Protein AF-0000000084939786 (afdb_homodimer)

Structure (mmCIF, N/CA/C/O backbone):
data_AF-0000000084939786-model_v1
#
loop_
_entity.id
_entity.type
_entity.pdbx_description
1 polymer 'Phosphate acetyltransferase'
#
loop_
_atom_site.group_PDB
_atom_site.id
_atom_site.type_symbol
_atom_site.label_atom_id
_atom_site.label_alt_id
_atom_site.label_comp_id
_atom_site.label_asym_id
_atom_site.label_entity_id
_atom_site.label_seq_id
_atom_site.pdbx_PDB_ins_code
_atom_site.Cartn_x
_atom_site.Cartn_y
_atom_site.Cartn_z
_atom_site.occupancy
_atom_site.B_iso_or_equiv
_atom_site.auth_seq_id
_atom_site.auth_comp_id
_atom_site.auth_asym_id
_atom_site.auth_atom_id
_atom_site.pdbx_PDB_model_num
ATOM 1 N N . MET A 1 1 ? 11.242 -7.477 -21.938 1 89.75 1 MET A N 1
ATOM 2 C CA . MET A 1 1 ? 10.539 -8.586 -21.312 1 89.75 1 MET A CA 1
ATOM 3 C C . MET A 1 1 ? 9.656 -9.32 -22.312 1 89.75 1 MET A C 1
ATOM 5 O O . MET A 1 1 ? 8.992 -8.688 -23.141 1 89.75 1 MET A O 1
ATOM 9 N N . TYR A 1 2 ? 9.664 -10.648 -22.281 1 92.12 2 TYR A N 1
ATOM 10 C CA . TYR A 1 2 ? 8.828 -11.43 -23.188 1 92.12 2 TYR A CA 1
ATOM 11 C C . TYR A 1 2 ? 7.348 -11.156 -22.953 1 92.12 2 TYR A C 1
ATOM 13 O O . TYR A 1 2 ? 6.898 -11.141 -21.797 1 92.12 2 TYR A O 1
ATOM 21 N N . SER A 1 3 ? 6.711 -10.914 -24.031 1 91.25 3 SER A N 1
ATOM 22 C CA . SER A 1 3 ? 5.254 -10.906 -23.953 1 91.25 3 SER A CA 1
ATOM 23 C C . SER A 1 3 ? 4.699 -12.32 -23.859 1 91.25 3 SER A C 1
ATOM 25 O O . SER A 1 3 ? 5.422 -13.289 -24.078 1 91.25 3 SER A O 1
ATOM 27 N N . VAL A 1 4 ? 3.455 -12.414 -23.578 1 91.38 4 VAL A N 1
ATOM 28 C CA . VAL A 1 4 ? 2.811 -13.727 -23.531 1 91.38 4 VAL A CA 1
ATOM 29 C C . VAL A 1 4 ? 2.877 -14.383 -24.906 1 91.38 4 VAL A C 1
ATOM 31 O O . VAL A 1 4 ? 3.09 -15.594 -25.016 1 91.38 4 VAL A O 1
ATOM 34 N N . GLU A 1 5 ? 2.723 -13.531 -25.891 1 93.19 5 GLU A N 1
ATOM 35 C CA . GLU A 1 5 ? 2.779 -14.039 -27.266 1 93.19 5 GLU A CA 1
ATOM 36 C C . GLU A 1 5 ? 4.168 -14.578 -27.594 1 93.19 5 GLU A C 1
ATOM 38 O O . GLU A 1 5 ? 4.297 -15.594 -28.266 1 93.19 5 GLU A O 1
ATOM 43 N N . GLN A 1 6 ? 5.121 -13.906 -27.141 1 95.81 6 GLN A N 1
ATOM 44 C CA . GLN A 1 6 ? 6.488 -14.367 -27.375 1 95.81 6 GLN A CA 1
ATOM 45 C C . GLN A 1 6 ? 6.766 -15.656 -26.609 1 95.81 6 GLN A C 1
ATOM 47 O O . GLN A 1 6 ? 7.43 -16.562 -27.141 1 95.81 6 GLN A O 1
ATOM 52 N N . ILE A 1 7 ? 6.242 -15.75 -25.453 1 96.44 7 ILE A N 1
ATOM 53 C CA . ILE A 1 7 ? 6.41 -16.953 -24.641 1 96.44 7 ILE A CA 1
ATOM 54 C C . ILE A 1 7 ? 5.695 -18.125 -25.328 1 96.44 7 ILE A C 1
ATOM 56 O O . ILE A 1 7 ? 6.227 -19.234 -25.375 1 96.44 7 ILE A O 1
ATOM 60 N N . LYS A 1 8 ? 4.523 -17.859 -25.766 1 97.19 8 LYS A N 1
ATOM 61 C CA . LYS A 1 8 ? 3.775 -18.875 -26.5 1 97.19 8 LYS A CA 1
ATOM 62 C C . LYS A 1 8 ? 4.59 -19.438 -27.656 1 97.19 8 LYS A C 1
ATOM 64 O O . LYS A 1 8 ? 4.648 -20.656 -27.859 1 97.19 8 LYS A O 1
ATOM 69 N N . LYS A 1 9 ? 5.207 -18.578 -28.391 1 97.62 9 LYS A N 1
ATOM 70 C CA . LYS A 1 9 ? 6.031 -18.984 -29.516 1 97.62 9 LYS A CA 1
ATOM 71 C C . LYS A 1 9 ? 7.199 -19.859 -29.047 1 97.62 9 LYS A C 1
ATOM 73 O O . LYS A 1 9 ? 7.535 -20.859 -29.688 1 97.62 9 LYS A O 1
ATOM 78 N N . ILE A 1 10 ? 7.77 -19.453 -27.969 1 97.38 10 ILE A N 1
ATOM 79 C CA . ILE A 1 10 ? 8.867 -20.219 -27.391 1 97.38 10 ILE A CA 1
ATOM 80 C C . ILE A 1 10 ? 8.398 -21.625 -27.062 1 97.38 10 ILE A C 1
ATOM 82 O O . ILE A 1 10 ? 9.078 -22.609 -27.375 1 97.38 10 ILE A O 1
ATOM 86 N N . LEU A 1 11 ? 7.258 -21.75 -26.484 1 98.12 11 LEU A N 1
ATOM 87 C CA . LEU A 1 11 ? 6.711 -23.031 -26.078 1 98.12 11 LEU A CA 1
ATOM 88 C C . LEU A 1 11 ? 6.371 -23.891 -27.297 1 98.12 11 LEU A C 1
ATOM 90 O O . LEU A 1 11 ? 6.641 -25.094 -27.312 1 98.12 11 LEU A O 1
ATOM 94 N N . VAL A 1 12 ? 5.785 -23.281 -28.266 1 98.06 12 VAL A N 1
ATOM 95 C CA . VAL A 1 12 ? 5.406 -23.984 -29.5 1 98.06 12 VAL A CA 1
ATOM 96 C C . VAL A 1 12 ? 6.656 -24.516 -30.188 1 98.06 12 VAL A C 1
ATOM 98 O O . VAL A 1 12 ? 6.668 -25.656 -30.672 1 98.06 12 VAL A O 1
ATOM 101 N N . ASP A 1 13 ? 7.684 -23.75 -30.156 1 97.19 13 ASP A N 1
ATOM 102 C CA . ASP A 1 13 ? 8.898 -24.078 -30.891 1 97.19 13 ASP A CA 1
ATOM 103 C C . ASP A 1 13 ? 9.797 -25.016 -30.094 1 97.19 13 ASP A C 1
ATOM 105 O O . ASP A 1 13 ? 10.734 -25.594 -30.641 1 97.19 13 ASP A O 1
ATOM 109 N N . SER A 1 14 ? 9.516 -25.156 -28.859 1 96.62 14 SER A N 1
ATOM 110 C CA . SER A 1 14 ? 10.344 -26 -28 1 96.62 14 SER A CA 1
ATOM 111 C C . SER A 1 14 ? 10.242 -27.469 -28.422 1 96.62 14 SER A C 1
ATOM 113 O O . SER A 1 14 ? 9.164 -27.953 -28.766 1 96.62 14 SER A O 1
ATOM 115 N N . ASP A 1 15 ? 11.336 -28.172 -28.312 1 94 15 ASP A N 1
ATOM 116 C CA . ASP A 1 15 ? 11.359 -29.609 -28.609 1 94 15 ASP A CA 1
ATOM 117 C C . ASP A 1 15 ? 10.922 -30.422 -27.391 1 94 15 ASP A C 1
ATOM 119 O O . ASP A 1 15 ? 10.594 -31.609 -27.516 1 94 15 ASP A O 1
ATOM 123 N N . HIS A 1 16 ? 10.953 -29.797 -26.297 1 94.19 16 HIS A N 1
ATOM 124 C CA . HIS A 1 16 ? 10.555 -30.453 -25.062 1 94.19 16 HIS A CA 1
ATOM 125 C C . HIS A 1 16 ? 9.242 -29.875 -24.531 1 94.19 16 HIS A C 1
ATOM 127 O O . HIS A 1 16 ? 9.25 -28.906 -23.781 1 94.19 16 HIS A O 1
ATOM 133 N N . LYS A 1 17 ? 8.211 -30.609 -24.828 1 97.25 17 LYS A N 1
ATOM 134 C CA . LYS A 1 17 ? 6.902 -30.141 -24.359 1 97.25 17 LYS A CA 1
ATOM 135 C C . LYS A 1 17 ? 6.699 -30.484 -22.891 1 97.25 17 LYS A C 1
ATOM 137 O O . LYS A 1 17 ? 6.867 -31.625 -22.484 1 97.25 17 LYS A O 1
ATOM 142 N N . LYS A 1 18 ? 6.383 -29.453 -22.141 1 98.56 18 LYS A N 1
ATOM 143 C CA . LYS A 1 18 ? 6.078 -29.672 -20.734 1 98.56 18 LYS A CA 1
ATOM 144 C C . LYS A 1 18 ? 4.621 -30.078 -20.547 1 98.56 18 LYS A C 1
ATOM 146 O O . LYS A 1 18 ? 3.768 -29.766 -21.375 1 98.56 18 LYS A O 1
ATOM 151 N N . THR A 1 19 ? 4.359 -30.812 -19.469 1 98.81 19 THR A N 1
ATOM 152 C CA . THR A 1 19 ? 3.014 -31.297 -19.188 1 98.81 19 THR A CA 1
ATOM 153 C C . THR A 1 19 ? 2.373 -30.469 -18.062 1 98.81 19 THR A C 1
ATOM 155 O O . THR A 1 19 ? 2.924 -30.375 -16.969 1 98.81 19 THR A O 1
ATOM 158 N N . ILE A 1 20 ? 1.237 -29.891 -18.359 1 98.88 20 ILE A N 1
ATOM 159 C CA . ILE A 1 20 ? 0.466 -29.172 -17.359 1 98.88 20 ILE A CA 1
ATOM 160 C C . ILE A 1 20 ? -0.704 -30.047 -16.891 1 98.88 20 ILE A C 1
ATOM 162 O O . ILE A 1 20 ? -1.371 -30.688 -17.703 1 98.88 20 ILE A O 1
ATOM 166 N N . VAL A 1 21 ? -0.921 -30.141 -15.617 1 98.94 21 VAL A N 1
ATOM 167 C CA . VAL A 1 21 ? -2.105 -30.828 -15.102 1 98.94 21 VAL A CA 1
ATOM 168 C C . VAL A 1 21 ? -3.156 -29.797 -14.695 1 98.94 21 VAL A C 1
ATOM 170 O O . VAL A 1 21 ? -2.838 -28.797 -14.039 1 98.94 21 VAL A O 1
ATOM 173 N N . LEU A 1 22 ? -4.355 -29.969 -15.109 1 98.81 22 LEU A N 1
ATOM 174 C CA . LEU A 1 22 ? -5.523 -29.141 -14.828 1 98.81 22 LEU A CA 1
ATOM 175 C C . LEU A 1 22 ? -6.551 -29.906 -14.008 1 98.81 22 LEU A C 1
ATOM 177 O O . LEU A 1 22 ? -7.348 -30.672 -14.555 1 98.81 22 LEU A O 1
ATOM 181 N N . PRO A 1 23 ? -6.59 -29.609 -12.727 1 98.69 23 PRO A N 1
ATOM 182 C CA . PRO A 1 23 ? -7.406 -30.422 -11.82 1 98.69 23 PRO A CA 1
ATOM 183 C C . PRO A 1 23 ? -8.898 -30.156 -11.984 1 98.69 23 PRO A C 1
ATOM 185 O O . PRO A 1 23 ? -9.727 -30.922 -11.461 1 98.69 23 PRO A O 1
ATOM 188 N N . GLU A 1 24 ? -9.266 -29.094 -12.656 1 98.38 24 GLU A N 1
ATOM 189 C CA . GLU A 1 24 ? -10.664 -28.688 -12.734 1 98.38 24 GLU A CA 1
ATOM 190 C C . GLU A 1 24 ? -11.258 -29.016 -14.094 1 98.38 24 GLU A C 1
ATOM 192 O O . GLU A 1 24 ? -11.844 -28.156 -14.75 1 98.38 24 GLU A O 1
ATOM 197 N N . GLY A 1 25 ? -11.297 -30.297 -14.375 1 98 25 GLY A N 1
ATOM 198 C CA . GLY A 1 25 ? -11.688 -30.781 -15.695 1 98 25 GLY A CA 1
ATOM 199 C C . GLY A 1 25 ? -13.148 -30.516 -16.016 1 98 25 GLY A C 1
ATOM 200 O O . GLY A 1 25 ? -13.523 -30.406 -17.188 1 98 25 GLY A O 1
ATOM 201 N N . GLU A 1 26 ? -14.008 -30.328 -15.039 1 97.69 26 GLU A N 1
ATOM 202 C CA . GLU A 1 26 ? -15.445 -30.156 -15.25 1 97.69 26 GLU A CA 1
ATOM 203 C C . GLU A 1 26 ? -15.766 -28.75 -15.75 1 97.69 26 GLU A C 1
ATOM 205 O O . GLU A 1 26 ? -16.875 -28.5 -16.219 1 97.69 26 GLU A O 1
ATOM 210 N N . GLU A 1 27 ? -14.852 -27.844 -15.617 1 97.19 27 GLU A N 1
ATOM 211 C CA . GLU A 1 27 ? -15.102 -26.453 -15.961 1 97.19 27 GLU A CA 1
ATOM 212 C C . GLU A 1 27 ? -14.945 -26.203 -17.469 1 97.19 27 GLU A C 1
ATOM 214 O O . GLU A 1 27 ? -13.859 -26.406 -18.016 1 97.19 27 GLU A O 1
ATOM 219 N N . PRO A 1 28 ? -15.961 -25.688 -18.125 1 97.38 28 PRO A N 1
ATOM 220 C CA . PRO A 1 28 ? -15.922 -25.516 -19.578 1 97.38 28 PRO A CA 1
ATOM 221 C C . PRO A 1 28 ? -14.766 -24.625 -20.031 1 97.38 28 PRO A C 1
ATOM 223 O O . PRO A 1 28 ? -14.133 -24.906 -21.062 1 97.38 28 PRO A O 1
ATOM 226 N N . LYS A 1 29 ? -14.492 -23.578 -19.328 1 97 29 LYS A N 1
ATOM 227 C CA . LYS A 1 29 ? -13.398 -22.688 -19.703 1 97 29 LYS A CA 1
ATOM 228 C C . LYS A 1 29 ? -12.062 -23.422 -19.656 1 97 29 LYS A C 1
ATOM 230 O O . LYS A 1 29 ? -11.18 -23.172 -20.484 1 97 29 LYS A O 1
ATOM 235 N N . ILE A 1 30 ? -11.922 -24.344 -18.688 1 98.44 30 ILE A N 1
ATOM 236 C CA . ILE A 1 30 ? -10.695 -25.125 -18.547 1 98.44 30 ILE A CA 1
ATOM 237 C C . ILE A 1 30 ? -10.57 -26.109 -19.719 1 98.44 30 ILE A C 1
ATOM 239 O O . ILE A 1 30 ? -9.477 -26.297 -20.25 1 98.44 30 ILE A O 1
ATOM 243 N N . GLN A 1 31 ? -11.688 -26.672 -20.062 1 98.56 31 GLN A N 1
ATOM 244 C CA . GLN A 1 31 ? -11.695 -27.594 -21.203 1 98.56 31 GLN A CA 1
ATOM 245 C C . GLN A 1 31 ? -11.281 -26.891 -22.484 1 98.56 31 GLN A C 1
ATOM 247 O O . GLN A 1 31 ? -10.516 -27.438 -23.281 1 98.56 31 GLN A O 1
ATOM 252 N N . GLU A 1 32 ? -11.812 -25.703 -22.656 1 98.5 32 GLU A N 1
ATOM 253 C CA . GLU A 1 32 ? -11.469 -24.938 -23.844 1 98.5 32 GLU A CA 1
ATOM 254 C C . GLU A 1 32 ? -9.984 -24.609 -23.891 1 98.5 32 GLU A C 1
ATOM 256 O O . GLU A 1 32 ? -9.344 -24.734 -24.938 1 98.5 32 GLU A O 1
ATOM 261 N N . VAL A 1 33 ? -9.438 -24.234 -22.781 1 98.56 33 VAL A N 1
ATOM 262 C CA . VAL A 1 33 ? -8.016 -23.922 -22.703 1 98.56 33 VAL A CA 1
ATOM 263 C C . VAL A 1 33 ? -7.188 -25.172 -22.969 1 98.56 33 VAL A C 1
ATOM 265 O O . VAL A 1 33 ? -6.215 -25.141 -23.719 1 98.56 33 VAL A O 1
ATOM 268 N N . ALA A 1 34 ? -7.578 -26.281 -22.375 1 98.75 34 ALA A N 1
ATOM 269 C CA . ALA A 1 34 ? -6.875 -27.547 -22.562 1 98.75 34 ALA A CA 1
ATOM 270 C C . ALA A 1 34 ? -6.812 -27.922 -24.047 1 98.75 34 ALA A C 1
ATOM 272 O O . ALA A 1 34 ? -5.754 -28.297 -24.562 1 98.75 34 ALA A O 1
ATOM 273 N N . ASN A 1 35 ? -7.938 -27.812 -24.688 1 98.75 35 ASN A N 1
ATOM 274 C CA . ASN A 1 35 ? -8 -28.094 -26.125 1 98.75 35 ASN A CA 1
ATOM 275 C C . ASN A 1 35 ? -7.059 -27.188 -26.906 1 98.75 35 ASN A C 1
ATOM 277 O O . ASN A 1 35 ? -6.348 -27.656 -27.797 1 98.75 35 ASN A O 1
ATOM 281 N N . THR A 1 36 ? -7.066 -25.953 -26.609 1 98.62 36 THR A N 1
ATOM 282 C CA . THR A 1 36 ? -6.234 -24.984 -27.312 1 98.62 36 THR A CA 1
ATOM 283 C C . THR A 1 36 ? -4.754 -25.281 -27.094 1 98.62 36 THR A C 1
ATOM 285 O O . THR A 1 36 ? -3.957 -25.219 -28.031 1 98.62 36 THR A O 1
ATOM 288 N N . LEU A 1 37 ? -4.336 -25.625 -25.859 1 98.75 37 LEU A N 1
ATOM 289 C CA . LEU A 1 37 ? -2.945 -25.906 -25.531 1 98.75 37 LEU A CA 1
ATOM 290 C C . LEU A 1 37 ? -2.402 -27.047 -26.391 1 98.75 37 LEU A C 1
ATOM 292 O O . LEU A 1 37 ? -1.279 -26.969 -26.891 1 98.75 37 LEU A O 1
ATOM 296 N N . VAL A 1 38 ? -3.221 -28.078 -26.562 1 98.5 38 VAL A N 1
ATOM 297 C CA . VAL A 1 38 ? -2.773 -29.266 -27.297 1 98.5 38 VAL A CA 1
ATOM 298 C C . VAL A 1 38 ? -2.859 -29 -28.797 1 98.5 38 VAL A C 1
ATOM 300 O O . VAL A 1 38 ? -1.962 -29.375 -29.547 1 98.5 38 VAL A O 1
ATOM 303 N N . LYS A 1 39 ? -3.916 -28.359 -29.234 1 98.12 39 LYS A N 1
ATOM 304 C CA . LYS A 1 39 ? -4.129 -28.094 -30.641 1 98.12 39 LYS A CA 1
ATOM 305 C C . LYS A 1 39 ? -3.027 -27.188 -31.203 1 98.12 39 LYS A C 1
ATOM 307 O O . LYS A 1 39 ? -2.584 -27.375 -32.344 1 98.12 39 LYS A O 1
ATOM 312 N N . GLU A 1 40 ? -2.621 -26.281 -30.406 1 97.94 40 GLU A N 1
ATOM 313 C CA . GLU A 1 40 ? -1.612 -25.328 -30.859 1 97.94 40 GLU A CA 1
ATOM 314 C C . GLU A 1 40 ? -0.206 -25.797 -30.5 1 97.94 40 GLU A C 1
ATOM 316 O O . GLU A 1 40 ? 0.765 -25.062 -30.672 1 97.94 40 GLU A O 1
ATOM 321 N N . ASN A 1 41 ? -0.096 -27 -29.984 1 98.06 41 ASN A N 1
ATOM 322 C CA . ASN A 1 41 ? 1.171 -27.656 -29.672 1 98.06 41 ASN A CA 1
ATOM 323 C C . ASN A 1 41 ? 1.966 -26.859 -28.641 1 98.06 41 ASN A C 1
ATOM 325 O O . ASN A 1 41 ? 3.184 -26.719 -28.766 1 98.06 41 ASN A O 1
ATOM 329 N N . ILE A 1 42 ? 1.322 -26.297 -27.656 1 98.44 42 ILE A N 1
ATOM 330 C CA . ILE A 1 42 ? 1.955 -25.484 -26.625 1 98.44 42 ILE A CA 1
ATOM 331 C C . ILE A 1 42 ? 2.461 -26.375 -25.5 1 98.44 42 ILE A C 1
ATOM 333 O O . ILE A 1 42 ? 3.551 -26.156 -24.969 1 98.44 42 ILE A O 1
ATOM 337 N N . SER A 1 43 ? 1.661 -27.391 -25.172 1 98.69 43 SER A N 1
ATOM 338 C CA . SER A 1 43 ? 1.956 -28.25 -24.031 1 98.69 43 SER A CA 1
ATOM 339 C C . SER A 1 43 ? 1.229 -29.578 -24.125 1 98.69 43 SER A C 1
ATOM 341 O O . SER A 1 43 ? 0.27 -29.719 -24.891 1 98.69 43 SER A O 1
ATOM 343 N N . LYS A 1 44 ? 1.764 -30.578 -23.422 1 98.75 44 LYS A N 1
ATOM 344 C CA . LYS A 1 44 ? 0.942 -31.734 -23.078 1 98.75 44 LYS A CA 1
ATOM 345 C C . LYS A 1 44 ? 0.009 -31.406 -21.906 1 98.75 44 LYS A C 1
ATOM 347 O O . LYS A 1 44 ? 0.317 -30.547 -21.078 1 98.75 44 LYS A O 1
ATOM 352 N N . VAL A 1 45 ? -1.16 -32.094 -21.906 1 98.88 45 VAL A N 1
ATOM 353 C CA . VAL A 1 45 ? -2.154 -31.719 -20.906 1 98.88 45 VAL A CA 1
ATOM 354 C C . VAL A 1 45 ? -2.701 -32.969 -20.234 1 98.88 45 VAL A C 1
ATOM 356 O O . VAL A 1 45 ? -2.975 -33.969 -20.922 1 98.88 45 VAL A O 1
ATOM 359 N N . ILE A 1 46 ? -2.725 -32.969 -18.938 1 98.88 46 ILE A N 1
ATOM 360 C CA . ILE A 1 46 ? -3.492 -33.938 -18.156 1 98.88 46 ILE A CA 1
ATOM 361 C C . ILE A 1 46 ? -4.68 -33.25 -17.5 1 98.88 46 ILE A C 1
ATOM 363 O O . ILE A 1 46 ? -4.512 -32.219 -16.812 1 98.88 46 ILE A O 1
ATOM 367 N N . MET A 1 47 ? -5.859 -33.719 -17.656 1 98.81 47 MET A N 1
ATOM 368 C CA . MET A 1 47 ? -7.051 -33.188 -17.016 1 98.81 47 MET A CA 1
ATOM 369 C C . MET A 1 47 ? -7.637 -34.188 -16.016 1 98.81 47 MET A C 1
ATOM 371 O O . MET A 1 47 ? -7.684 -35.375 -16.297 1 98.81 47 MET A O 1
ATOM 375 N N . LEU A 1 48 ? -8.016 -33.688 -14.93 1 98.75 48 LEU A N 1
ATOM 376 C CA . LEU A 1 48 ? -8.648 -34.5 -13.914 1 98.75 48 LEU A CA 1
ATOM 377 C C . LEU A 1 48 ? -10.148 -34.25 -13.859 1 98.75 48 LEU A C 1
ATOM 379 O O . LEU A 1 48 ? -10.594 -33.125 -13.969 1 98.75 48 LEU A O 1
ATOM 383 N N . PHE A 1 49 ? -10.875 -35.312 -13.797 1 98.62 49 PHE A N 1
ATOM 384 C CA . PHE A 1 49 ? -12.32 -35.281 -13.602 1 98.62 49 PHE A CA 1
ATOM 385 C C . PHE A 1 49 ? -12.711 -36.094 -12.375 1 98.62 49 PHE A C 1
ATOM 387 O O . PHE A 1 49 ? -12.117 -37.156 -12.109 1 98.62 49 PHE A O 1
ATOM 394 N N . GLN A 1 50 ? -13.711 -35.625 -11.672 1 97.62 50 GLN A N 1
ATOM 395 C CA . GLN A 1 50 ? -14.172 -36.375 -10.516 1 97.62 50 GLN A CA 1
ATOM 396 C C . GLN A 1 50 ? -14.867 -37.656 -10.953 1 97.62 50 GLN A C 1
ATOM 398 O O . GLN A 1 50 ? -14.688 -38.719 -10.336 1 97.62 50 GLN A O 1
ATOM 403 N N . LYS A 1 51 ? -15.648 -37.531 -11.961 1 97.38 51 LYS A N 1
ATOM 404 C CA . LYS A 1 51 ? -16.422 -38.688 -12.477 1 97.38 51 LYS A CA 1
ATOM 405 C C . LYS A 1 51 ? -16.125 -38.906 -13.953 1 97.38 51 LYS A C 1
ATOM 407 O O . LYS A 1 51 ? -16.062 -37.969 -14.742 1 97.38 51 LYS A O 1
ATOM 412 N N . SER A 1 52 ? -16.047 -40.219 -14.266 1 97.19 52 SER A N 1
ATOM 413 C CA . SER A 1 52 ? -15.773 -40.594 -15.648 1 97.19 52 SER A CA 1
ATOM 414 C C . SER A 1 52 ? -16.906 -40.156 -16.578 1 97.19 52 SER A C 1
ATOM 416 O O . SER A 1 52 ? -16.672 -39.812 -17.734 1 97.19 52 SER A O 1
ATOM 418 N N . GLU A 1 53 ? -18.109 -40.031 -16.047 1 96.31 53 GLU A N 1
ATOM 419 C CA . GLU A 1 53 ? -19.281 -39.719 -16.844 1 96.31 53 GLU A CA 1
ATOM 420 C C . GLU A 1 53 ? -19.281 -38.25 -17.234 1 96.31 53 GLU A C 1
ATOM 422 O O . GLU A 1 53 ? -20 -37.844 -18.141 1 96.31 53 GLU A O 1
ATOM 427 N N . SER A 1 54 ? -18.5 -37.406 -16.547 1 96.44 54 SER A N 1
ATOM 428 C CA . SER A 1 54 ? -18.469 -35.969 -16.781 1 96.44 54 SER A CA 1
ATOM 429 C C . SER A 1 54 ? -17.516 -35.594 -17.922 1 96.44 54 SER A C 1
ATOM 431 O O . SER A 1 54 ? -17.438 -34.438 -18.328 1 96.44 54 SER A O 1
ATOM 433 N N . ILE A 1 55 ? -16.766 -36.531 -18.453 1 97.38 55 ILE A N 1
ATOM 434 C CA . ILE A 1 55 ? -15.781 -36.281 -19.484 1 97.38 55 ILE A CA 1
ATOM 435 C C . ILE A 1 55 ? -16.484 -36 -20.812 1 97.38 55 ILE A C 1
ATOM 437 O O . ILE A 1 55 ? -17.203 -36.844 -21.344 1 97.38 55 ILE A O 1
ATOM 441 N N . PRO A 1 56 ? -16.281 -34.812 -21.328 1 97.12 56 PRO A N 1
ATOM 442 C CA . PRO A 1 56 ? -16.984 -34.5 -22.578 1 97.12 56 PRO A CA 1
ATOM 443 C C . PRO A 1 56 ? -16.328 -35.156 -23.797 1 97.12 56 PRO A C 1
ATOM 445 O O . PRO A 1 56 ? -15.125 -35.406 -23.797 1 97.12 56 PRO A O 1
ATOM 448 N N . SER A 1 57 ? -17.109 -35.344 -24.844 1 95.62 57 SER A N 1
ATOM 449 C CA . SER A 1 57 ? -16.594 -35.906 -26.094 1 95.62 57 SER A CA 1
ATOM 450 C C . SER A 1 57 ? -15.828 -34.844 -26.891 1 95.62 57 SER A C 1
ATOM 452 O O . SER A 1 57 ? -15.117 -35.188 -27.844 1 95.62 57 SER A O 1
ATOM 454 N N . SER A 1 58 ? -15.906 -33.625 -26.516 1 96.19 58 SER A N 1
ATOM 455 C CA . SER A 1 58 ? -15.336 -32.531 -27.266 1 96.19 58 SER A CA 1
ATOM 456 C C . SER A 1 58 ? -13.852 -32.375 -26.984 1 96.19 58 SER A C 1
ATOM 458 O O . SER A 1 58 ? -13.172 -31.562 -27.641 1 96.19 58 SER A O 1
ATOM 460 N N . LEU A 1 59 ? -13.312 -33.125 -26.016 1 98 59 LEU A N 1
ATOM 461 C CA . LEU A 1 59 ? -11.906 -33 -25.672 1 98 59 LEU A CA 1
ATOM 462 C C . LEU A 1 59 ? -11.016 -33.531 -26.781 1 98 59 LEU A C 1
ATOM 464 O O . LEU A 1 59 ? -11.32 -34.562 -27.391 1 98 59 LEU A O 1
ATOM 468 N N . ASP A 1 60 ? -9.984 -32.75 -27.062 1 97.81 60 ASP A N 1
ATOM 469 C CA . ASP A 1 60 ? -8.977 -33.25 -28 1 97.81 60 ASP A CA 1
ATOM 470 C C . ASP A 1 60 ? -8.414 -34.594 -27.547 1 97.81 60 ASP A C 1
ATOM 472 O O . ASP A 1 60 ? -8.172 -34.812 -26.344 1 97.81 60 ASP A O 1
ATOM 476 N N . SER A 1 61 ? -8.156 -35.562 -28.438 1 96.81 61 SER A N 1
ATOM 477 C CA . SER A 1 61 ? -7.75 -36.938 -28.125 1 96.81 61 SER A CA 1
ATOM 478 C C . SER A 1 61 ? -6.348 -36.969 -27.531 1 96.81 61 SER A C 1
ATOM 480 O O . SER A 1 61 ? -5.953 -37.969 -26.922 1 96.81 61 SER A O 1
ATOM 482 N N . LYS A 1 62 ? -5.574 -35.938 -27.672 1 97.69 62 LYS A N 1
ATOM 483 C CA . LYS A 1 62 ? -4.207 -35.875 -27.156 1 97.69 62 LYS A CA 1
ATOM 484 C C . LYS A 1 62 ? -4.188 -35.562 -25.672 1 97.69 62 LYS A C 1
ATOM 486 O O . LYS A 1 62 ? -3.166 -35.719 -25 1 97.69 62 LYS A O 1
ATOM 491 N N . ILE A 1 63 ? -5.301 -35.094 -25.156 1 98.62 63 ILE A N 1
ATOM 492 C CA . ILE A 1 63 ? -5.387 -34.781 -23.734 1 98.62 63 ILE A CA 1
ATOM 493 C C . ILE A 1 63 ? -5.5 -36.062 -22.922 1 98.62 63 ILE A C 1
ATOM 495 O O . ILE A 1 63 ? -6.363 -36.906 -23.188 1 98.62 63 ILE A O 1
ATOM 499 N N . GLU A 1 64 ? -4.594 -36.25 -22.047 1 98.69 64 GLU A N 1
ATOM 500 C CA . GLU A 1 64 ? -4.723 -37.375 -21.109 1 98.69 64 GLU A CA 1
ATOM 501 C C . GLU A 1 64 ? -5.758 -37.062 -20.016 1 98.69 64 GLU A C 1
ATOM 503 O O . GLU A 1 64 ? -5.684 -36.031 -19.359 1 98.69 64 GLU A O 1
ATOM 508 N N . VAL A 1 65 ? -6.695 -37.969 -19.875 1 98.62 65 VAL A N 1
ATOM 509 C CA . VAL A 1 65 ? -7.785 -37.719 -18.922 1 98.62 65 VAL A CA 1
ATOM 510 C C . VAL A 1 65 ? -7.691 -38.75 -17.781 1 98.62 65 VAL A C 1
ATOM 512 O O . VAL A 1 65 ? -7.484 -39.938 -18.031 1 98.62 65 VAL A O 1
ATOM 515 N N . ILE A 1 66 ? -7.77 -38.281 -16.594 1 98.44 66 ILE A N 1
ATOM 516 C CA . ILE A 1 66 ? -7.824 -39.156 -15.422 1 98.44 66 ILE A CA 1
ATOM 517 C C . ILE A 1 66 ? -9.148 -38.969 -14.695 1 98.44 66 ILE A C 1
ATOM 519 O O . ILE A 1 66 ? -9.445 -37.875 -14.203 1 98.44 66 ILE A O 1
ATOM 523 N N . ALA A 1 67 ? -9.93 -39.969 -14.664 1 98.5 67 ALA A N 1
ATOM 524 C CA . ALA A 1 67 ? -11.156 -40 -13.867 1 98.5 67 ALA A CA 1
ATOM 525 C C . ALA A 1 67 ? -10.883 -40.5 -12.445 1 98.5 67 ALA A C 1
ATOM 527 O O . ALA A 1 67 ? -10.523 -41.656 -12.25 1 98.5 67 ALA A O 1
ATOM 528 N N . ILE A 1 68 ? -11.148 -39.688 -11.5 1 98.25 68 ILE A N 1
ATOM 529 C CA . ILE A 1 68 ? -10.758 -39.969 -10.117 1 98.25 68 ILE A CA 1
ATOM 530 C C . ILE A 1 68 ? -11.578 -41.125 -9.57 1 98.25 68 ILE A C 1
ATOM 532 O O . ILE A 1 68 ? -11.07 -41.938 -8.805 1 98.25 68 ILE A O 1
ATOM 536 N N . ASP A 1 69 ? -12.852 -41.219 -10.016 1 97.31 69 ASP A N 1
ATOM 537 C CA . ASP A 1 69 ? -13.727 -42.281 -9.523 1 97.31 69 ASP A CA 1
ATOM 538 C C . ASP A 1 69 ? -13.242 -43.625 -9.992 1 97.31 69 ASP A C 1
ATOM 540 O O . ASP A 1 69 ? -13.602 -44.656 -9.406 1 97.31 69 ASP A O 1
ATOM 544 N N . LYS A 1 70 ? -12.383 -43.719 -11.016 1 97.75 70 LYS A N 1
ATOM 545 C CA . LYS A 1 70 ? -11.883 -45 -11.555 1 97.75 70 LYS A CA 1
ATOM 546 C C . LYS A 1 70 ? -10.391 -45.156 -11.273 1 97.75 70 LYS A C 1
ATOM 548 O O . LYS A 1 70 ? -9.789 -46.156 -11.672 1 97.75 70 LYS A O 1
ATOM 553 N N . LEU A 1 71 ? -9.812 -44.219 -10.656 1 97.69 71 LEU A N 1
ATOM 554 C CA . LEU A 1 71 ? -8.375 -44.188 -10.406 1 97.69 71 LEU A CA 1
ATOM 555 C C . LEU A 1 71 ? -8.008 -45.094 -9.227 1 97.69 71 LEU A C 1
ATOM 557 O O . LEU A 1 71 ? -8.68 -45.062 -8.195 1 97.69 71 LEU A O 1
ATOM 561 N N . ASP A 1 72 ? -7.027 -45.938 -9.43 1 97.38 72 ASP A N 1
ATOM 562 C CA . ASP A 1 72 ? -6.441 -46.625 -8.281 1 97.38 72 ASP A CA 1
ATOM 563 C C . ASP A 1 72 ? -5.66 -45.656 -7.406 1 97.38 72 ASP A C 1
ATOM 565 O O . ASP A 1 72 ? -4.539 -45.25 -7.746 1 97.38 72 ASP A O 1
ATOM 569 N N . LYS A 1 73 ? -6.156 -45.344 -6.242 1 97 73 LYS A N 1
ATOM 570 C CA . LYS A 1 73 ? -5.617 -44.281 -5.402 1 97 73 LYS A CA 1
ATOM 571 C C . LYS A 1 73 ? -4.59 -44.812 -4.414 1 97 73 LYS A C 1
ATOM 573 O O . LYS A 1 73 ? -3.898 -44.062 -3.742 1 97 73 LYS A O 1
ATOM 578 N N . GLN A 1 74 ? -4.477 -46.062 -4.355 1 97.19 74 GLN A N 1
ATOM 579 C CA . GLN A 1 74 ? -3.66 -46.688 -3.312 1 97.19 74 GLN A CA 1
ATOM 580 C C . GLN A 1 74 ? -2.209 -46.219 -3.402 1 97.19 74 GLN A C 1
ATOM 582 O O . GLN A 1 74 ? -1.61 -45.844 -2.395 1 97.19 74 GLN A O 1
ATOM 587 N N . PRO A 1 75 ? -1.609 -46.25 -4.605 1 97.31 75 PRO A N 1
ATOM 588 C CA . PRO A 1 75 ? -0.231 -45.781 -4.695 1 97.31 75 PRO A CA 1
ATOM 589 C C . PRO A 1 75 ? -0.093 -44.312 -4.266 1 97.31 75 PRO A C 1
ATOM 591 O O . PRO A 1 75 ? 0.928 -43.938 -3.686 1 97.31 75 PRO A O 1
ATOM 594 N N . LEU A 1 76 ? -1.062 -43.531 -4.57 1 98.06 76 LEU A N 1
ATOM 595 C CA . LEU A 1 76 ? -1.038 -42.125 -4.191 1 98.06 76 LEU A CA 1
ATOM 596 C C . LEU A 1 76 ? -1.153 -41.969 -2.678 1 98.06 76 LEU A C 1
ATOM 598 O O . LEU A 1 76 ? -0.457 -41.125 -2.082 1 98.06 76 LEU A O 1
ATOM 602 N N . ILE A 1 77 ? -2.062 -42.688 -2.072 1 98.06 77 ILE A N 1
ATOM 603 C CA . ILE A 1 77 ? -2.273 -42.656 -0.63 1 98.06 77 ILE A CA 1
ATOM 604 C C . ILE A 1 77 ? -0.981 -43.031 0.09 1 98.06 77 ILE A C 1
ATOM 606 O O . ILE A 1 77 ? -0.56 -42.344 1.023 1 98.06 77 ILE A O 1
ATOM 610 N N . GLU A 1 78 ? -0.364 -44.094 -0.392 1 97.62 78 GLU A N 1
ATOM 611 C CA . GLU A 1 78 ? 0.875 -44.562 0.222 1 97.62 78 GLU A CA 1
ATOM 612 C C . GLU A 1 78 ? 1.98 -43.5 0.102 1 97.62 78 GLU A C 1
ATOM 614 O O . GLU A 1 78 ? 2.689 -43.219 1.071 1 97.62 78 GLU A O 1
ATOM 619 N N . LYS A 1 79 ? 2.102 -43 -1.044 1 97.56 79 LYS A N 1
ATOM 620 C CA . LYS A 1 79 ? 3.133 -42 -1.254 1 97.56 79 LYS A CA 1
ATOM 621 C C . LYS A 1 79 ? 2.871 -40.75 -0.399 1 97.56 79 LYS A C 1
ATOM 623 O O . LYS A 1 79 ? 3.805 -40.156 0.144 1 97.56 79 LYS A O 1
ATOM 628 N N . PHE A 1 80 ? 1.667 -40.312 -0.314 1 98.19 80 PHE A N 1
ATOM 629 C CA . PHE A 1 80 ? 1.315 -39.156 0.501 1 98.19 80 PHE A CA 1
ATOM 630 C C . PHE A 1 80 ? 1.644 -39.438 1.969 1 98.19 80 PHE A C 1
ATOM 632 O O . PHE A 1 80 ? 2.154 -38.531 2.658 1 98.19 80 PHE A O 1
ATOM 639 N N . MET A 1 81 ? 1.284 -40.594 2.414 1 98.06 81 MET A N 1
ATOM 640 C CA . MET A 1 81 ? 1.604 -40.969 3.787 1 98.06 81 MET A CA 1
ATOM 641 C C . MET A 1 81 ? 3.109 -40.938 4.027 1 98.06 81 MET A C 1
ATOM 643 O O . MET A 1 81 ? 3.561 -40.5 5.086 1 98.06 81 MET A O 1
ATOM 647 N N . ASP A 1 82 ? 3.846 -41.375 3.049 1 97.75 82 ASP A N 1
ATOM 648 C CA . ASP A 1 82 ? 5.301 -41.344 3.145 1 97.75 82 ASP A CA 1
ATOM 649 C C . ASP A 1 82 ? 5.824 -39.906 3.197 1 97.75 82 ASP A C 1
ATOM 651 O O . ASP A 1 82 ? 6.758 -39.625 3.945 1 97.75 82 ASP A O 1
ATOM 655 N N . LEU A 1 83 ? 5.242 -39.062 2.416 1 96.88 83 LEU A N 1
ATOM 656 C CA . LEU A 1 83 ? 5.668 -37.656 2.32 1 96.88 83 LEU A CA 1
ATOM 657 C C . LEU A 1 83 ? 5.344 -36.906 3.605 1 96.88 83 LEU A C 1
ATOM 659 O O . LEU A 1 83 ? 6.137 -36.062 4.055 1 96.88 83 LEU A O 1
ATOM 663 N N . ARG A 1 84 ? 4.164 -37.219 4.148 1 97.25 84 ARG A N 1
ATOM 664 C CA . ARG A 1 84 ? 3.66 -36.438 5.262 1 97.25 84 ARG A CA 1
ATOM 665 C C . ARG A 1 84 ? 4.062 -37.031 6.602 1 97.25 84 ARG A C 1
ATOM 667 O O . ARG A 1 84 ? 3.994 -36.375 7.637 1 97.25 84 ARG A O 1
ATOM 674 N N . LYS A 1 85 ? 4.391 -38.281 6.57 1 96.12 85 LYS A N 1
ATOM 675 C CA . LYS A 1 85 ? 4.805 -39 7.766 1 96.12 85 LYS A CA 1
ATOM 676 C C . LYS A 1 85 ? 3.779 -38.844 8.883 1 96.12 85 LYS A C 1
ATOM 678 O O . LYS A 1 85 ? 2.592 -39.125 8.688 1 96.12 85 LYS A O 1
ATOM 683 N N . ASP A 1 86 ? 4.207 -38.25 10.07 1 94.94 86 ASP A N 1
ATOM 684 C CA . ASP A 1 86 ? 3.352 -38.219 11.258 1 94.94 86 ASP A CA 1
ATOM 685 C C . ASP A 1 86 ? 2.33 -37.094 11.164 1 94.94 86 ASP A C 1
ATOM 687 O O . ASP A 1 86 ? 1.443 -37 12.016 1 94.94 86 ASP A O 1
ATOM 691 N N . LYS A 1 87 ? 2.402 -36.406 10.078 1 94.94 87 LYS A N 1
ATOM 692 C CA . LYS A 1 87 ? 1.509 -35.281 9.961 1 94.94 87 LYS A CA 1
ATOM 693 C C . LYS A 1 87 ? 0.207 -35.656 9.266 1 94.94 87 LYS A C 1
ATOM 695 O O . LYS A 1 87 ? -0.59 -34.781 8.898 1 94.94 87 LYS A O 1
ATOM 700 N N . THR A 1 88 ? 0.018 -36.906 8.969 1 97.06 88 THR A N 1
ATOM 701 C CA . THR A 1 88 ? -1.222 -37.406 8.383 1 97.06 88 THR A CA 1
ATOM 702 C C . THR A 1 88 ? -1.5 -38.844 8.844 1 97.06 88 THR A C 1
ATOM 704 O O . THR A 1 88 ? -0.682 -39.438 9.539 1 97.06 88 THR A O 1
ATOM 707 N N . ASN A 1 89 ? -2.719 -39.25 8.68 1 97.5 89 ASN A N 1
ATOM 708 C CA . ASN A 1 89 ? -3.105 -40.656 8.891 1 97.5 89 ASN A CA 1
ATOM 709 C C . ASN A 1 89 ? -3.846 -41.219 7.684 1 97.5 89 ASN A C 1
ATOM 711 O O . ASN A 1 89 ? -4.098 -40.5 6.715 1 97.5 89 ASN A O 1
ATOM 715 N N . LEU A 1 90 ? -4.109 -42.531 7.793 1 97.25 90 LEU A N 1
ATOM 716 C CA . LEU A 1 90 ? -4.672 -43.219 6.641 1 97.25 90 LEU A CA 1
ATOM 717 C C . LEU A 1 90 ? -6.016 -42.625 6.246 1 97.25 90 LEU A C 1
ATOM 719 O O . LEU A 1 90 ? -6.309 -42.469 5.055 1 97.25 90 LEU A O 1
ATOM 723 N N . GLU A 1 91 ? -6.805 -42.281 7.164 1 97.94 91 GLU A N 1
ATOM 724 C CA . GLU A 1 91 ? -8.125 -41.719 6.898 1 97.94 91 GLU A CA 1
ATOM 725 C C . GLU A 1 91 ? -8.016 -40.375 6.172 1 97.94 91 GLU A C 1
ATOM 727 O O . GLU A 1 91 ? -8.688 -40.156 5.16 1 97.94 91 GLU A O 1
ATOM 732 N N . GLN A 1 92 ? -7.168 -39.531 6.68 1 98 92 GLN A N 1
ATOM 733 C CA . GLN A 1 92 ? -6.977 -38.219 6.078 1 98 92 GLN A CA 1
ATOM 734 C C . GLN A 1 92 ? -6.367 -38.344 4.684 1 98 92 GLN A C 1
ATOM 736 O O . GLN A 1 92 ? -6.805 -37.656 3.748 1 98 92 GLN A O 1
ATOM 741 N N . ALA A 1 93 ? -5.391 -39.188 4.566 1 98.31 93 ALA A N 1
ATOM 742 C CA . ALA A 1 93 ? -4.734 -39.375 3.277 1 98.31 93 ALA A CA 1
ATOM 743 C C . ALA A 1 93 ? -5.727 -39.875 2.229 1 98.31 93 ALA A C 1
ATOM 745 O O . ALA A 1 93 ? -5.707 -39.406 1.084 1 98.31 93 ALA A O 1
ATOM 746 N N . THR A 1 94 ? -6.547 -40.781 2.652 1 98 94 THR A N 1
ATOM 747 C CA . THR A 1 94 ? -7.551 -41.344 1.75 1 98 94 THR A CA 1
ATOM 748 C C . THR A 1 94 ? -8.523 -40.25 1.294 1 98 94 THR A C 1
ATOM 750 O O . THR A 1 94 ? -8.875 -40.188 0.115 1 98 94 THR A O 1
ATOM 753 N N . LYS A 1 95 ? -8.898 -39.5 2.191 1 98.06 95 LYS A N 1
ATOM 754 C CA . LYS A 1 95 ? -9.82 -38.406 1.871 1 98.06 95 LYS A CA 1
ATOM 755 C C . LYS A 1 95 ? -9.172 -37.406 0.91 1 98.06 95 LYS A C 1
ATOM 757 O O . LYS A 1 95 ? -9.789 -37 -0.087 1 98.06 95 LYS A O 1
ATOM 762 N N . LEU A 1 96 ? -7.965 -36.969 1.167 1 98.19 96 LEU A N 1
ATOM 763 C CA . LEU A 1 96 ? -7.281 -35.969 0.377 1 98.19 96 LEU A CA 1
ATOM 764 C C . LEU A 1 96 ? -6.953 -36.5 -1.018 1 98.19 96 LEU A C 1
ATOM 766 O O . LEU A 1 96 ? -7.016 -35.75 -1.996 1 98.19 96 LEU A O 1
ATOM 770 N N . MET A 1 97 ? -6.656 -37.812 -1.139 1 98 97 MET A N 1
ATOM 771 C CA . MET A 1 97 ? -6.344 -38.406 -2.434 1 98 97 MET A CA 1
ATOM 772 C C . MET A 1 97 ? -7.613 -38.656 -3.238 1 98 97 MET A C 1
ATOM 774 O O . MET A 1 97 ? -7.562 -39.25 -4.32 1 98 97 MET A O 1
ATOM 778 N N . GLY A 1 98 ? -8.672 -38.188 -2.748 1 97.75 98 GLY A N 1
ATOM 779 C CA . GLY A 1 98 ? -9.922 -38.156 -3.49 1 97.75 98 GLY A CA 1
ATOM 780 C C . GLY A 1 98 ? -10.203 -36.781 -4.109 1 97.75 98 GLY A C 1
ATOM 781 O O . GLY A 1 98 ? -11.141 -36.625 -4.891 1 97.75 98 GLY A O 1
ATOM 782 N N . GLN A 1 99 ? -9.367 -35.875 -3.785 1 98.25 99 GLN A N 1
ATOM 783 C CA . GLN A 1 99 ? -9.555 -34.5 -4.266 1 98.25 99 GLN A CA 1
ATOM 784 C C . GLN A 1 99 ? -8.633 -34.188 -5.449 1 98.25 99 GLN A C 1
ATOM 786 O O . GLN A 1 99 ? -7.445 -34.531 -5.414 1 98.25 99 GLN A O 1
ATOM 791 N N . ALA A 1 100 ? -9.156 -33.594 -6.496 1 98.56 100 ALA A N 1
ATOM 792 C CA . ALA A 1 100 ? -8.445 -33.375 -7.754 1 98.56 100 ALA A CA 1
ATOM 793 C C . ALA A 1 100 ? -7.215 -32.5 -7.547 1 98.56 100 ALA A C 1
ATOM 795 O O . ALA A 1 100 ? -6.172 -32.75 -8.164 1 98.56 100 ALA A O 1
ATOM 796 N N . ASN A 1 101 ? -7.352 -31.469 -6.691 1 98.44 101 ASN A N 1
ATOM 797 C CA . ASN A 1 101 ? -6.223 -30.578 -6.48 1 98.44 101 ASN A CA 1
ATOM 798 C C . ASN A 1 101 ? -5.059 -31.297 -5.797 1 98.44 101 ASN A C 1
ATOM 800 O O . ASN A 1 101 ? -3.895 -31.031 -6.102 1 98.44 101 ASN A O 1
ATOM 804 N N . TYR A 1 102 ? -5.309 -32.219 -4.914 1 98.69 102 TYR A N 1
ATOM 805 C CA . TYR A 1 102 ? -4.262 -33 -4.285 1 98.69 102 TYR A CA 1
ATOM 806 C C . TYR A 1 102 ? -3.666 -34 -5.277 1 98.69 102 TYR A C 1
ATOM 808 O O . TYR A 1 102 ? -2.447 -34.188 -5.324 1 98.69 102 TYR A O 1
ATOM 816 N N . ILE A 1 103 ? -4.52 -34.688 -6.031 1 98.75 103 ILE A N 1
ATOM 817 C CA . ILE A 1 103 ? -4.043 -35.625 -7.035 1 98.75 103 ILE A CA 1
ATOM 818 C C . ILE A 1 103 ? -3.17 -34.906 -8.055 1 98.75 103 ILE A C 1
ATOM 820 O O . ILE A 1 103 ? -2.115 -35.406 -8.453 1 98.75 103 ILE A O 1
ATOM 824 N N . GLY A 1 104 ? -3.609 -33.688 -8.484 1 98.69 104 GLY A N 1
ATOM 825 C CA . GLY A 1 104 ? -2.783 -32.875 -9.375 1 98.69 104 GLY A CA 1
ATOM 826 C C . GLY A 1 104 ? -1.397 -32.625 -8.82 1 98.69 104 GLY A C 1
ATOM 827 O O . GLY A 1 104 ? -0.398 -32.812 -9.516 1 98.69 104 GLY A O 1
ATOM 828 N N . ALA A 1 105 ? -1.341 -32.156 -7.57 1 98.69 105 ALA A N 1
ATOM 829 C CA . ALA A 1 105 ? -0.06 -31.922 -6.918 1 98.69 105 ALA A CA 1
ATOM 830 C C . ALA A 1 105 ? 0.792 -33.188 -6.863 1 98.69 105 ALA A C 1
ATOM 832 O O . ALA A 1 105 ? 2.008 -33.125 -7.062 1 98.69 105 ALA A O 1
ATOM 833 N N . MET A 1 106 ? 0.169 -34.312 -6.621 1 98.69 106 MET A N 1
ATOM 834 C CA . MET A 1 106 ? 0.882 -35.594 -6.562 1 98.69 106 MET A CA 1
ATOM 835 C C . MET A 1 106 ? 1.477 -35.938 -7.922 1 98.69 106 MET A C 1
ATOM 837 O O . MET A 1 106 ? 2.596 -36.438 -8 1 98.69 106 MET A O 1
ATOM 841 N N . LEU A 1 107 ? 0.662 -35.719 -8.961 1 98.44 107 LEU A N 1
ATOM 842 C CA . LEU A 1 107 ? 1.158 -36 -10.305 1 98.44 107 LEU A CA 1
ATOM 843 C C . LEU A 1 107 ? 2.41 -35.188 -10.602 1 98.44 107 LEU A C 1
ATOM 845 O O . LEU A 1 107 ? 3.346 -35.688 -11.234 1 98.44 107 LEU A O 1
ATOM 849 N N . VAL A 1 108 ? 2.418 -33.938 -10.148 1 98.5 108 VAL A N 1
ATOM 850 C CA . VAL A 1 108 ? 3.59 -33.094 -10.336 1 98.5 108 VAL A CA 1
ATOM 851 C C . VAL A 1 108 ? 4.758 -33.625 -9.516 1 98.5 108 VAL A C 1
ATOM 853 O O . VAL A 1 108 ? 5.871 -33.75 -10.031 1 98.5 108 VAL A O 1
ATOM 856 N N . LYS A 1 109 ? 4.492 -34 -8.297 1 97.75 109 LYS A N 1
ATOM 857 C CA . LYS A 1 109 ? 5.516 -34.562 -7.402 1 97.75 109 LYS A CA 1
ATOM 858 C C . LYS A 1 109 ? 6.125 -35.812 -7.973 1 97.75 109 LYS A C 1
ATOM 860 O O . LYS A 1 109 ? 7.332 -36.062 -7.859 1 97.75 109 LYS A O 1
ATOM 865 N N . MET A 1 110 ? 5.293 -36.594 -8.57 1 97.31 110 MET A N 1
ATOM 866 C CA . MET A 1 110 ? 5.707 -37.875 -9.102 1 97.31 110 MET A CA 1
ATOM 867 C C . MET A 1 110 ? 6.262 -37.75 -10.516 1 97.31 110 MET A C 1
ATOM 869 O O . MET A 1 110 ? 6.504 -38.75 -11.195 1 97.31 110 MET A O 1
ATOM 873 N N . GLU A 1 111 ? 6.293 -36.562 -11.039 1 97.31 111 GLU A N 1
ATOM 874 C CA . GLU A 1 111 ? 6.906 -36.219 -12.32 1 97.31 111 GLU A CA 1
ATOM 875 C C . GLU A 1 111 ? 6.094 -36.75 -13.484 1 97.31 111 GLU A C 1
ATOM 877 O O . GLU A 1 111 ? 6.645 -37.031 -14.547 1 97.31 111 GLU A O 1
ATOM 882 N N . LYS A 1 112 ? 4.883 -36.969 -13.203 1 97.69 112 LYS A N 1
ATOM 883 C CA . LYS A 1 112 ? 3.959 -37.281 -14.289 1 97.69 112 LYS A CA 1
ATOM 884 C C . LYS A 1 112 ? 3.473 -36.031 -14.992 1 97.69 112 LYS A C 1
ATOM 886 O O . LYS A 1 112 ? 3.029 -36.062 -16.141 1 97.69 112 LYS A O 1
ATOM 891 N N . ALA A 1 113 ? 3.52 -34.938 -14.312 1 98.62 113 ALA A N 1
ATOM 892 C CA . ALA A 1 113 ? 3.293 -33.594 -14.828 1 98.62 113 ALA A CA 1
ATOM 893 C C . ALA A 1 113 ? 4.41 -32.656 -14.406 1 98.62 113 ALA A C 1
ATOM 895 O O . ALA A 1 113 ? 5.133 -32.906 -13.445 1 98.62 113 ALA A O 1
ATOM 896 N N . ASP A 1 114 ? 4.543 -31.562 -15.18 1 98.62 114 ASP A N 1
ATOM 897 C CA . ASP A 1 114 ? 5.633 -30.625 -14.898 1 98.62 114 ASP A CA 1
ATOM 898 C C . ASP A 1 114 ? 5.133 -29.422 -14.102 1 98.62 114 ASP A C 1
ATOM 900 O O . ASP A 1 114 ? 5.926 -28.719 -13.477 1 98.62 114 ASP A O 1
ATOM 904 N N . CYS A 1 115 ? 3.887 -29.109 -14.203 1 98.69 115 CYS A N 1
ATOM 905 C CA . CYS A 1 115 ? 3.295 -27.953 -13.531 1 98.69 115 CYS A CA 1
ATOM 906 C C . CYS A 1 115 ? 1.791 -28.141 -13.359 1 98.69 115 CYS A C 1
ATOM 908 O O . CYS A 1 115 ? 1.207 -29.062 -13.914 1 98.69 115 CYS A O 1
ATOM 910 N N . MET A 1 116 ? 1.211 -27.297 -12.539 1 98.75 116 MET A N 1
ATOM 911 C CA . MET A 1 116 ? -0.215 -27.375 -12.234 1 98.75 116 MET A CA 1
ATOM 912 C C . MET A 1 116 ? -0.86 -26 -12.234 1 98.75 116 MET A C 1
ATOM 914 O O . MET A 1 116 ? -0.262 -25.031 -11.766 1 98.75 116 MET A O 1
ATOM 918 N N . LEU A 1 117 ? -1.977 -25.859 -12.781 1 98.44 117 LEU A N 1
ATOM 919 C CA . LEU A 1 117 ? -2.812 -24.656 -12.758 1 98.44 117 LEU A CA 1
ATOM 920 C C . LEU A 1 117 ? -4.207 -24.984 -12.227 1 98.44 117 LEU A C 1
ATOM 922 O O . LEU A 1 117 ? -4.867 -25.891 -12.719 1 98.44 117 LEU A O 1
ATOM 926 N N . CYS A 1 118 ? -4.559 -24.25 -11.211 1 95.81 118 CYS A N 1
ATOM 927 C CA . CYS A 1 118 ? -5.793 -24.531 -10.484 1 95.81 118 CYS A CA 1
ATOM 928 C C . CYS A 1 118 ? -6.367 -23.25 -9.875 1 95.81 118 CYS A C 1
ATOM 930 O O . CYS A 1 118 ? -5.621 -22.328 -9.555 1 95.81 118 CYS A O 1
ATOM 932 N N . GLY A 1 119 ? -7.855 -23.094 -9.789 1 93.06 119 GLY A N 1
ATOM 933 C CA . GLY A 1 119 ? -8.305 -21.969 -8.984 1 93.06 119 GLY A CA 1
ATOM 934 C C . GLY A 1 119 ? -9.68 -21.469 -9.383 1 93.06 119 GLY A C 1
ATOM 935 O O . GLY A 1 119 ? -10.227 -20.578 -8.727 1 93.06 119 GLY A O 1
ATOM 936 N N . ILE A 1 120 ? -10.367 -22.016 -10.391 1 92.31 120 ILE A N 1
ATOM 937 C CA . ILE A 1 120 ? -11.695 -21.578 -10.781 1 92.31 120 ILE A CA 1
ATOM 938 C C . ILE A 1 120 ? -12.719 -22.031 -9.742 1 92.31 120 ILE A C 1
ATOM 940 O O . ILE A 1 120 ? -13.602 -21.266 -9.352 1 92.31 120 ILE A O 1
ATOM 944 N N . THR A 1 121 ? -12.578 -23.219 -9.32 1 94.69 121 THR A N 1
ATOM 945 C CA . THR A 1 121 ? -13.523 -23.797 -8.367 1 94.69 121 THR A CA 1
ATOM 946 C C . THR A 1 121 ? -12.859 -23.984 -7 1 94.69 121 THR A C 1
ATOM 948 O O . THR A 1 121 ? -13.539 -24.297 -6.016 1 94.69 121 THR A O 1
ATOM 951 N N . TYR A 1 122 ? -11.602 -23.844 -6.922 1 93.38 122 TYR A N 1
ATOM 952 C CA . TYR A 1 122 ? -10.844 -23.938 -5.684 1 93.38 122 TYR A CA 1
ATOM 953 C C . TYR A 1 122 ? -10.422 -22.562 -5.191 1 93.38 122 TYR A C 1
ATOM 955 O O . TYR A 1 122 ? -10.172 -21.656 -5.992 1 93.38 122 TYR A O 1
ATOM 963 N N . THR A 1 123 ? -10.32 -22.422 -3.883 1 88.5 123 THR A N 1
ATOM 964 C CA . THR A 1 123 ? -9.727 -21.219 -3.314 1 88.5 123 THR A CA 1
ATOM 965 C C . THR A 1 123 ? -8.211 -21.234 -3.479 1 88.5 123 THR A C 1
ATOM 967 O O . THR A 1 123 ? -7.621 -22.281 -3.77 1 88.5 123 THR A O 1
ATOM 970 N N . THR A 1 124 ? -7.629 -20.109 -3.27 1 89.12 124 THR A N 1
ATOM 971 C CA . THR A 1 124 ? -6.176 -20.016 -3.289 1 89.12 124 THR A CA 1
ATOM 972 C C . THR A 1 124 ? -5.555 -20.969 -2.264 1 89.12 124 THR A C 1
ATOM 974 O O . THR A 1 124 ? -4.574 -21.656 -2.561 1 89.12 124 THR A O 1
ATOM 977 N N . ALA A 1 125 ? -6.145 -21.016 -1.114 1 89.12 125 ALA A N 1
ATOM 978 C CA . ALA A 1 125 ? -5.668 -21.906 -0.061 1 89.12 125 ALA A CA 1
ATOM 979 C C . ALA A 1 125 ? -5.738 -23.375 -0.505 1 89.12 125 ALA A C 1
ATOM 981 O O . ALA A 1 125 ? -4.832 -24.156 -0.216 1 89.12 125 ALA A O 1
ATOM 982 N N . ASP A 1 126 ? -6.781 -23.703 -1.247 1 94.56 126 ASP A N 1
ATOM 983 C CA . ASP A 1 126 ? -6.969 -25.078 -1.73 1 94.56 126 ASP A CA 1
ATOM 984 C C . ASP A 1 126 ? -5.922 -25.438 -2.785 1 94.56 126 ASP A C 1
ATOM 986 O O . ASP A 1 126 ? -5.609 -26.609 -2.98 1 94.56 126 ASP A O 1
ATOM 990 N N . THR A 1 127 ? -5.465 -24.453 -3.469 1 95.75 127 THR A N 1
ATOM 991 C CA . THR A 1 127 ? -4.434 -24.672 -4.477 1 95.75 127 THR A CA 1
ATOM 992 C C . THR A 1 127 ? -3.051 -24.734 -3.836 1 95.75 127 THR A C 1
ATOM 994 O O . THR A 1 127 ? -2.258 -25.625 -4.137 1 95.75 127 THR A O 1
ATOM 997 N N . ILE A 1 128 ? -2.791 -23.875 -2.922 1 95.12 128 ILE A N 1
ATOM 998 C CA . ILE A 1 128 ? -1.455 -23.688 -2.367 1 95.12 128 ILE A CA 1
ATOM 999 C C . ILE A 1 128 ? -1.165 -24.766 -1.332 1 95.12 128 ILE A C 1
ATOM 1001 O O . ILE A 1 128 ? -0.035 -25.25 -1.229 1 95.12 128 ILE A O 1
ATOM 1005 N N . ARG A 1 129 ? -2.096 -25.188 -0.525 1 95.44 129 ARG A N 1
ATOM 1006 C CA . ARG A 1 129 ? -1.891 -26.125 0.574 1 95.44 129 ARG A CA 1
ATOM 1007 C C . ARG A 1 129 ? -1.35 -27.453 0.065 1 95.44 129 ARG A C 1
ATOM 1009 O O . ARG A 1 129 ? -0.323 -27.938 0.546 1 95.44 129 ARG A O 1
ATOM 1016 N N . PRO A 1 130 ? -2.014 -28.062 -0.921 1 97.75 130 PRO A N 1
ATOM 1017 C CA . PRO A 1 130 ? -1.432 -29.312 -1.418 1 97.75 130 PRO A CA 1
ATOM 1018 C C . PRO A 1 130 ? -0.041 -29.125 -2.02 1 97.75 130 PRO A C 1
ATOM 1020 O O . PRO A 1 130 ? 0.815 -30 -1.903 1 97.75 130 PRO A O 1
ATOM 1023 N N . ALA A 1 131 ? 0.182 -28 -2.688 1 97.44 131 ALA A N 1
ATOM 1024 C CA . ALA A 1 131 ? 1.502 -27.719 -3.246 1 97.44 131 ALA A CA 1
ATOM 1025 C C . ALA A 1 131 ? 2.561 -27.656 -2.148 1 97.44 131 ALA A C 1
ATOM 1027 O O . ALA A 1 131 ? 3.656 -28.203 -2.303 1 97.44 131 ALA A O 1
ATOM 1028 N N . LEU A 1 132 ? 2.229 -27.016 -1.063 1 96 132 LEU A N 1
ATOM 1029 C CA . LEU A 1 132 ? 3.152 -26.906 0.059 1 96 132 LEU A CA 1
ATOM 1030 C C . LEU A 1 132 ? 3.408 -28.266 0.7 1 96 132 LEU A C 1
ATOM 1032 O O . LEU A 1 132 ? 4.535 -28.562 1.109 1 96 132 LEU A O 1
ATOM 1036 N N . GLN A 1 133 ? 2.369 -29.109 0.808 1 97 133 GLN A N 1
ATOM 1037 C CA . GLN A 1 133 ? 2.455 -30.391 1.504 1 97 133 GLN A CA 1
ATOM 1038 C C . GLN A 1 133 ? 3.168 -31.438 0.648 1 97 133 GLN A C 1
ATOM 1040 O O . GLN A 1 133 ? 3.832 -32.344 1.177 1 97 133 GLN A O 1
ATOM 1045 N N . ILE A 1 134 ? 3.039 -31.297 -0.68 1 98.06 134 ILE A N 1
ATOM 1046 C CA . ILE A 1 134 ? 3.434 -32.406 -1.554 1 98.06 134 ILE A CA 1
ATOM 1047 C C . ILE A 1 134 ? 4.652 -31.984 -2.377 1 98.06 134 ILE A C 1
ATOM 1049 O O . ILE A 1 134 ? 5.68 -32.656 -2.35 1 98.06 134 ILE A O 1
ATOM 1053 N N . ILE A 1 135 ? 4.59 -30.891 -3.014 1 96.75 135 ILE A N 1
ATOM 1054 C CA . ILE A 1 135 ? 5.648 -30.422 -3.908 1 96.75 135 ILE A CA 1
ATOM 1055 C C . ILE A 1 135 ? 6.746 -29.734 -3.098 1 96.75 135 ILE A C 1
ATOM 1057 O O . ILE A 1 135 ? 7.93 -29.891 -3.398 1 96.75 135 ILE A O 1
ATOM 1061 N N . LYS A 1 136 ? 6.367 -29.031 -2.064 1 94.94 136 LYS A N 1
ATOM 1062 C CA . LYS A 1 136 ? 7.25 -28.344 -1.123 1 94.94 136 LYS A CA 1
ATOM 1063 C C . LYS A 1 136 ? 7.996 -27.203 -1.803 1 94.94 136 LYS A C 1
ATOM 1065 O O . LYS A 1 136 ? 7.945 -27.062 -3.025 1 94.94 136 LYS A O 1
ATOM 1070 N N . THR A 1 137 ? 8.562 -26.359 -1.029 1 92.81 137 THR A N 1
ATOM 1071 C CA . THR A 1 137 ? 9.375 -25.25 -1.533 1 92.81 137 THR A CA 1
ATOM 1072 C C . THR A 1 137 ? 10.773 -25.75 -1.913 1 92.81 137 THR A C 1
ATOM 1074 O O . THR A 1 137 ? 11.219 -26.781 -1.431 1 92.81 137 THR A O 1
ATOM 1077 N N . SER A 1 138 ? 11.383 -25.062 -2.801 1 90.38 138 SER A N 1
ATOM 1078 C CA . SER A 1 138 ? 12.766 -25.375 -3.162 1 90.38 138 SER A CA 1
ATOM 1079 C C . SER A 1 138 ? 13.688 -25.266 -1.953 1 90.38 138 SER A C 1
ATOM 1081 O O . SER A 1 138 ? 13.445 -24.453 -1.05 1 90.38 138 SER A O 1
ATOM 1083 N N . PRO A 1 139 ? 14.766 -26.062 -1.873 1 86 139 PRO A N 1
ATOM 1084 C CA . PRO A 1 139 ? 15.633 -26.094 -0.695 1 86 139 PRO A CA 1
ATOM 1085 C C . PRO A 1 139 ? 16.266 -24.734 -0.394 1 86 139 PRO A C 1
ATOM 1087 O O . PRO A 1 139 ? 16.578 -24.438 0.763 1 86 139 PRO A O 1
ATOM 1090 N N . ASN A 1 140 ? 16.375 -23.859 -1.283 1 84.75 140 ASN A N 1
ATOM 1091 C CA . ASN A 1 140 ? 17.125 -22.625 -1.086 1 84.75 140 ASN A CA 1
ATOM 1092 C C . ASN A 1 140 ? 16.219 -21.469 -0.724 1 84.75 140 ASN A C 1
ATOM 1094 O O . ASN A 1 140 ? 16.672 -20.328 -0.587 1 84.75 140 ASN A O 1
ATOM 1098 N N . VAL A 1 141 ? 14.914 -21.875 -0.531 1 86.19 141 VAL A N 1
ATOM 1099 C CA . VAL A 1 141 ? 14.039 -20.75 -0.162 1 86.19 141 VAL A CA 1
ATOM 1100 C C . VAL A 1 141 ? 13.172 -21.156 1.028 1 86.19 141 VAL A C 1
ATOM 1102 O O . VAL A 1 141 ? 12.789 -22.312 1.165 1 86.19 141 VAL A O 1
ATOM 1105 N N . ALA A 1 142 ? 12.812 -20.156 1.821 1 84.5 142 ALA A N 1
ATOM 1106 C CA . ALA A 1 142 ? 12.141 -20.375 3.098 1 84.5 142 ALA A CA 1
ATOM 1107 C C . ALA A 1 142 ? 10.625 -20.406 2.92 1 84.5 142 ALA A C 1
ATOM 1109 O O . ALA A 1 142 ? 9.898 -20.812 3.828 1 84.5 142 ALA A O 1
ATOM 1110 N N . LEU A 1 143 ? 10.18 -19.969 1.743 1 93.62 143 LEU A N 1
ATOM 1111 C CA . LEU A 1 143 ? 8.734 -19.828 1.591 1 93.62 143 LEU A CA 1
ATOM 1112 C C . LEU A 1 143 ? 8.352 -19.75 0.118 1 93.62 143 LEU A C 1
ATOM 1114 O O . LEU A 1 143 ? 9.203 -19.469 -0.736 1 93.62 143 LEU A O 1
ATOM 1118 N N . ALA A 1 144 ? 7.098 -20 -0.183 1 95.62 144 ALA A N 1
ATOM 1119 C CA . ALA A 1 144 ? 6.516 -19.625 -1.468 1 95.62 144 ALA A CA 1
ATOM 1120 C C . ALA A 1 144 ? 6.023 -18.172 -1.437 1 95.62 144 ALA A C 1
ATOM 1122 O O . ALA A 1 144 ? 5.652 -17.656 -0.378 1 95.62 144 ALA A O 1
ATOM 1123 N N . ALA A 1 145 ? 6.105 -17.531 -2.574 1 97.12 145 ALA A N 1
ATOM 1124 C CA . ALA A 1 145 ? 5.676 -16.141 -2.639 1 97.12 145 ALA A CA 1
ATOM 1125 C C . ALA A 1 145 ? 4.945 -15.844 -3.947 1 97.12 145 ALA A C 1
ATOM 1127 O O . ALA A 1 145 ? 5.211 -16.484 -4.969 1 97.12 145 ALA A O 1
ATOM 1128 N N . SER A 1 146 ? 4.027 -14.922 -3.875 1 96.69 146 SER A N 1
ATOM 1129 C CA . SER A 1 146 ? 3.301 -14.523 -5.078 1 96.69 146 SER A CA 1
ATOM 1130 C C . SER A 1 146 ? 4.023 -13.391 -5.809 1 96.69 146 SER A C 1
ATOM 1132 O O . SER A 1 146 ? 4.754 -12.609 -5.191 1 96.69 146 SER A O 1
ATOM 1134 N N . VAL A 1 147 ? 3.791 -13.32 -7.105 1 97.5 147 VAL A N 1
ATOM 1135 C CA . VAL A 1 147 ? 4.27 -12.203 -7.902 1 97.5 147 VAL A CA 1
ATOM 1136 C C . VAL A 1 147 ? 3.229 -11.844 -8.961 1 97.5 147 VAL A C 1
ATOM 1138 O O . VAL A 1 147 ? 2.596 -12.727 -9.547 1 97.5 147 VAL A O 1
ATOM 1141 N N . PHE A 1 148 ? 2.977 -10.555 -9.125 1 96.5 148 PHE A N 1
ATOM 1142 C CA . PHE A 1 148 ? 2.186 -10.008 -10.227 1 96.5 148 PHE A CA 1
ATOM 1143 C C . PHE A 1 148 ? 3.078 -9.305 -11.242 1 96.5 148 PHE A C 1
ATOM 1145 O O . PHE A 1 148 ? 4.027 -8.609 -10.867 1 96.5 148 PHE A O 1
ATOM 1152 N N . ILE A 1 149 ? 2.84 -9.531 -12.477 1 96 149 ILE A N 1
ATOM 1153 C CA . ILE A 1 149 ? 3.408 -8.695 -13.523 1 96 149 ILE A CA 1
ATOM 1154 C C . ILE A 1 149 ? 2.471 -7.523 -13.812 1 96 149 ILE A C 1
ATOM 1156 O O . ILE A 1 149 ? 1.354 -7.719 -14.297 1 96 149 ILE A O 1
ATOM 1160 N N . MET A 1 150 ? 2.904 -6.336 -13.469 1 97.5 150 MET A N 1
ATOM 1161 C CA . MET A 1 150 ? 2.152 -5.117 -13.75 1 97.5 150 MET A CA 1
ATOM 1162 C C . MET A 1 150 ? 2.504 -4.574 -15.133 1 97.5 150 MET A C 1
ATOM 1164 O O . MET A 1 150 ? 3.611 -4.078 -15.344 1 97.5 150 MET A O 1
ATOM 1168 N N . ASN A 1 151 ? 1.517 -4.645 -15.977 1 95.94 151 ASN A N 1
ATOM 1169 C CA . ASN A 1 151 ? 1.798 -4.32 -17.375 1 95.94 151 ASN A CA 1
ATOM 1170 C C . ASN A 1 151 ? 0.979 -3.125 -17.844 1 95.94 151 ASN A C 1
ATOM 1172 O O . ASN A 1 151 ? -0.219 -3.037 -17.578 1 95.94 151 ASN A O 1
ATOM 1176 N N . LYS A 1 152 ? 1.532 -2.152 -18.516 1 96.31 152 LYS A N 1
ATOM 1177 C CA . LYS A 1 152 ? 0.886 -1.033 -19.188 1 96.31 152 LYS A CA 1
ATOM 1178 C C . LYS A 1 152 ? 1.676 -0.611 -20.438 1 96.31 152 LYS A C 1
ATOM 1180 O O . LYS A 1 152 ? 2.729 0.021 -20.312 1 96.31 152 LYS A O 1
ATOM 1185 N N . GLY A 1 153 ? 1.149 -0.941 -21.625 1 94.25 153 GLY A N 1
ATOM 1186 C CA . GLY A 1 153 ? 1.915 -0.713 -22.844 1 94.25 153 GLY A CA 1
ATOM 1187 C C . GLY A 1 153 ? 3.209 -1.504 -22.891 1 94.25 153 GLY A C 1
ATOM 1188 O O . GLY A 1 153 ? 3.193 -2.734 -22.812 1 94.25 153 GLY A O 1
ATOM 1189 N N . GLU A 1 154 ? 4.336 -0.823 -22.891 1 93.62 154 GLU A N 1
ATOM 1190 C CA . GLU A 1 154 ? 5.641 -1.475 -22.953 1 93.62 154 GLU A CA 1
ATOM 1191 C C . GLU A 1 154 ? 6.258 -1.614 -21.562 1 93.62 154 GLU A C 1
ATOM 1193 O O . GLU A 1 154 ? 7.309 -2.242 -21.406 1 93.62 154 GLU A O 1
ATOM 1198 N N . GLU A 1 155 ? 5.562 -1.074 -20.578 1 95.75 155 GLU A N 1
ATOM 1199 C CA . GLU A 1 155 ? 6.086 -1.124 -19.219 1 95.75 155 GLU A CA 1
ATOM 1200 C C . GLU A 1 155 ? 5.703 -2.43 -18.531 1 95.75 155 GLU A C 1
ATOM 1202 O O . GLU A 1 155 ? 4.547 -2.854 -18.594 1 95.75 155 GLU A O 1
ATOM 1207 N N . ASN A 1 156 ? 6.664 -3.078 -17.969 1 96.5 156 ASN A N 1
ATOM 1208 C CA . ASN A 1 156 ? 6.465 -4.277 -17.156 1 96.5 156 ASN A CA 1
ATOM 1209 C C . ASN A 1 156 ? 7.203 -4.18 -15.828 1 96.5 156 ASN A C 1
ATOM 1211 O O . ASN A 1 156 ? 8.398 -3.891 -15.789 1 96.5 156 ASN A O 1
ATOM 1215 N N . TYR A 1 157 ? 6.543 -4.359 -14.742 1 98.62 157 TYR A N 1
ATOM 1216 C CA . TYR A 1 157 ? 7.125 -4.383 -13.406 1 98.62 157 TYR A CA 1
ATOM 1217 C C . TYR A 1 157 ? 6.645 -5.598 -12.625 1 98.62 157 TYR A C 1
ATOM 1219 O O . TYR A 1 157 ? 5.562 -6.125 -12.883 1 98.62 157 TYR A O 1
ATOM 1227 N N . PHE A 1 158 ? 7.465 -6.074 -11.734 1 98.81 158 PHE A N 1
ATOM 1228 C CA . PHE A 1 158 ? 7.121 -7.223 -10.898 1 98.81 158 PHE A CA 1
ATOM 1229 C C . PHE A 1 158 ? 6.824 -6.785 -9.469 1 98.81 158 PHE A C 1
ATOM 1231 O O . PHE A 1 158 ? 7.691 -6.23 -8.789 1 98.81 158 PHE A O 1
ATOM 1238 N N . PHE A 1 159 ? 5.598 -6.961 -9.016 1 98.88 159 PHE A N 1
ATOM 1239 C CA . PHE A 1 159 ? 5.172 -6.648 -7.652 1 98.88 159 PHE A CA 1
ATOM 1240 C C . PHE A 1 159 ? 5.098 -7.914 -6.805 1 98.88 159 PHE A C 1
ATOM 1242 O O . PHE A 1 159 ? 4.418 -8.875 -7.176 1 98.88 159 PHE A O 1
ATOM 1249 N N . THR A 1 160 ? 5.82 -7.969 -5.676 1 98.81 160 THR A N 1
ATOM 1250 C CA . THR A 1 160 ? 5.867 -9.156 -4.836 1 98.81 160 THR A CA 1
ATOM 1251 C C . THR A 1 160 ? 6.137 -8.781 -3.381 1 98.81 160 THR A C 1
ATOM 1253 O O . THR A 1 160 ? 6.793 -7.77 -3.107 1 98.81 160 THR A O 1
ATOM 1256 N N . ASP A 1 161 ? 5.648 -9.57 -2.523 1 98.06 161 ASP A N 1
ATOM 1257 C CA . ASP A 1 161 ? 4.512 -10.484 -2.471 1 98.06 161 ASP A CA 1
ATOM 1258 C C . ASP A 1 161 ? 3.209 -9.727 -2.227 1 98.06 161 ASP A C 1
ATOM 1260 O O . ASP A 1 161 ? 3.145 -8.852 -1.358 1 98.06 161 ASP A O 1
ATOM 1264 N N . CYS A 1 162 ? 2.236 -10.109 -2.895 1 97.5 162 CYS A N 1
ATOM 1265 C CA . CYS A 1 162 ? 1.012 -9.312 -2.838 1 97.5 162 CYS A CA 1
ATOM 1266 C C . CYS A 1 162 ? -0.171 -10.172 -2.398 1 97.5 162 CYS A C 1
ATOM 1268 O O . CYS A 1 162 ? -1.283 -9.664 -2.24 1 97.5 162 CYS A O 1
ATOM 1270 N N . ALA A 1 163 ? 0.056 -11.477 -2.139 1 94.75 163 ALA A N 1
ATOM 1271 C CA . ALA A 1 163 ? -1.161 -12.273 -1.999 1 94.75 163 ALA A CA 1
ATOM 1272 C C . ALA A 1 163 ? -0.973 -13.383 -0.972 1 94.75 163 ALA A C 1
ATOM 1274 O O . ALA A 1 163 ? -1.949 -13.977 -0.502 1 94.75 163 ALA A O 1
ATOM 1275 N N . LEU A 1 164 ? 0.212 -13.688 -0.562 1 94.62 164 LEU A N 1
ATOM 1276 C CA . LEU A 1 164 ? 0.367 -14.945 0.157 1 94.62 164 LEU A CA 1
ATOM 1277 C C . LEU A 1 164 ? 0.864 -14.703 1.578 1 94.62 164 LEU A C 1
ATOM 1279 O O . LEU A 1 164 ? 0.288 -15.219 2.539 1 94.62 164 LEU A O 1
ATOM 1283 N N . ASN A 1 165 ? 1.984 -13.961 1.729 1 96.19 165 ASN A N 1
ATOM 1284 C CA . ASN A 1 165 ? 2.666 -13.891 3.018 1 96.19 165 ASN A CA 1
ATOM 1285 C C . ASN A 1 165 ? 2.281 -12.625 3.787 1 96.19 165 ASN A C 1
ATOM 1287 O O . ASN A 1 165 ? 2.453 -11.516 3.289 1 96.19 165 ASN A O 1
ATOM 1291 N N . LEU A 1 166 ? 1.832 -12.812 4.973 1 96.81 166 LEU A N 1
ATOM 1292 C CA . LEU A 1 166 ? 1.276 -11.727 5.766 1 96.81 166 LEU A CA 1
ATOM 1293 C C . LEU A 1 166 ? 2.363 -10.727 6.152 1 96.81 166 LEU A C 1
ATOM 1295 O O . LEU A 1 166 ? 2.229 -9.523 5.902 1 96.81 166 LEU A O 1
ATOM 1299 N N . LYS A 1 167 ? 3.398 -11.164 6.777 1 97.38 167 LYS A N 1
ATOM 1300 C CA . LYS A 1 167 ? 4.516 -10.359 7.262 1 97.38 167 LYS A CA 1
ATOM 1301 C C . LYS A 1 167 ? 5.832 -11.117 7.152 1 97.38 167 LYS A C 1
ATOM 1303 O O . LYS A 1 167 ? 6.328 -11.656 8.148 1 97.38 167 LYS A O 1
ATOM 1308 N N . PRO A 1 168 ? 6.395 -11.109 5.953 1 98.31 168 PRO A N 1
ATOM 1309 C CA . PRO A 1 168 ? 7.633 -11.867 5.762 1 98.31 168 PRO A CA 1
ATOM 1310 C C . PRO A 1 168 ? 8.75 -11.43 6.711 1 98.31 168 PRO A C 1
ATOM 1312 O O . PRO A 1 168 ? 8.867 -10.242 7.02 1 98.31 168 PRO A O 1
ATOM 1315 N N . THR A 1 169 ? 9.539 -12.32 7.191 1 98.12 169 THR A N 1
ATOM 1316 C CA . THR A 1 169 ? 10.75 -12.023 7.941 1 98.12 169 THR A CA 1
ATOM 1317 C C . THR A 1 169 ? 11.828 -11.453 7.023 1 98.12 169 THR A C 1
ATOM 1319 O O . THR A 1 169 ? 11.664 -11.445 5.805 1 98.12 169 THR A O 1
ATOM 1322 N N . SER A 1 170 ? 12.922 -11 7.676 1 98.56 170 SER A N 1
ATOM 1323 C CA . SER A 1 170 ? 14.039 -10.484 6.887 1 98.56 170 SER A CA 1
ATOM 1324 C C . SER A 1 170 ? 14.562 -11.539 5.918 1 98.56 170 SER A C 1
ATOM 1326 O O . SER A 1 170 ? 14.828 -11.242 4.75 1 98.56 170 SER A O 1
ATOM 1328 N N . GLN A 1 171 ? 14.734 -12.727 6.387 1 97.75 171 GLN A N 1
ATOM 1329 C CA . GLN A 1 171 ? 15.203 -13.82 5.535 1 97.75 171 GLN A CA 1
ATOM 1330 C C . GLN A 1 171 ? 14.219 -14.094 4.402 1 97.75 171 GLN A C 1
ATOM 1332 O O . GLN A 1 171 ? 14.625 -14.297 3.256 1 97.75 171 GLN A O 1
ATOM 1337 N N . GLN A 1 172 ? 12.969 -14.102 4.719 1 98.19 172 GLN A N 1
ATOM 1338 C CA . GLN A 1 172 ? 11.938 -14.344 3.715 1 98.19 172 GLN A CA 1
ATOM 1339 C C . GLN A 1 172 ? 11.922 -13.234 2.664 1 98.19 172 GLN A C 1
ATOM 1341 O O . GLN A 1 172 ? 11.75 -13.508 1.474 1 98.19 172 GLN A O 1
ATOM 1346 N N . LEU A 1 173 ? 12.102 -11.992 3.08 1 98.81 173 LEU A N 1
ATOM 1347 C CA . LEU A 1 173 ? 12.172 -10.883 2.137 1 98.81 173 LEU A CA 1
ATOM 1348 C C . LEU A 1 173 ? 13.359 -11.047 1.193 1 98.81 173 LEU A C 1
ATOM 1350 O O . LEU A 1 173 ? 13.25 -10.773 -0.004 1 98.81 173 LEU A O 1
ATOM 1354 N N . ALA A 1 174 ? 14.469 -11.461 1.739 1 98.44 174 ALA A N 1
ATOM 1355 C CA . ALA A 1 174 ? 15.648 -11.719 0.913 1 98.44 174 ALA A CA 1
ATOM 1356 C C . ALA A 1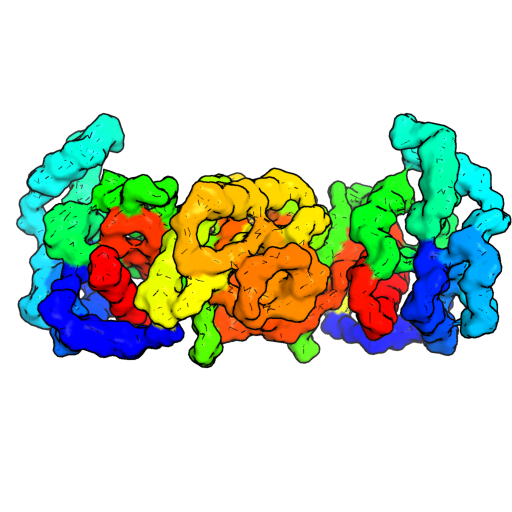 174 ? 15.375 -12.828 -0.099 1 98.44 174 ALA A C 1
ATOM 1358 O O . ALA A 1 174 ? 15.711 -12.703 -1.277 1 98.44 174 ALA A O 1
ATOM 1359 N N . ASP A 1 175 ? 14.742 -13.891 0.346 1 97.94 175 ASP A N 1
ATOM 1360 C CA . ASP A 1 175 ? 14.422 -15.016 -0.529 1 97.94 175 ASP A CA 1
ATOM 1361 C C . ASP A 1 175 ? 13.438 -14.609 -1.616 1 97.94 175 ASP A C 1
ATOM 1363 O O . ASP A 1 175 ? 13.578 -14.992 -2.777 1 97.94 175 ASP A O 1
ATOM 1367 N N . ILE A 1 176 ? 12.422 -13.828 -1.229 1 98.62 176 ILE A N 1
ATOM 1368 C CA . ILE A 1 176 ? 11.438 -13.32 -2.18 1 98.62 176 ILE A CA 1
ATOM 1369 C C . ILE A 1 176 ? 12.133 -12.484 -3.248 1 98.62 176 ILE A C 1
ATOM 1371 O O . ILE A 1 176 ? 11.828 -12.602 -4.438 1 98.62 176 ILE A O 1
ATOM 1375 N N . SER A 1 177 ? 13.07 -11.656 -2.824 1 98.69 177 SER A N 1
ATOM 1376 C CA . SER A 1 177 ? 13.844 -10.828 -3.748 1 98.69 177 SER A CA 1
ATOM 1377 C C . SER A 1 177 ? 14.586 -11.688 -4.766 1 98.69 177 SER A C 1
ATOM 1379 O O . SER A 1 177 ? 14.516 -11.43 -5.969 1 98.69 177 SER A O 1
ATOM 1381 N N . LYS A 1 178 ? 15.227 -12.703 -4.281 1 97.69 178 LYS A N 1
ATOM 1382 C CA . LYS A 1 178 ? 16 -13.578 -5.145 1 97.69 178 LYS A CA 1
ATOM 1383 C C . LYS A 1 178 ? 15.109 -14.344 -6.113 1 97.69 178 LYS A C 1
ATOM 1385 O O . LYS A 1 178 ? 15.391 -14.398 -7.312 1 97.69 178 LYS A O 1
ATOM 1390 N N . MET A 1 179 ? 14.055 -14.898 -5.605 1 97 179 MET A N 1
ATOM 1391 C CA . MET A 1 179 ? 13.133 -15.672 -6.438 1 97 179 MET A CA 1
ATOM 1392 C C . MET A 1 179 ? 12.516 -14.805 -7.527 1 97 179 MET A C 1
ATOM 1394 O O . MET A 1 179 ? 12.383 -15.242 -8.672 1 97 179 MET A O 1
ATOM 1398 N N . THR A 1 180 ? 12.188 -13.562 -7.164 1 98.38 180 THR A N 1
ATOM 1399 C CA . THR A 1 180 ? 11.5 -12.703 -8.117 1 98.38 180 THR A CA 1
ATOM 1400 C C . THR A 1 180 ? 12.484 -12.172 -9.164 1 98.38 180 THR A C 1
ATOM 1402 O O . THR A 1 180 ? 12.117 -12.008 -1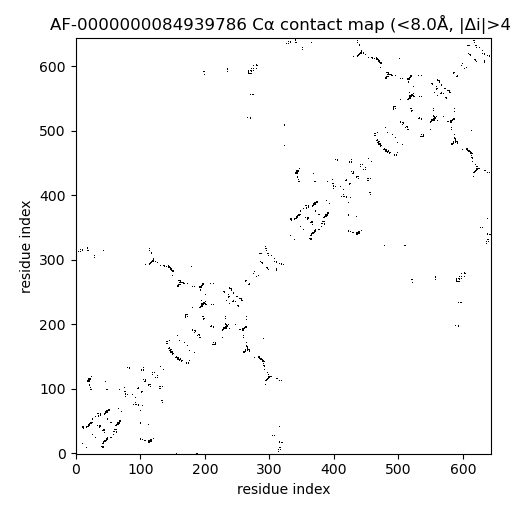0.328 1 98.38 180 THR A O 1
ATOM 1405 N N . ALA A 1 181 ? 13.719 -11.867 -8.742 1 98.31 181 ALA A N 1
ATOM 1406 C CA . ALA A 1 181 ? 14.742 -11.484 -9.703 1 98.31 181 ALA A CA 1
ATOM 1407 C C . ALA A 1 181 ? 14.969 -12.578 -10.734 1 98.31 181 ALA A C 1
ATOM 1409 O O . ALA A 1 181 ? 15.055 -12.305 -11.938 1 98.31 181 ALA A O 1
ATOM 1410 N N . LYS A 1 182 ? 15.062 -13.805 -10.273 1 96.12 182 LYS A N 1
ATOM 1411 C CA . LYS A 1 182 ? 15.234 -14.938 -11.18 1 96.12 182 LYS A CA 1
ATOM 1412 C C . LYS A 1 182 ? 14.047 -15.078 -12.125 1 96.12 182 LYS A C 1
ATOM 1414 O O . LYS A 1 182 ? 14.219 -15.359 -13.312 1 96.12 182 LYS A O 1
ATOM 1419 N N . PHE A 1 183 ? 12.867 -14.898 -11.617 1 97.19 183 PHE A N 1
ATOM 1420 C CA . PHE A 1 183 ? 11.648 -14.93 -12.422 1 97.19 183 PHE A CA 1
ATOM 1421 C C . PHE A 1 183 ? 11.688 -13.852 -13.5 1 97.19 183 PHE A C 1
ATOM 1423 O O . PHE A 1 183 ? 11.383 -14.125 -14.664 1 97.19 183 PHE A O 1
ATOM 1430 N N . ALA A 1 184 ? 12.062 -12.648 -13.117 1 98.06 184 ALA A N 1
ATOM 1431 C CA . ALA A 1 184 ? 12.195 -11.555 -14.07 1 98.06 184 ALA A CA 1
ATOM 1432 C C . ALA A 1 184 ? 13.219 -11.891 -15.156 1 98.06 184 ALA A C 1
ATOM 1434 O O . ALA A 1 184 ? 12.984 -11.625 -16.344 1 98.06 184 ALA A O 1
ATOM 1435 N N . GLN A 1 185 ? 14.344 -12.492 -14.742 1 97.56 185 GLN A N 1
ATOM 1436 C CA . GLN A 1 185 ? 15.383 -12.891 -15.695 1 97.56 185 GLN A CA 1
ATOM 1437 C C . GLN A 1 185 ? 14.844 -13.898 -16.703 1 97.56 185 GLN A C 1
ATOM 1439 O O . GLN A 1 185 ? 15.195 -13.852 -17.891 1 97.56 185 GLN A O 1
ATOM 1444 N N . SER A 1 186 ? 14.016 -14.797 -16.234 1 95.44 186 SER A N 1
ATOM 1445 C CA . SER A 1 186 ? 13.453 -15.797 -17.141 1 95.44 186 SER A CA 1
ATOM 1446 C C . SER A 1 186 ? 12.602 -15.156 -18.219 1 95.44 186 SER A C 1
ATOM 1448 O O . SER A 1 186 ? 12.398 -15.734 -19.281 1 95.44 186 SER A O 1
ATOM 1450 N N . PHE A 1 187 ? 12.07 -13.938 -17.984 1 96 187 PHE A N 1
ATOM 1451 C CA . PHE A 1 187 ? 11.289 -13.195 -18.969 1 96 187 PHE A CA 1
ATOM 1452 C C . PHE A 1 187 ? 12.188 -12.273 -19.781 1 96 187 PHE A C 1
ATOM 1454 O O . PHE A 1 187 ? 11.703 -11.336 -20.422 1 96 187 PHE A O 1
ATOM 1461 N N . ASP A 1 188 ? 13.484 -12.445 -19.641 1 95.88 188 ASP A N 1
ATOM 1462 C CA . ASP A 1 188 ? 14.5 -11.75 -20.438 1 95.88 188 ASP A CA 1
ATOM 1463 C C . ASP A 1 188 ? 14.734 -10.336 -19.922 1 95.88 188 ASP A C 1
ATOM 1465 O O . ASP A 1 188 ? 15.07 -9.43 -20.688 1 95.88 188 ASP A O 1
ATOM 1469 N N . VAL A 1 189 ? 14.414 -10.078 -18.688 1 97.06 189 VAL A N 1
ATOM 1470 C CA . VAL A 1 189 ? 14.836 -8.836 -18.047 1 97.06 189 VAL A CA 1
ATOM 1471 C C . VAL A 1 189 ? 16.328 -8.875 -17.781 1 97.06 189 VAL A C 1
ATOM 1473 O O . VAL A 1 189 ? 16.797 -9.672 -16.953 1 97.06 189 VAL A O 1
ATOM 1476 N N . LYS A 1 190 ? 17.016 -8.047 -18.5 1 95.44 190 LYS A N 1
ATOM 1477 C CA . LYS A 1 190 ? 18.469 -8.008 -18.344 1 95.44 190 LYS A CA 1
ATOM 1478 C C . LYS A 1 190 ? 18.875 -7.246 -17.078 1 95.44 190 LYS A C 1
ATOM 1480 O O . LYS A 1 190 ? 18.375 -6.148 -16.828 1 95.44 190 LYS A O 1
ATOM 1485 N N . ASN A 1 191 ? 19.719 -7.84 -16.25 1 96.44 191 ASN A N 1
ATOM 1486 C CA . ASN A 1 191 ? 20.234 -7.211 -15.047 1 96.44 191 ASN A CA 1
ATOM 1487 C C . ASN A 1 191 ? 19.125 -6.641 -14.188 1 96.44 191 ASN A C 1
ATOM 1489 O O . ASN A 1 191 ? 19.078 -5.438 -13.938 1 96.44 191 ASN A O 1
ATOM 1493 N N . PRO A 1 192 ? 18.281 -7.512 -13.711 1 98.44 192 PRO A N 1
ATOM 1494 C CA . PRO A 1 192 ? 17.141 -7.016 -12.93 1 98.44 192 PRO A CA 1
ATOM 1495 C C . PRO A 1 192 ? 17.562 -6.156 -11.75 1 98.44 192 PRO A C 1
ATOM 1497 O O . PRO A 1 192 ? 18.609 -6.41 -11.141 1 98.44 192 PRO A O 1
ATOM 1500 N N . GLU A 1 193 ? 16.844 -5.125 -11.492 1 98.88 193 GLU A N 1
ATOM 1501 C CA . GLU A 1 193 ? 17.016 -4.285 -10.305 1 98.88 193 GLU A CA 1
ATOM 1502 C C . GLU A 1 193 ? 15.828 -4.406 -9.367 1 98.88 193 GLU A C 1
ATOM 1504 O O . GLU A 1 193 ? 14.68 -4.277 -9.789 1 98.88 193 GLU A O 1
ATOM 1509 N N . VAL A 1 194 ? 16.125 -4.699 -8.102 1 98.94 194 VAL A N 1
ATOM 1510 C CA . VAL A 1 194 ? 15.109 -5.047 -7.109 1 98.94 194 VAL A CA 1
ATOM 1511 C C . VAL A 1 194 ? 15.062 -3.973 -6.023 1 98.94 194 VAL A C 1
ATOM 1513 O O . VAL A 1 194 ? 16.078 -3.68 -5.387 1 98.94 194 VAL A O 1
ATOM 1516 N N . ALA A 1 195 ? 13.922 -3.361 -5.797 1 98.94 195 ALA A N 1
ATOM 1517 C CA . ALA A 1 195 ? 13.727 -2.398 -4.719 1 98.94 195 ALA A CA 1
ATOM 1518 C C . ALA A 1 195 ? 12.969 -3.031 -3.553 1 98.94 195 ALA A C 1
ATOM 1520 O O . ALA A 1 195 ? 11.852 -3.523 -3.725 1 98.94 195 ALA A O 1
ATOM 1521 N N . LEU A 1 196 ? 13.547 -3.08 -2.377 1 98.94 196 LEU A N 1
ATOM 1522 C CA . LEU A 1 196 ? 12.859 -3.523 -1.169 1 98.94 196 LEU A CA 1
ATOM 1523 C C . LEU A 1 196 ? 12.18 -2.354 -0.468 1 98.94 196 LEU A C 1
ATOM 1525 O O . LEU A 1 196 ? 12.852 -1.5 0.118 1 98.94 196 LEU A O 1
ATOM 1529 N N . LEU A 1 197 ? 10.883 -2.385 -0.458 1 98.94 197 LEU A N 1
ATOM 1530 C CA . LEU A 1 197 ? 10.086 -1.206 -0.141 1 98.94 197 LEU A CA 1
ATOM 1531 C C . LEU A 1 197 ? 9.883 -1.072 1.364 1 98.94 197 LEU A C 1
ATOM 1533 O O . LEU A 1 197 ? 9.852 -2.074 2.082 1 98.94 197 LEU A O 1
ATOM 1537 N N . SER A 1 198 ? 9.711 0.092 1.782 1 98.75 198 SER A N 1
ATOM 1538 C CA . SER A 1 198 ? 9.422 0.532 3.143 1 98.75 198 SER A CA 1
ATOM 1539 C C . SER A 1 198 ? 8.852 1.948 3.154 1 98.75 198 SER A C 1
ATOM 1541 O O . SER A 1 198 ? 8.945 2.668 2.156 1 98.75 198 SER A O 1
ATOM 1543 N N . TYR A 1 199 ? 8.242 2.293 4.281 1 97.69 199 TYR A N 1
ATOM 1544 C CA . TYR A 1 199 ? 7.863 3.691 4.449 1 97.69 199 TYR A CA 1
ATOM 1545 C C . TYR A 1 199 ? 9.086 4.555 4.746 1 97.69 199 TYR A C 1
ATOM 1547 O O . TYR A 1 199 ? 8.977 5.773 4.883 1 97.69 199 TYR A O 1
ATOM 1555 N N . SER A 1 200 ? 10.211 4.027 4.754 1 97 200 SER A N 1
ATOM 1556 C CA . SER A 1 200 ? 11.484 4.676 5.035 1 97 200 SER A CA 1
ATOM 1557 C C . SER A 1 200 ? 12.43 4.582 3.842 1 97 200 SER A C 1
ATOM 1559 O O . SER A 1 200 ? 12.414 3.588 3.109 1 97 200 SER A O 1
ATOM 1561 N N . THR A 1 201 ? 13.211 5.617 3.615 1 97.25 201 THR A N 1
ATOM 1562 C CA . THR A 1 201 ? 14.32 5.574 2.668 1 97.25 201 THR A CA 1
ATOM 1563 C C . THR A 1 201 ? 15.648 5.777 3.381 1 97.25 201 THR A C 1
ATOM 1565 O O . THR A 1 201 ? 15.914 6.859 3.912 1 97.25 201 THR A O 1
ATOM 1568 N N . ALA A 1 202 ? 16.5 4.789 3.383 1 96.25 202 ALA A N 1
ATOM 1569 C CA . ALA A 1 202 ? 17.875 4.852 3.854 1 96.25 202 ALA A CA 1
ATOM 1570 C C . ALA A 1 202 ? 17.969 5.512 5.227 1 96.25 202 ALA A C 1
ATOM 1572 O O . ALA A 1 202 ? 18.734 6.449 5.422 1 96.25 202 ALA A O 1
ATOM 1573 N N . GLY A 1 203 ? 17.109 5.121 6.121 1 93.69 203 GLY A N 1
ATOM 1574 C CA . GLY A 1 203 ? 17.219 5.535 7.512 1 93.69 203 GLY A CA 1
ATOM 1575 C C . GLY A 1 203 ? 16.328 6.73 7.844 1 93.69 203 GLY A C 1
ATOM 1576 O O . GLY A 1 203 ? 16.406 7.266 8.953 1 93.69 203 GLY A O 1
ATOM 1577 N N . SER A 1 204 ? 15.477 7.195 6.934 1 91.12 204 SER A N 1
ATOM 1578 C CA . SER A 1 204 ? 14.586 8.32 7.199 1 91.12 204 SER A CA 1
ATOM 1579 C C . SER A 1 204 ? 13.555 7.973 8.266 1 91.12 204 SER A C 1
ATOM 1581 O O . SER A 1 204 ? 13.039 8.859 8.953 1 91.12 204 SER A O 1
ATOM 1583 N N . GLY A 1 205 ? 13.172 6.695 8.305 1 91.31 205 GLY A N 1
ATOM 1584 C CA . GLY A 1 205 ? 12.25 6.211 9.32 1 91.31 205 GLY A CA 1
ATOM 1585 C C . GLY A 1 205 ? 12.875 5.184 10.242 1 91.31 205 GLY A C 1
ATOM 1586 O O . GLY A 1 205 ? 14.055 4.852 10.109 1 91.31 205 GLY A O 1
ATOM 1587 N N . ALA A 1 206 ? 12.055 4.805 11.219 1 93.31 206 ALA A N 1
ATOM 1588 C CA . ALA A 1 206 ? 12.523 3.83 12.203 1 93.31 206 ALA A CA 1
ATOM 1589 C C . ALA A 1 206 ? 11.406 2.875 12.602 1 93.31 206 ALA A C 1
ATOM 1591 O O . ALA A 1 206 ? 10.242 3.076 12.234 1 93.31 206 ALA A O 1
ATOM 1592 N N . GLY A 1 207 ? 11.828 1.833 13.305 1 95.44 207 GLY A N 1
ATOM 1593 C CA . GLY A 1 207 ? 10.875 0.842 13.781 1 95.44 207 GLY A CA 1
ATOM 1594 C C . GLY A 1 207 ? 11.172 -0.559 13.281 1 95.44 207 GLY A C 1
ATOM 1595 O O . GLY A 1 207 ? 12.055 -0.75 12.438 1 95.44 207 GLY A O 1
ATOM 1596 N N . GLU A 1 208 ? 10.383 -1.451 13.758 1 96.88 208 GLU A N 1
ATOM 1597 C CA . GLU A 1 208 ? 10.625 -2.863 13.477 1 96.88 208 GLU A CA 1
ATOM 1598 C C . GLU A 1 208 ? 10.469 -3.16 11.984 1 96.88 208 GLU A C 1
ATOM 1600 O O . GLU A 1 208 ? 11.211 -3.971 11.43 1 96.88 208 GLU A O 1
ATOM 1605 N N . ASP A 1 209 ? 9.508 -2.58 11.344 1 97.38 209 ASP A N 1
ATOM 1606 C CA . ASP A 1 209 ? 9.258 -2.828 9.93 1 97.38 209 ASP A CA 1
ATOM 1607 C C . ASP A 1 209 ? 10.43 -2.348 9.07 1 97.38 209 ASP A C 1
ATOM 1609 O O . ASP A 1 209 ? 10.773 -2.98 8.07 1 97.38 209 ASP A O 1
ATOM 1613 N N . VAL A 1 210 ? 10.992 -1.227 9.461 1 98.25 210 VAL A N 1
ATOM 1614 C CA . VAL A 1 210 ? 12.141 -0.667 8.75 1 98.25 210 VAL A CA 1
ATOM 1615 C C . VAL A 1 210 ? 13.359 -1.567 8.945 1 98.25 210 VAL A C 1
ATOM 1617 O O . VAL A 1 210 ? 14.055 -1.899 7.98 1 98.25 210 VAL A O 1
ATOM 1620 N N . VAL A 1 211 ? 13.57 -1.988 10.18 1 98.44 211 VAL A N 1
ATOM 1621 C CA . VAL A 1 211 ? 14.711 -2.836 10.516 1 98.44 211 VAL A CA 1
ATOM 1622 C C . VAL A 1 211 ? 14.617 -4.152 9.75 1 98.44 211 VAL A C 1
ATOM 1624 O O . VAL A 1 211 ? 15.633 -4.664 9.258 1 98.44 211 VAL A O 1
ATOM 1627 N N . ARG A 1 212 ? 13.43 -4.656 9.633 1 98.44 212 ARG A N 1
ATOM 1628 C CA . ARG A 1 212 ? 13.211 -5.922 8.938 1 98.44 212 ARG A CA 1
ATOM 1629 C C . ARG A 1 212 ? 13.656 -5.832 7.484 1 98.44 212 ARG A C 1
ATOM 1631 O O . ARG A 1 212 ? 14.297 -6.75 6.965 1 98.44 212 ARG A O 1
ATOM 1638 N N . VAL A 1 213 ? 13.375 -4.77 6.801 1 98.88 213 VAL A N 1
ATOM 1639 C CA . VAL A 1 213 ? 13.773 -4.586 5.41 1 98.88 213 VAL A CA 1
ATOM 1640 C C . VAL A 1 213 ? 15.273 -4.348 5.324 1 98.88 213 VAL A C 1
ATOM 1642 O O . VAL A 1 213 ? 15.945 -4.879 4.434 1 98.88 213 VAL A O 1
ATOM 1645 N N . LYS A 1 214 ? 15.828 -3.553 6.238 1 98.62 214 LYS A N 1
ATOM 1646 C CA . LYS A 1 214 ? 17.266 -3.307 6.281 1 98.62 214 LYS A CA 1
ATOM 1647 C C . LYS A 1 214 ? 18.047 -4.609 6.453 1 98.62 214 LYS A C 1
ATOM 1649 O O . LYS A 1 214 ? 19.047 -4.828 5.781 1 98.62 214 LYS A O 1
ATOM 1654 N N . GLU A 1 215 ? 17.562 -5.402 7.371 1 98.75 215 GLU A N 1
ATOM 1655 C CA . GLU A 1 215 ? 18.219 -6.68 7.629 1 98.75 215 GLU A CA 1
ATOM 1656 C C . GLU A 1 215 ? 18.125 -7.602 6.414 1 98.75 215 GLU A C 1
ATOM 1658 O O . GLU A 1 215 ? 19.047 -8.383 6.156 1 98.75 215 GLU A O 1
ATOM 1663 N N . ALA A 1 216 ? 17 -7.559 5.66 1 98.75 216 ALA A N 1
ATOM 1664 C CA . ALA A 1 216 ? 16.906 -8.32 4.418 1 98.75 216 ALA A CA 1
ATOM 1665 C C . ALA A 1 216 ? 18 -7.898 3.434 1 98.75 216 ALA A C 1
ATOM 1667 O O . ALA A 1 216 ? 18.594 -8.742 2.773 1 98.75 216 ALA A O 1
ATOM 1668 N N . VAL A 1 217 ? 18.25 -6.574 3.318 1 98.75 217 VAL A N 1
ATOM 1669 C CA . VAL A 1 217 ? 19.297 -6.055 2.443 1 98.75 217 VAL A CA 1
ATOM 1670 C C . VAL A 1 217 ? 20.672 -6.559 2.914 1 98.75 217 VAL A C 1
ATOM 1672 O O . VAL A 1 217 ? 21.5 -6.961 2.102 1 98.75 217 VAL A O 1
ATOM 1675 N N . GLU A 1 218 ? 20.859 -6.516 4.203 1 98.56 218 GLU A N 1
ATOM 1676 C CA . GLU A 1 218 ? 22.109 -7.016 4.762 1 98.56 218 GLU A CA 1
ATOM 1677 C C . GLU A 1 218 ? 22.328 -8.484 4.426 1 98.56 218 GLU A C 1
ATOM 1679 O O . GLU A 1 218 ? 23.438 -8.914 4.145 1 98.56 218 GLU A O 1
ATOM 1684 N N . LEU A 1 219 ? 21.281 -9.234 4.531 1 98.19 219 LEU A N 1
ATOM 1685 C CA . LEU A 1 219 ? 21.344 -10.648 4.176 1 98.19 219 LEU A CA 1
ATOM 1686 C C . LEU A 1 219 ? 21.719 -10.82 2.709 1 98.19 219 LEU A C 1
ATOM 1688 O O . LEU A 1 219 ? 22.547 -11.672 2.373 1 98.19 219 LEU A O 1
ATOM 1692 N N . LEU A 1 220 ? 21.109 -10.031 1.832 1 98.31 220 LEU A N 1
ATOM 1693 C CA . LEU A 1 220 ? 21.469 -10.078 0.418 1 98.31 220 LEU A CA 1
ATOM 1694 C C . LEU A 1 220 ? 22.922 -9.688 0.214 1 98.31 220 LEU A C 1
ATOM 1696 O O . LEU A 1 220 ? 23.625 -10.273 -0.622 1 98.31 220 LEU A O 1
ATOM 1700 N N . ASP A 1 221 ? 23.422 -8.688 0.969 1 97.94 221 ASP A N 1
ATOM 1701 C CA . ASP A 1 221 ? 24.812 -8.234 0.883 1 97.94 221 ASP A CA 1
ATOM 1702 C C . ASP A 1 221 ? 25.766 -9.367 1.235 1 97.94 221 ASP A C 1
ATOM 1704 O O . ASP A 1 221 ? 26.891 -9.414 0.729 1 97.94 221 ASP A O 1
ATOM 1708 N N . SER A 1 222 ? 25.312 -10.195 2.074 1 97.62 222 SER A N 1
ATOM 1709 C CA . SER A 1 222 ? 26.172 -11.273 2.564 1 97.62 222 SER A CA 1
ATOM 1710 C C . SER A 1 222 ? 26.172 -12.453 1.604 1 97.62 222 SER A C 1
ATOM 1712 O O . SER A 1 222 ? 26.922 -13.422 1.805 1 97.62 222 SER A O 1
ATOM 1714 N N . GLN A 1 223 ? 25.375 -12.352 0.6 1 94.81 223 GLN A N 1
ATOM 1715 C CA . GLN A 1 223 ? 25.266 -13.414 -0.394 1 94.81 223 GLN A CA 1
ATOM 1716 C C . GLN A 1 223 ? 25.734 -12.93 -1.767 1 94.81 223 GLN A C 1
ATOM 1718 O O . GLN A 1 223 ? 25.906 -11.734 -1.982 1 94.81 223 GLN A O 1
ATOM 1723 N N . THR A 1 224 ? 26.047 -13.898 -2.564 1 92.94 224 THR A N 1
ATOM 1724 C CA . THR A 1 224 ? 26.359 -13.57 -3.953 1 92.94 224 THR A CA 1
ATOM 1725 C C . THR A 1 224 ? 25.094 -13.656 -4.816 1 92.94 224 THR A C 1
ATOM 1727 O O . THR A 1 224 ? 24.531 -14.742 -4.992 1 92.94 224 THR A O 1
ATOM 1730 N N . VAL A 1 225 ? 24.672 -12.531 -5.23 1 95.56 225 VAL A N 1
ATOM 1731 C CA . VAL A 1 225 ? 23.5 -12.5 -6.102 1 95.56 225 VAL A CA 1
ATOM 1732 C C . VAL A 1 225 ? 23.859 -11.867 -7.438 1 95.56 225 VAL A C 1
ATOM 1734 O O . VAL A 1 225 ? 24.859 -11.148 -7.539 1 95.56 225 VAL A O 1
ATOM 1737 N N . ASP A 1 226 ? 23.078 -12.094 -8.508 1 96.88 226 ASP A N 1
ATOM 1738 C CA . ASP A 1 226 ? 23.391 -11.641 -9.859 1 96.88 226 ASP A CA 1
ATOM 1739 C C . ASP A 1 226 ? 22.438 -10.539 -10.305 1 96.88 226 ASP A C 1
ATOM 1741 O O . ASP A 1 226 ? 22.094 -10.445 -11.484 1 96.88 226 ASP A O 1
ATOM 1745 N N . PHE A 1 227 ? 21.906 -9.812 -9.406 1 98.25 227 PHE A N 1
ATOM 1746 C CA . PHE A 1 227 ? 21.047 -8.664 -9.664 1 98.25 227 PHE A CA 1
ATOM 1747 C C . PHE A 1 227 ? 21.375 -7.52 -8.719 1 98.25 227 PHE A C 1
ATOM 1749 O O . PHE A 1 227 ? 21.953 -7.73 -7.652 1 98.25 227 PHE A O 1
ATOM 1756 N N . ASN A 1 228 ? 21.031 -6.281 -9.109 1 98.38 228 ASN A N 1
ATOM 1757 C CA . ASN A 1 228 ? 21.172 -5.125 -8.227 1 98.38 228 ASN A CA 1
ATOM 1758 C C . ASN A 1 228 ? 19.953 -4.965 -7.324 1 98.38 228 ASN A C 1
ATOM 1760 O O . ASN A 1 228 ? 18.844 -5.34 -7.699 1 98.38 228 ASN A O 1
ATOM 1764 N N . TYR A 1 229 ? 20.188 -4.469 -6.156 1 98.81 229 TYR A N 1
ATOM 1765 C CA . TYR A 1 229 ? 19.094 -4.266 -5.211 1 98.81 229 TYR A CA 1
ATOM 1766 C C . TYR A 1 229 ? 19.375 -3.092 -4.289 1 98.81 229 TYR A C 1
ATOM 1768 O O . TYR A 1 229 ? 20.531 -2.701 -4.109 1 98.81 229 TYR A O 1
ATOM 1776 N N . ALA A 1 230 ? 18.312 -2.5 -3.816 1 98.75 230 ALA A N 1
ATOM 1777 C CA . ALA A 1 230 ? 18.406 -1.454 -2.803 1 98.75 230 ALA A CA 1
ATOM 1778 C C . ALA A 1 230 ? 17.203 -1.48 -1.865 1 98.75 230 ALA A C 1
ATOM 1780 O O . ALA A 1 230 ? 16.094 -1.847 -2.273 1 98.75 230 ALA A O 1
ATOM 1781 N N . GLY A 1 231 ? 17.438 -1.158 -0.663 1 98.5 231 GLY A N 1
ATOM 1782 C CA . GLY A 1 231 ? 16.438 -1.034 0.388 1 98.5 231 GLY A CA 1
ATOM 1783 C C . GLY A 1 231 ? 17.016 -0.593 1.717 1 98.5 231 GLY A C 1
ATOM 1784 O O . GLY A 1 231 ? 18.234 -0.599 1.897 1 98.5 231 GLY A O 1
ATOM 1785 N N . GLU A 1 232 ? 16.281 -0.254 2.754 1 98.56 232 GLU A N 1
ATOM 1786 C CA . GLU A 1 232 ? 14.852 0.038 2.641 1 98.56 232 GLU A CA 1
ATOM 1787 C C . GLU A 1 232 ? 14.609 1.333 1.869 1 98.56 232 GLU A C 1
ATOM 1789 O O . GLU A 1 232 ? 15.375 2.291 2.004 1 98.56 232 GLU A O 1
ATOM 1794 N N . ILE A 1 233 ? 13.602 1.381 1.049 1 98.81 233 ILE A N 1
ATOM 1795 C CA . ILE A 1 233 ? 13.391 2.521 0.164 1 98.81 233 ILE A CA 1
ATOM 1796 C C . ILE A 1 233 ? 11.891 2.764 -0.018 1 98.81 233 ILE A C 1
ATOM 1798 O O . ILE A 1 233 ? 11.109 1.815 -0.149 1 98.81 233 ILE A O 1
ATOM 1802 N N . GLN A 1 234 ? 11.445 4.012 0.031 1 98.5 234 GLN A N 1
ATOM 1803 C CA . GLN A 1 234 ? 10.055 4.371 -0.244 1 98.5 234 GLN A CA 1
ATOM 1804 C C . GLN A 1 234 ? 9.734 4.223 -1.729 1 98.5 234 GLN A C 1
ATOM 1806 O O . GLN A 1 234 ? 10.625 4.32 -2.574 1 98.5 234 GLN A O 1
ATOM 1811 N N . PHE A 1 235 ? 8.5 4.09 -2.064 1 98.88 235 PHE A N 1
ATOM 1812 C CA . PHE A 1 235 ? 8.094 3.779 -3.43 1 98.88 235 PHE A CA 1
ATOM 1813 C C . PHE A 1 235 ? 8.508 4.895 -4.383 1 98.88 235 PHE A C 1
ATOM 1815 O O . PHE A 1 235 ? 8.945 4.633 -5.504 1 98.88 235 PHE A O 1
ATOM 1822 N N . ASP A 1 236 ? 8.312 6.18 -4.016 1 97.94 236 ASP A N 1
ATOM 1823 C CA . ASP A 1 236 ? 8.625 7.289 -4.906 1 97.94 236 ASP A CA 1
ATOM 1824 C C . ASP A 1 236 ? 10.117 7.332 -5.219 1 97.94 236 ASP A C 1
ATOM 1826 O O . ASP A 1 236 ? 10.516 7.559 -6.367 1 97.94 236 ASP A O 1
ATOM 1830 N N . ALA A 1 237 ? 10.945 7.082 -4.219 1 98 237 ALA A N 1
ATOM 1831 C CA . ALA A 1 237 ? 12.391 7.027 -4.426 1 98 237 ALA A CA 1
ATOM 1832 C C . ALA A 1 237 ? 12.773 5.812 -5.262 1 98 237 ALA A C 1
ATOM 1834 O O . ALA A 1 237 ? 13.703 5.879 -6.074 1 98 237 ALA A O 1
ATOM 1835 N N . ALA A 1 238 ? 12.141 4.672 -5.066 1 98.81 238 ALA A N 1
ATOM 1836 C CA . ALA A 1 238 ? 12.398 3.504 -5.902 1 98.81 238 ALA A CA 1
ATOM 1837 C C . ALA A 1 238 ? 12.008 3.771 -7.355 1 98.81 238 ALA A C 1
ATOM 1839 O O . ALA A 1 238 ? 12.75 3.438 -8.273 1 98.81 238 ALA A O 1
ATOM 1840 N N . TRP A 1 239 ? 10.867 4.434 -7.59 1 98.75 239 TRP A N 1
ATOM 1841 C CA . TRP A 1 239 ? 10.227 4.609 -8.891 1 98.75 239 TRP A CA 1
ATOM 1842 C C . TRP A 1 239 ? 10.977 5.629 -9.734 1 98.75 239 TRP A C 1
ATOM 1844 O O . TRP A 1 239 ? 11.125 5.449 -10.945 1 98.75 239 TRP A O 1
ATOM 1854 N N . ASP A 1 240 ? 11.422 6.703 -9.117 1 98.12 240 ASP A N 1
ATOM 1855 C CA . ASP A 1 240 ? 11.984 7.852 -9.82 1 98.12 240 ASP A CA 1
ATOM 1856 C C . ASP A 1 240 ? 13.445 8.078 -9.438 1 98.12 240 ASP A C 1
ATOM 1858 O O . ASP A 1 240 ? 13.742 8.43 -8.297 1 98.12 240 ASP A O 1
ATOM 1862 N N . LYS A 1 241 ? 14.32 8.008 -10.414 1 97.88 241 LYS A N 1
ATOM 1863 C CA . LYS A 1 241 ? 15.75 8.078 -10.156 1 97.88 241 LYS A CA 1
ATOM 1864 C C . LYS A 1 241 ? 16.156 9.438 -9.602 1 97.88 241 LYS A C 1
ATOM 1866 O O . LYS A 1 241 ? 17.062 9.539 -8.781 1 97.88 241 LYS A O 1
ATOM 1871 N N . GLU A 1 242 ? 15.57 10.484 -10.062 1 95.62 242 GLU A N 1
ATOM 1872 C CA . GLU A 1 242 ? 15.914 11.812 -9.57 1 95.62 242 GLU A CA 1
ATOM 1873 C C . GLU A 1 242 ? 15.625 11.938 -8.078 1 95.62 242 GLU A C 1
ATOM 1875 O O . GLU A 1 242 ? 16.422 12.5 -7.332 1 95.62 242 GLU A O 1
ATOM 1880 N N . ILE A 1 243 ? 14.477 11.445 -7.723 1 94.81 243 ILE A N 1
ATOM 1881 C CA . ILE A 1 243 ? 14.125 11.453 -6.305 1 94.81 243 ILE A CA 1
ATOM 1882 C C . ILE A 1 243 ? 15.07 10.539 -5.531 1 94.81 243 ILE A C 1
ATOM 1884 O O . ILE A 1 243 ? 15.539 10.891 -4.449 1 94.81 243 ILE A O 1
ATOM 1888 N N . ARG A 1 244 ? 15.312 9.367 -6.09 1 97.81 244 ARG A N 1
ATOM 1889 C CA . ARG A 1 244 ? 16.203 8.383 -5.484 1 97.81 244 ARG A CA 1
ATOM 1890 C C . ARG A 1 244 ? 17.578 8.992 -5.219 1 97.81 244 ARG A C 1
ATOM 1892 O O . ARG A 1 244 ? 18.141 8.812 -4.133 1 97.81 244 ARG A O 1
ATOM 1899 N N . ASP A 1 245 ? 18.125 9.688 -6.207 1 96.5 245 ASP A N 1
ATOM 1900 C CA . ASP A 1 245 ? 19.469 10.258 -6.102 1 96.5 245 ASP A CA 1
ATOM 1901 C C . ASP A 1 245 ? 19.531 11.289 -4.973 1 96.5 245 ASP A C 1
ATOM 1903 O O . ASP A 1 245 ? 20.594 11.469 -4.359 1 96.5 245 ASP A O 1
ATOM 1907 N N . LYS A 1 246 ? 18.453 11.875 -4.707 1 92.25 246 LYS A N 1
ATOM 1908 C CA . LYS A 1 246 ? 18.406 12.883 -3.648 1 92.25 246 LYS A CA 1
ATOM 1909 C C . LYS A 1 246 ? 18.25 12.227 -2.277 1 92.25 246 LYS A C 1
ATOM 1911 O O . LYS A 1 246 ? 18.797 12.711 -1.286 1 92.25 246 LYS A O 1
ATOM 1916 N N . LYS A 1 247 ? 17.562 11.141 -2.184 1 93.81 247 LYS A N 1
ATOM 1917 C CA . LYS A 1 247 ? 17.141 10.602 -0.893 1 93.81 247 LYS A CA 1
ATOM 1918 C C . LYS A 1 247 ? 18 9.414 -0.48 1 93.81 247 LYS A C 1
ATOM 1920 O O . LYS A 1 247 ? 18.062 9.07 0.7 1 93.81 247 LYS A O 1
ATOM 1925 N N . PHE A 1 248 ? 18.531 8.75 -1.337 1 96.75 248 PHE A N 1
ATOM 1926 C CA . PHE A 1 248 ? 19.281 7.531 -1.104 1 96.75 248 PHE A CA 1
ATOM 1927 C C . PHE A 1 248 ? 20.656 7.621 -1.762 1 96.75 248 PHE A C 1
ATOM 1929 O O . PHE A 1 248 ? 20.859 7.09 -2.854 1 96.75 248 PHE A O 1
ATOM 1936 N N . LYS A 1 249 ? 21.562 8.164 -0.958 1 92.19 249 LYS A N 1
ATOM 1937 C CA . LYS A 1 249 ? 22.922 8.359 -1.471 1 92.19 249 LYS A CA 1
ATOM 1938 C C . LYS A 1 249 ? 23.625 7.027 -1.693 1 92.19 249 LYS A C 1
ATOM 1940 O O . LYS A 1 249 ? 23.5 6.109 -0.878 1 92.19 249 LYS A O 1
ATOM 1945 N N . ASP A 1 250 ? 24.203 6.742 -2.791 1 93.19 250 ASP A N 1
ATOM 1946 C CA . ASP A 1 250 ? 25 5.574 -3.148 1 93.19 250 ASP A CA 1
ATOM 1947 C C . ASP A 1 250 ? 24.109 4.367 -3.441 1 93.19 250 ASP A C 1
ATOM 1949 O O . ASP A 1 250 ? 24.516 3.225 -3.219 1 93.19 250 ASP A O 1
ATOM 1953 N N . CYS A 1 251 ? 22.875 4.648 -3.705 1 97.5 251 CYS A N 1
ATOM 1954 C CA . CYS A 1 251 ? 21.953 3.582 -4.074 1 97.5 251 CYS A CA 1
ATOM 1955 C C . CYS A 1 251 ? 22.5 2.764 -5.238 1 97.5 251 CYS A C 1
ATOM 1957 O O . CYS A 1 251 ? 23.047 3.32 -6.191 1 97.5 251 CYS A O 1
ATOM 1959 N N . LYS A 1 252 ? 22.344 1.468 -5.25 1 96.94 252 LYS A N 1
ATOM 1960 C CA . LYS A 1 252 ? 22.906 0.556 -6.242 1 96.94 252 LYS A CA 1
ATOM 1961 C C . LYS A 1 252 ? 22.016 0.459 -7.473 1 96.94 252 LYS A C 1
ATOM 1963 O O . LYS A 1 252 ? 22.422 -0.077 -8.508 1 96.94 252 LYS A O 1
ATOM 1968 N N . LEU A 1 253 ? 20.781 0.945 -7.34 1 98.56 253 LEU A N 1
ATOM 1969 C CA . LEU A 1 253 ? 19.891 0.947 -8.484 1 98.56 253 LEU A CA 1
ATOM 1970 C C . LEU A 1 253 ? 20.312 1.994 -9.508 1 98.56 253 LEU A C 1
ATOM 1972 O O . LEU A 1 253 ? 20.578 3.143 -9.156 1 98.56 253 LEU A O 1
ATOM 1976 N N . THR A 1 254 ? 20.328 1.598 -10.797 1 97.62 254 THR A N 1
ATOM 1977 C CA . THR A 1 254 ? 20.859 2.49 -11.82 1 97.62 254 THR A CA 1
ATOM 1978 C C . THR A 1 254 ? 19.797 2.85 -12.844 1 97.62 254 THR A C 1
ATOM 1980 O O . THR A 1 254 ? 19.891 3.879 -13.516 1 97.62 254 THR A O 1
ATOM 1983 N N . LYS A 1 255 ? 18.797 1.986 -13.031 1 97.94 255 LYS A N 1
ATOM 1984 C CA . LYS A 1 255 ? 17.734 2.254 -13.984 1 97.94 255 LYS A CA 1
ATOM 1985 C C . LYS A 1 255 ? 16.859 3.416 -13.516 1 97.94 255 LYS A C 1
ATOM 1987 O O . LYS A 1 255 ? 16.828 3.736 -12.328 1 97.94 255 LYS A O 1
ATOM 1992 N N . GLN A 1 256 ? 16.203 4.125 -14.445 1 98.12 256 GLN A N 1
ATOM 1993 C CA . GLN A 1 256 ? 15.203 5.121 -14.062 1 98.12 256 GLN A CA 1
ATOM 1994 C C . GLN A 1 256 ? 14.18 4.535 -13.102 1 98.12 256 GLN A C 1
ATOM 1996 O O . GLN A 1 256 ? 13.812 5.172 -12.109 1 98.12 256 GLN A O 1
ATOM 2001 N N . THR A 1 257 ? 13.656 3.387 -13.414 1 98.62 257 THR A N 1
ATOM 2002 C CA . THR A 1 257 ? 12.734 2.617 -12.586 1 98.62 257 THR A CA 1
ATOM 2003 C C . THR A 1 257 ? 13.195 1.165 -12.477 1 98.62 257 THR A C 1
ATOM 2005 O O . THR A 1 257 ? 13.531 0.537 -13.484 1 98.62 257 THR A O 1
ATOM 2008 N N . PRO A 1 258 ? 13.281 0.644 -11.227 1 98.75 258 PRO A N 1
ATOM 2009 C CA . PRO A 1 258 ? 13.664 -0.764 -11.086 1 98.75 258 PRO A CA 1
ATOM 2010 C C . PRO A 1 258 ? 12.602 -1.719 -11.625 1 98.75 258 PRO A C 1
ATOM 2012 O O . PRO A 1 258 ? 11.484 -1.295 -11.93 1 98.75 258 PRO A O 1
ATOM 2015 N N . ASP A 1 259 ? 12.969 -2.973 -11.734 1 98.75 259 ASP A N 1
ATOM 2016 C CA . ASP A 1 259 ? 12.109 -3.967 -12.375 1 98.75 259 ASP A CA 1
ATOM 2017 C C . ASP A 1 259 ? 11.188 -4.637 -11.359 1 98.75 259 ASP A C 1
ATOM 2019 O O . ASP A 1 259 ? 10.078 -5.051 -11.695 1 98.75 259 ASP A O 1
ATOM 2023 N N . VAL A 1 260 ? 11.703 -4.805 -10.156 1 98.94 260 VAL A N 1
ATOM 2024 C CA . VAL A 1 260 ? 11.023 -5.594 -9.133 1 98.94 260 VAL A CA 1
ATOM 2025 C C . VAL A 1 260 ? 10.789 -4.734 -7.895 1 98.94 260 VAL A C 1
ATOM 2027 O O . VAL A 1 260 ? 11.703 -4.066 -7.41 1 98.94 260 VAL A O 1
ATOM 2030 N N . PHE A 1 261 ? 9.633 -4.727 -7.41 1 99 261 PHE A N 1
ATOM 2031 C CA . PHE A 1 261 ? 9.258 -4.062 -6.168 1 99 261 PHE A CA 1
ATOM 2032 C C . PHE A 1 261 ? 8.82 -5.082 -5.121 1 99 261 PHE A C 1
ATOM 2034 O O . PHE A 1 261 ? 7.793 -5.746 -5.281 1 99 261 PHE A O 1
ATOM 2041 N N . VAL A 1 262 ? 9.562 -5.219 -4.047 1 99 262 VAL A N 1
ATOM 2042 C CA . VAL A 1 262 ? 9.289 -6.156 -2.963 1 99 262 VAL A CA 1
ATOM 2043 C C . VAL A 1 262 ? 8.57 -5.434 -1.827 1 99 262 VAL A C 1
ATOM 2045 O O . VAL A 1 262 ? 9.156 -4.586 -1.149 1 99 262 VAL A O 1
ATOM 2048 N N . PHE A 1 263 ? 7.332 -5.781 -1.61 1 98.94 263 PHE A N 1
ATOM 2049 C CA . PHE A 1 263 ? 6.531 -5.152 -0.568 1 98.94 263 PHE A CA 1
ATOM 2050 C C . PHE A 1 263 ? 6.859 -5.738 0.799 1 98.94 263 PHE A C 1
ATOM 2052 O O . PHE A 1 263 ? 7.152 -6.93 0.914 1 98.94 263 PHE A O 1
ATOM 2059 N N . PRO A 1 264 ? 6.746 -4.965 1.837 1 98.88 264 PRO A N 1
ATOM 2060 C CA . PRO A 1 264 ? 7.18 -5.398 3.166 1 98.88 264 PRO A CA 1
ATOM 2061 C C . PRO A 1 264 ? 6.148 -6.277 3.867 1 98.88 264 PRO A C 1
ATOM 2063 O O . PRO A 1 264 ? 6.484 -7 4.809 1 98.88 264 PRO A O 1
ATOM 2066 N N . ASP A 1 265 ? 4.891 -6.211 3.432 1 98.44 265 ASP A N 1
ATOM 2067 C CA . ASP A 1 265 ? 3.832 -7.008 4.047 1 98.44 265 ASP A CA 1
ATOM 2068 C C . ASP A 1 265 ? 2.615 -7.105 3.129 1 98.44 265 ASP A C 1
ATOM 2070 O O . ASP A 1 265 ? 2.539 -6.406 2.115 1 98.44 265 ASP A O 1
ATOM 2074 N N . ILE A 1 266 ? 1.676 -7.871 3.5 1 98 266 ILE A N 1
ATOM 2075 C CA . ILE A 1 266 ? 0.584 -8.273 2.619 1 98 266 ILE A CA 1
ATOM 2076 C C . ILE A 1 266 ? -0.342 -7.082 2.371 1 98 266 ILE A C 1
ATOM 2078 O O . ILE A 1 266 ? -0.889 -6.93 1.276 1 98 266 ILE A O 1
ATOM 2082 N N . ASN A 1 267 ? -0.574 -6.238 3.391 1 98.56 267 ASN A N 1
ATOM 2083 C CA . ASN A 1 267 ? -1.434 -5.078 3.189 1 98.56 267 ASN A CA 1
ATOM 2084 C C . ASN A 1 267 ? -0.865 -4.137 2.131 1 98.56 267 ASN A C 1
ATOM 2086 O O . ASN A 1 267 ? -1.575 -3.732 1.208 1 98.56 267 ASN A O 1
ATOM 2090 N N . ALA A 1 268 ? 0.409 -3.871 2.303 1 98.81 268 ALA A N 1
ATOM 2091 C CA . ALA A 1 268 ? 1.067 -2.975 1.354 1 98.81 268 ALA A CA 1
ATOM 2092 C C . ALA A 1 268 ? 1.058 -3.562 -0.054 1 98.81 268 ALA A C 1
ATOM 2094 O O . ALA A 1 268 ? 0.788 -2.854 -1.026 1 98.81 268 ALA A O 1
ATOM 2095 N N . GLY A 1 269 ? 1.324 -4.832 -0.099 1 98.75 269 GLY A N 1
ATOM 2096 C CA . GLY A 1 269 ? 1.351 -5.484 -1.399 1 98.75 269 GLY A CA 1
ATOM 2097 C C . GLY A 1 269 ? -0.015 -5.559 -2.057 1 98.75 269 GLY A C 1
ATOM 2098 O O . GLY A 1 269 ? -0.182 -5.141 -3.203 1 98.75 269 GLY A O 1
ATOM 2099 N N . ASN A 1 270 ? -0.974 -6.094 -1.351 1 98.25 270 ASN A N 1
ATOM 2100 C CA . ASN A 1 270 ? -2.32 -6.28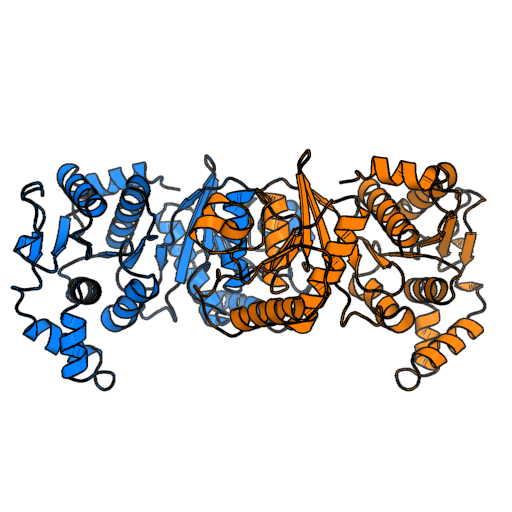9 -1.88 1 98.25 270 ASN A CA 1
ATOM 2101 C C . ASN A 1 270 ? -2.965 -4.965 -2.279 1 98.25 270 ASN A C 1
ATOM 2103 O O . ASN A 1 270 ? -3.482 -4.832 -3.389 1 98.25 270 ASN A O 1
ATOM 2107 N N . ILE A 1 271 ? -2.875 -3.996 -1.391 1 98.81 271 ILE A N 1
ATOM 2108 C CA . ILE A 1 271 ? -3.469 -2.691 -1.659 1 98.81 271 ILE A CA 1
ATOM 2109 C C . ILE A 1 271 ? -2.686 -1.985 -2.764 1 98.81 271 ILE A C 1
ATOM 2111 O O . ILE A 1 271 ? -3.273 -1.38 -3.662 1 98.81 271 ILE A O 1
ATOM 2115 N N . GLY A 1 272 ? -1.367 -2.137 -2.707 1 98.88 272 GLY A N 1
ATOM 2116 C CA . GLY A 1 272 ? -0.492 -1.462 -3.652 1 98.88 272 GLY A CA 1
ATOM 2117 C C . GLY A 1 272 ? -0.732 -1.88 -5.09 1 98.88 272 GLY A C 1
ATOM 2118 O O . GLY A 1 272 ? -0.88 -1.032 -5.973 1 98.88 272 GLY A O 1
ATOM 2119 N N . TYR A 1 273 ? -0.762 -3.223 -5.371 1 98.5 273 TYR A N 1
ATOM 2120 C CA . TYR A 1 273 ? -0.915 -3.625 -6.766 1 98.5 273 TYR A CA 1
ATOM 2121 C C . TYR A 1 273 ? -2.303 -3.268 -7.285 1 98.5 273 TYR A C 1
ATOM 2123 O O . TYR A 1 273 ? -2.469 -2.965 -8.469 1 98.5 273 TYR A O 1
ATOM 2131 N N . LYS A 1 274 ? -3.281 -3.232 -6.406 1 98.62 274 LYS A N 1
ATOM 2132 C CA . LYS A 1 274 ? -4.641 -2.898 -6.828 1 98.62 274 LYS A CA 1
ATOM 2133 C C . LYS A 1 274 ? -4.777 -1.403 -7.098 1 98.62 274 LYS A C 1
ATOM 2135 O O . LYS A 1 274 ? -5.547 -0.993 -7.969 1 98.62 274 LYS A O 1
ATOM 2140 N N . ILE A 1 275 ? -4.043 -0.569 -6.312 1 98.88 275 ILE A N 1
ATOM 2141 C CA . ILE A 1 275 ? -3.994 0.854 -6.629 1 98.88 275 ILE A CA 1
ATOM 2142 C C . ILE A 1 275 ? -3.355 1.057 -8 1 98.88 275 ILE A C 1
ATOM 2144 O O . ILE A 1 275 ? -3.869 1.813 -8.828 1 98.88 275 ILE A O 1
ATOM 2148 N N . ALA A 1 276 ? -2.246 0.34 -8.258 1 98.81 276 ALA A N 1
ATOM 2149 C CA . ALA A 1 276 ? -1.595 0.428 -9.562 1 98.81 276 ALA A CA 1
ATOM 2150 C C . ALA A 1 276 ? -2.553 0.024 -10.68 1 98.81 276 ALA A C 1
ATOM 2152 O O . ALA A 1 276 ? -2.559 0.637 -11.75 1 98.81 276 ALA A O 1
ATOM 2153 N N . GLN A 1 277 ? -3.348 -0.965 -10.406 1 97.69 277 GLN A N 1
ATOM 2154 C CA . GLN A 1 277 ? -4.305 -1.463 -11.391 1 97.69 277 GLN A CA 1
ATOM 2155 C C . GLN A 1 277 ? -5.441 -0.469 -11.602 1 97.69 277 GLN A C 1
ATOM 2157 O O . GLN A 1 277 ? -5.73 -0.08 -12.734 1 97.69 277 GLN A O 1
ATOM 2162 N N . ARG A 1 278 ? -6.094 -0.035 -10.578 1 98.19 278 ARG A N 1
ATOM 2163 C CA . ARG A 1 278 ? -7.348 0.708 -10.664 1 98.19 278 ARG A CA 1
ATOM 2164 C C . ARG A 1 278 ? -7.09 2.186 -10.945 1 98.19 278 ARG A C 1
ATOM 2166 O O . ARG A 1 278 ? -7.77 2.797 -11.766 1 98.19 278 ARG A O 1
ATOM 2173 N N . MET A 1 279 ? -6.109 2.748 -10.242 1 98.5 279 MET A N 1
ATOM 2174 C CA . MET A 1 279 ? -5.832 4.172 -10.406 1 98.5 279 MET A CA 1
ATOM 2175 C C . MET A 1 279 ? -4.789 4.395 -11.5 1 98.5 279 MET A C 1
ATOM 2177 O O . MET A 1 279 ? -4.805 5.426 -12.172 1 98.5 279 MET A O 1
ATOM 2181 N N . GLY A 1 280 ? -3.867 3.422 -11.672 1 98.31 280 GLY A N 1
ATOM 2182 C CA . GLY A 1 280 ? -2.758 3.598 -12.594 1 98.31 280 GLY A CA 1
ATOM 2183 C C . GLY A 1 280 ? -3.055 3.07 -13.984 1 98.31 280 GLY A C 1
ATOM 2184 O O . GLY A 1 280 ? -2.355 3.406 -14.945 1 98.31 280 GLY A O 1
ATOM 2185 N N . GLY A 1 281 ? -4.078 2.16 -14.07 1 97.56 281 GLY A N 1
ATOM 2186 C CA . GLY A 1 281 ? -4.43 1.578 -15.352 1 97.56 281 GLY A CA 1
ATOM 2187 C C . GLY A 1 281 ? -3.525 0.43 -15.758 1 97.56 281 GLY A C 1
ATOM 2188 O O . GLY A 1 281 ? -3.492 0.041 -16.922 1 97.56 281 GLY A O 1
ATOM 2189 N N . TYR A 1 282 ? -2.734 -0.078 -14.906 1 97.56 282 TYR A N 1
ATOM 2190 C CA . TYR A 1 282 ? -1.912 -1.248 -15.188 1 97.56 282 TYR A CA 1
ATOM 2191 C C . TYR A 1 282 ? -2.744 -2.523 -15.148 1 97.56 282 TYR A C 1
ATOM 2193 O O . TYR A 1 282 ? -3.637 -2.664 -14.312 1 97.56 282 TYR A O 1
ATOM 2201 N N . GLU A 1 283 ? -2.455 -3.408 -16.031 1 93.38 283 GLU A N 1
ATOM 2202 C CA . GLU A 1 283 ? -2.988 -4.766 -15.93 1 93.38 283 GLU A CA 1
ATOM 2203 C C . GLU A 1 283 ? -2.184 -5.598 -14.938 1 93.38 283 GLU A C 1
ATOM 2205 O O . GLU A 1 283 ? -0.953 -5.539 -14.922 1 93.38 283 GLU A O 1
ATOM 2210 N N . ALA A 1 284 ? -2.867 -6.238 -14.086 1 93.31 284 ALA A N 1
ATOM 2211 C CA . ALA A 1 284 ? -2.211 -7.152 -13.156 1 93.31 284 ALA A CA 1
ATOM 2212 C C . ALA A 1 284 ? -2.291 -8.594 -13.656 1 93.31 284 ALA A C 1
ATOM 2214 O O . ALA A 1 284 ? -3.359 -9.211 -13.633 1 93.31 284 ALA A O 1
ATOM 2215 N N . ILE A 1 285 ? -1.225 -9.125 -14.125 1 91.5 285 ILE A N 1
ATOM 2216 C CA . ILE A 1 285 ? -1.146 -10.5 -14.602 1 91.5 285 ILE A CA 1
ATOM 2217 C C . ILE A 1 285 ? -0.622 -11.406 -13.492 1 91.5 285 ILE A C 1
ATOM 2219 O O . ILE A 1 285 ? 0.514 -11.25 -13.039 1 91.5 285 ILE A O 1
ATOM 2223 N N . GLY A 1 286 ? -1.344 -12.367 -13.086 1 91.06 286 GLY A N 1
ATOM 2224 C CA . GLY A 1 286 ? -1.027 -13.227 -11.961 1 91.06 286 GLY A CA 1
ATOM 2225 C C . GLY A 1 286 ? -2.203 -13.445 -11.023 1 91.06 286 GLY A C 1
ATOM 2226 O O . GLY A 1 286 ? -3.354 -13.227 -11.406 1 91.06 286 GLY A O 1
ATOM 2227 N N . PRO A 1 287 ? -1.899 -13.805 -9.852 1 92.31 287 PRO A N 1
ATOM 2228 C CA . PRO A 1 287 ? -0.583 -14.039 -9.25 1 92.31 287 PRO A CA 1
ATOM 2229 C C . PRO A 1 287 ? 0.069 -15.328 -9.742 1 92.31 287 PRO A C 1
ATOM 2231 O O . PRO A 1 287 ? -0.621 -16.328 -9.969 1 92.31 287 PRO A O 1
ATOM 2234 N N . PHE A 1 288 ? 1.35 -15.258 -9.945 1 95.38 288 PHE A N 1
ATOM 2235 C CA . PHE A 1 288 ? 2.168 -16.453 -10.094 1 95.38 288 PHE A CA 1
ATOM 2236 C C . PHE A 1 288 ? 2.854 -16.812 -8.773 1 95.38 288 PHE A C 1
ATOM 2238 O O . PHE A 1 288 ? 3.266 -15.914 -8.031 1 95.38 288 PHE A O 1
ATOM 2245 N N . ILE A 1 289 ? 2.973 -18.031 -8.516 1 96.06 289 ILE A N 1
ATOM 2246 C CA . ILE A 1 289 ? 3.568 -18.453 -7.25 1 96.06 289 ILE A CA 1
ATOM 2247 C C . ILE A 1 289 ? 5.004 -18.922 -7.488 1 96.06 289 ILE A C 1
ATOM 2249 O O . ILE A 1 289 ? 5.262 -19.734 -8.367 1 96.06 289 ILE A O 1
ATOM 2253 N N . LEU A 1 290 ? 5.879 -18.375 -6.727 1 96.75 290 LEU A N 1
ATOM 2254 C CA . LEU A 1 290 ? 7.297 -18.703 -6.797 1 96.75 290 LEU A CA 1
ATOM 2255 C C . LEU A 1 290 ? 7.715 -19.547 -5.598 1 96.75 290 LEU A C 1
ATOM 2257 O O . LEU A 1 290 ? 7.062 -19.516 -4.551 1 96.75 290 LEU A O 1
ATOM 2261 N N . GLY A 1 291 ? 8.789 -20.266 -5.785 1 95.88 291 GLY A N 1
ATOM 2262 C CA . GLY A 1 291 ? 9.438 -20.891 -4.641 1 95.88 291 GLY A CA 1
ATOM 2263 C C . GLY A 1 291 ? 9.195 -22.391 -4.562 1 95.88 291 GLY A C 1
ATOM 2264 O O . GLY A 1 291 ? 9.922 -23.094 -3.867 1 95.88 291 GLY A O 1
ATOM 2265 N N . PHE A 1 292 ? 8.125 -22.922 -5.246 1 95.75 292 PHE A N 1
ATOM 2266 C CA . PHE A 1 292 ? 7.891 -24.359 -5.223 1 95.75 292 PHE A CA 1
ATOM 2267 C C . PHE A 1 292 ? 8.945 -25.094 -6.031 1 95.75 292 PHE A C 1
ATOM 2269 O O . PHE A 1 292 ? 9.539 -24.531 -6.949 1 95.75 292 PHE A O 1
ATOM 2276 N N . ASN A 1 293 ? 9.117 -26.359 -5.742 1 95.75 293 ASN A N 1
ATOM 2277 C CA . ASN A 1 293 ? 10.047 -27.203 -6.48 1 95.75 293 ASN A CA 1
ATOM 2278 C C . ASN A 1 293 ? 9.625 -27.359 -7.941 1 95.75 293 ASN A C 1
ATOM 2280 O O . ASN A 1 293 ? 10.461 -27.641 -8.805 1 95.75 293 ASN A O 1
ATOM 2284 N N . LYS A 1 294 ? 8.359 -27.281 -8.164 1 96.5 294 LYS A N 1
ATOM 2285 C CA . LYS A 1 294 ? 7.73 -27.266 -9.477 1 96.5 294 LYS A CA 1
ATOM 2286 C C . LYS A 1 294 ? 6.625 -26.219 -9.547 1 96.5 294 LYS A C 1
ATOM 2288 O O . LYS A 1 294 ? 5.977 -25.938 -8.539 1 96.5 294 LYS A O 1
ATOM 2293 N N . PRO A 1 295 ? 6.336 -25.656 -10.703 1 97.12 295 PRO A N 1
ATOM 2294 C CA . PRO A 1 295 ? 5.391 -24.531 -10.789 1 97.12 295 PRO A CA 1
ATOM 2295 C C . PRO A 1 295 ? 3.953 -24.953 -10.5 1 97.12 295 PRO A C 1
ATOM 2297 O O . PRO A 1 295 ? 3.457 -25.922 -11.086 1 97.12 295 PRO A O 1
ATOM 2300 N N . VAL A 1 296 ? 3.357 -24.312 -9.625 1 97.75 296 VAL A N 1
ATOM 2301 C CA . VAL A 1 296 ? 1.931 -24.375 -9.32 1 97.75 296 VAL A CA 1
ATOM 2302 C C . VAL A 1 296 ? 1.355 -22.969 -9.25 1 97.75 296 VAL A C 1
ATOM 2304 O O . VAL A 1 296 ? 1.856 -22.125 -8.5 1 97.75 296 VAL A O 1
ATOM 2307 N N . ASN A 1 297 ? 0.366 -22.688 -10.031 1 97.62 297 ASN A N 1
ATOM 2308 C CA . ASN A 1 297 ? -0.227 -21.359 -10 1 97.62 297 ASN A CA 1
ATOM 2309 C C . ASN A 1 297 ? -1.738 -21.422 -9.797 1 97.62 297 ASN A C 1
ATOM 2311 O O . ASN A 1 297 ? -2.361 -22.453 -10.062 1 97.62 297 ASN A O 1
ATOM 2315 N N . ASP A 1 298 ? -2.219 -20.359 -9.289 1 93.62 298 ASP A N 1
ATOM 2316 C CA . ASP A 1 298 ? -3.621 -20.234 -8.906 1 93.62 298 ASP A CA 1
ATOM 2317 C C . ASP A 1 298 ? -4.371 -19.328 -9.883 1 93.62 298 ASP A C 1
ATOM 2319 O O . ASP A 1 298 ? -3.775 -18.453 -10.5 1 93.62 298 ASP A O 1
ATOM 2323 N N . LEU A 1 299 ? -5.648 -19.625 -10.109 1 92.69 299 LEU A N 1
ATOM 2324 C CA . LEU A 1 299 ? -6.551 -18.781 -10.883 1 92.69 299 LEU A CA 1
ATOM 2325 C C . LEU A 1 299 ? -7.57 -18.109 -9.969 1 92.69 299 LEU A C 1
ATOM 2327 O O . LEU A 1 299 ? -7.93 -18.656 -8.922 1 92.69 299 LEU A O 1
ATOM 2331 N N . SER A 1 300 ? -7.965 -16.891 -10.391 1 86.12 300 SER A N 1
ATOM 2332 C CA . SER A 1 300 ? -9.109 -16.281 -9.727 1 86.12 300 SER A CA 1
ATOM 2333 C C . SER A 1 300 ? -10.406 -16.984 -10.117 1 86.12 300 SER A C 1
ATOM 2335 O O . SER A 1 300 ? -10.555 -17.438 -11.258 1 86.12 300 SER A O 1
ATOM 2337 N N . ARG A 1 301 ? -11.43 -17.125 -9.289 1 81.62 301 ARG A N 1
ATOM 2338 C CA . ARG A 1 301 ? -12.711 -17.766 -9.555 1 81.62 301 ARG A CA 1
ATOM 2339 C C . ARG A 1 301 ? -13.438 -17.094 -10.711 1 81.62 301 ARG A C 1
ATOM 2341 O O . ARG A 1 301 ? -14.25 -17.719 -11.391 1 81.62 301 ARG A O 1
ATOM 2348 N N . GLY A 1 302 ? -13.156 -15.883 -10.922 1 82.62 302 GLY A N 1
ATOM 2349 C CA . GLY A 1 302 ? -13.789 -15.133 -11.992 1 82.62 302 GLY A CA 1
ATOM 2350 C C . GLY A 1 302 ? -12.898 -14.961 -13.211 1 82.62 302 GLY A C 1
ATOM 2351 O O . GLY A 1 302 ? -13.148 -14.102 -14.055 1 82.62 302 GLY A O 1
ATOM 2352 N N . ALA A 1 303 ? -11.891 -15.766 -13.305 1 90.06 303 ALA A N 1
ATOM 2353 C CA . ALA A 1 303 ? -10.945 -15.641 -14.414 1 90.06 303 ALA A CA 1
ATOM 2354 C C . ALA A 1 303 ? -11.641 -15.859 -15.75 1 90.06 303 ALA A C 1
ATOM 2356 O O . ALA A 1 303 ? -12.492 -16.75 -15.883 1 90.06 303 ALA A O 1
ATOM 2357 N N . THR A 1 304 ? -11.375 -15 -16.703 1 92.62 304 THR A N 1
ATOM 2358 C CA . THR A 1 304 ? -11.875 -15.148 -18.078 1 92.62 304 THR A CA 1
ATOM 2359 C C . THR A 1 304 ? -11.07 -16.203 -18.828 1 92.62 304 THR A C 1
ATOM 2361 O O . THR A 1 304 ? -10.039 -16.672 -18.344 1 92.62 304 THR A O 1
ATOM 2364 N N . LEU A 1 305 ? -11.609 -16.516 -19.969 1 95.94 305 LEU A N 1
ATOM 2365 C CA . LEU A 1 305 ? -10.891 -17.453 -20.828 1 95.94 305 LEU A CA 1
ATOM 2366 C C . LEU A 1 305 ? -9.492 -16.953 -21.141 1 95.94 305 LEU A C 1
ATOM 2368 O O . LEU A 1 305 ? -8.523 -17.703 -21.109 1 95.94 305 LEU A O 1
ATOM 2372 N N . THR A 1 306 ? -9.383 -15.727 -21.453 1 94.19 306 THR A N 1
ATOM 2373 C CA . THR A 1 306 ? -8.102 -15.117 -21.781 1 94.19 306 THR A CA 1
ATOM 2374 C C . THR A 1 306 ? -7.16 -15.172 -20.578 1 94.19 306 THR A C 1
ATOM 2376 O O . THR A 1 306 ? -5.973 -15.469 -20.719 1 94.19 306 THR A O 1
ATOM 2379 N N . ASP A 1 307 ? -7.664 -14.914 -19.391 1 91.69 307 ASP A N 1
ATOM 2380 C CA . ASP A 1 307 ? -6.867 -14.984 -18.172 1 91.69 307 ASP A CA 1
ATOM 2381 C C . ASP A 1 307 ? -6.301 -16.391 -17.953 1 91.69 307 ASP A C 1
ATOM 2383 O O . ASP A 1 307 ? -5.125 -16.547 -17.625 1 91.69 307 ASP A O 1
ATOM 2387 N N . ILE A 1 308 ? -7.195 -17.344 -18.109 1 96.62 308 ILE A N 1
ATOM 2388 C CA . ILE A 1 308 ? -6.805 -18.734 -17.891 1 96.62 308 ILE A CA 1
ATOM 2389 C C . ILE A 1 308 ? -5.73 -19.125 -18.891 1 96.62 308 ILE A C 1
ATOM 2391 O O . ILE A 1 308 ? -4.727 -19.75 -18.531 1 96.62 308 ILE A O 1
ATOM 2395 N N . MET A 1 309 ? -5.945 -18.719 -20.172 1 97.06 309 MET A N 1
ATOM 2396 C CA . MET A 1 309 ? -4.984 -19.062 -21.219 1 97.06 309 MET A CA 1
ATOM 2397 C C . MET A 1 309 ? -3.627 -18.422 -20.922 1 97.06 309 MET A C 1
ATOM 2399 O O . MET A 1 309 ? -2.598 -19.094 -20.984 1 97.06 309 MET A O 1
ATOM 2403 N N . ASN A 1 310 ? -3.594 -17.188 -20.578 1 94.88 310 ASN A N 1
ATOM 2404 C CA . ASN A 1 310 ? -2.348 -16.469 -20.297 1 94.88 310 ASN A CA 1
ATOM 2405 C C . ASN A 1 310 ? -1.618 -17.078 -19.109 1 94.88 310 ASN A C 1
ATOM 2407 O O . ASN A 1 310 ? -0.4 -17.266 -19.141 1 94.88 310 ASN A O 1
ATOM 2411 N N . THR A 1 311 ? -2.359 -17.422 -18.078 1 96.25 311 THR A N 1
ATOM 2412 C CA . THR A 1 311 ? -1.759 -18.016 -16.875 1 96.25 311 THR A CA 1
ATOM 2413 C C . THR A 1 311 ? -1.198 -19.391 -17.172 1 96.25 311 THR A C 1
ATOM 2415 O O . THR A 1 311 ? -0.145 -19.766 -16.656 1 96.25 311 THR A O 1
ATOM 2418 N N . ALA A 1 312 ? -1.956 -20.125 -18 1 98.19 312 ALA A N 1
ATOM 2419 C CA . ALA A 1 312 ? -1.466 -21.438 -18.391 1 98.19 312 ALA A CA 1
ATOM 2420 C C . ALA A 1 312 ? -0.141 -21.328 -19.141 1 98.19 312 ALA A C 1
ATOM 2422 O O . ALA A 1 312 ? 0.814 -22.047 -18.828 1 98.19 312 ALA A O 1
ATOM 2423 N N . ILE A 1 313 ? -0.081 -20.422 -20.078 1 97.88 313 ILE A N 1
ATOM 2424 C CA . ILE A 1 313 ? 1.109 -20.234 -20.891 1 97.88 313 ILE A CA 1
ATOM 2425 C C . ILE A 1 313 ? 2.305 -19.906 -20 1 97.88 313 ILE A C 1
ATOM 2427 O O . ILE A 1 313 ? 3.371 -20.516 -20.125 1 97.88 313 ILE A O 1
ATOM 2431 N N . ILE A 1 314 ? 2.131 -19.031 -19.062 1 96.62 314 ILE A N 1
ATOM 2432 C CA . ILE A 1 314 ? 3.23 -18.609 -18.203 1 96.62 314 ILE A CA 1
ATOM 2433 C C . ILE A 1 314 ? 3.598 -19.734 -17.25 1 96.62 314 ILE A C 1
ATOM 2435 O O . ILE A 1 314 ? 4.773 -19.938 -16.938 1 96.62 314 ILE A O 1
ATOM 2439 N N . THR A 1 315 ? 2.598 -20.484 -16.75 1 98 315 THR A N 1
ATOM 2440 C CA . THR A 1 315 ? 2.85 -21.609 -15.875 1 98 315 THR A CA 1
ATOM 2441 C C . THR A 1 315 ? 3.701 -22.656 -16.578 1 98 315 THR A C 1
ATOM 2443 O O . THR A 1 315 ? 4.664 -23.172 -16 1 98 315 THR A O 1
ATOM 2446 N N . ILE A 1 316 ? 3.346 -22.969 -17.797 1 98.44 316 ILE A N 1
ATOM 2447 C CA . ILE A 1 316 ? 4.082 -23.938 -18.609 1 98.44 316 ILE A CA 1
ATOM 2448 C C . ILE A 1 316 ? 5.5 -23.422 -18.859 1 98.44 316 ILE A C 1
ATOM 2450 O O . ILE A 1 316 ? 6.465 -24.188 -18.797 1 98.44 316 ILE A O 1
ATOM 2454 N N . TYR A 1 317 ? 5.586 -22.156 -19.125 1 97.69 317 TYR A N 1
ATOM 2455 C CA . TYR A 1 317 ? 6.883 -21.531 -19.375 1 97.69 317 TYR A CA 1
ATOM 2456 C C . TYR A 1 317 ? 7.773 -21.625 -18.141 1 97.69 317 TYR A C 1
ATOM 2458 O O . TYR A 1 317 ? 8.977 -21.875 -18.25 1 97.69 317 TYR A O 1
ATOM 2466 N N . GLN A 1 318 ? 7.188 -21.406 -16.969 1 96.62 318 GLN A N 1
ATOM 2467 C CA . GLN A 1 318 ? 7.938 -21.578 -15.719 1 96.62 318 GLN A CA 1
ATOM 2468 C C . GLN A 1 318 ? 8.508 -23 -15.609 1 96.62 318 GLN A C 1
ATOM 2470 O O . GLN A 1 318 ? 9.617 -23.188 -15.117 1 96.62 318 GLN A O 1
ATOM 2475 N N . ALA A 1 319 ? 7.723 -23.984 -16.031 1 97 319 ALA A N 1
ATOM 2476 C CA . ALA A 1 319 ? 8.164 -25.375 -15.977 1 97 319 ALA A CA 1
ATOM 2477 C C . ALA A 1 319 ? 9.312 -25.625 -16.953 1 97 319 ALA A C 1
ATOM 2479 O O . ALA A 1 319 ? 10.203 -26.422 -16.688 1 97 319 ALA A O 1
ATOM 2480 N N . LEU A 1 320 ? 9.227 -24.938 -18.078 1 95.88 320 LEU A N 1
ATOM 2481 C CA . LEU A 1 320 ? 10.281 -25.078 -19.078 1 95.88 320 LEU A CA 1
ATOM 2482 C C . LEU A 1 320 ? 11.602 -24.516 -18.562 1 95.88 320 LEU A C 1
ATOM 2484 O O . LEU A 1 320 ? 12.664 -25.062 -18.844 1 95.88 320 LEU A O 1
ATOM 2488 N N . GLU A 1 321 ? 11.5 -23.406 -17.766 1 89.62 321 GLU A N 1
ATOM 2489 C CA . GLU A 1 321 ? 12.688 -22.719 -17.297 1 89.62 321 GLU A CA 1
ATOM 2490 C C . GLU A 1 321 ? 13.203 -23.328 -15.992 1 89.62 321 GLU A C 1
ATOM 2492 O O . GLU A 1 321 ? 14.328 -23.062 -15.562 1 89.62 321 GLU A O 1
ATOM 2497 N N . ALA A 1 322 ? 12.414 -24.094 -15.297 1 82.12 322 ALA A N 1
ATOM 2498 C CA . ALA A 1 322 ? 12.789 -24.703 -14.023 1 82.12 322 ALA A CA 1
ATOM 2499 C C . ALA A 1 322 ? 13.797 -25.844 -14.234 1 82.12 322 ALA A C 1
ATOM 2501 O O . ALA A 1 322 ? 13.797 -26.484 -15.281 1 82.12 322 ALA A O 1
ATOM 2502 N N . MET B 1 1 ? -16.219 18.938 -4.398 1 89.88 1 MET B N 1
ATOM 2503 C CA . MET B 1 1 ? -15.18 19.297 -3.434 1 89.88 1 MET B CA 1
ATOM 2504 C C . MET B 1 1 ? -14.57 20.656 -3.779 1 89.88 1 MET B C 1
ATOM 2506 O O . MET B 1 1 ? -14.305 20.938 -4.949 1 89.88 1 MET B O 1
ATOM 2510 N N . TYR B 1 2 ? -14.359 21.516 -2.783 1 91.88 2 TYR B N 1
ATOM 2511 C CA . TYR B 1 2 ? -13.75 22.812 -3.021 1 91.88 2 TYR B CA 1
ATOM 2512 C C . TYR B 1 2 ? -12.32 22.672 -3.535 1 91.88 2 TYR B C 1
ATOM 2514 O O . TYR B 1 2 ? -11.539 21.875 -2.998 1 91.88 2 TYR B O 1
ATOM 2522 N N . SER B 1 3 ? -12.109 23.375 -4.57 1 91.19 3 SER B N 1
ATOM 2523 C CA . SER B 1 3 ? -10.711 23.531 -4.984 1 91.19 3 SER B CA 1
ATOM 2524 C C . SER B 1 3 ? -9.961 24.484 -4.066 1 91.19 3 SER B C 1
ATOM 2526 O O . SER B 1 3 ? -10.57 25.188 -3.268 1 91.19 3 SER B O 1
ATOM 2528 N N . VAL B 1 4 ? -8.688 24.516 -4.219 1 91.5 4 VAL B N 1
ATOM 2529 C CA . VAL B 1 4 ? -7.875 25.438 -3.436 1 91.5 4 VAL B CA 1
ATOM 2530 C C . VAL B 1 4 ? -8.273 26.875 -3.762 1 91.5 4 VAL B C 1
ATOM 2532 O O . VAL B 1 4 ? -8.328 27.734 -2.875 1 91.5 4 VAL B O 1
ATOM 2535 N N . GLU B 1 5 ? -8.562 27.047 -5.027 1 93.25 5 GLU B N 1
ATOM 2536 C CA . GLU B 1 5 ? -8.977 28.391 -5.465 1 93.25 5 GLU B CA 1
ATOM 2537 C C . GLU B 1 5 ? -10.305 28.781 -4.832 1 93.25 5 GLU B C 1
ATOM 2539 O O . GLU B 1 5 ? -10.5 29.953 -4.477 1 93.25 5 GLU B O 1
ATOM 2544 N N . GLN B 1 6 ? -11.156 27.891 -4.754 1 95.81 6 GLN B N 1
ATOM 2545 C CA . GLN B 1 6 ? -12.445 28.156 -4.121 1 95.81 6 GLN B CA 1
ATOM 2546 C C . GLN B 1 6 ? -12.281 28.422 -2.629 1 95.81 6 GLN B C 1
ATOM 2548 O O . GLN B 1 6 ? -12.938 29.312 -2.076 1 95.81 6 GLN B O 1
ATOM 2553 N N . ILE B 1 7 ? -11.414 27.703 -2.031 1 96.44 7 ILE B N 1
ATOM 2554 C CA . ILE B 1 7 ? -11.141 27.891 -0.611 1 96.44 7 ILE B CA 1
ATOM 2555 C C . ILE B 1 7 ? -10.516 29.266 -0.388 1 96.44 7 ILE B C 1
ATOM 2557 O O . ILE B 1 7 ? -10.867 29.984 0.558 1 96.44 7 ILE B O 1
ATOM 2561 N N . LYS B 1 8 ? -9.594 29.578 -1.223 1 97.19 8 LYS B N 1
ATOM 2562 C CA . LYS B 1 8 ? -8.969 30.906 -1.15 1 97.19 8 LYS B CA 1
ATOM 2563 C C . LYS B 1 8 ? -10.023 32 -1.185 1 97.19 8 LYS B C 1
ATOM 2565 O O . LYS B 1 8 ? -9.969 32.969 -0.396 1 97.19 8 LYS B O 1
ATOM 2570 N N . LYS B 1 9 ? -10.961 31.875 -2.055 1 97.56 9 LYS B N 1
ATOM 2571 C CA . LYS B 1 9 ? -12.039 32.875 -2.168 1 97.56 9 LYS B CA 1
ATOM 2572 C C . LYS B 1 9 ? -12.859 32.938 -0.885 1 97.56 9 LYS B C 1
ATOM 2574 O O . LYS B 1 9 ? -13.234 34.031 -0.437 1 97.56 9 LYS B O 1
ATOM 2579 N N . ILE B 1 10 ? -13.102 31.781 -0.358 1 97.31 10 ILE B N 1
ATOM 2580 C CA . ILE B 1 10 ? -13.844 31.719 0.896 1 97.31 10 ILE B CA 1
ATOM 2581 C C . ILE B 1 10 ? -13.086 32.469 1.982 1 97.31 10 ILE B C 1
ATOM 2583 O O . ILE B 1 10 ? -13.688 33.25 2.73 1 97.31 10 ILE B O 1
ATOM 2587 N N . LEU B 1 11 ? -11.828 32.312 2.051 1 98.06 11 LEU B N 1
ATOM 2588 C CA . LEU B 1 11 ? -11 32.938 3.072 1 98.06 11 LEU B CA 1
ATOM 2589 C C . LEU B 1 11 ? -10.945 34.438 2.859 1 98.06 11 LEU B C 1
ATOM 2591 O O . LEU B 1 11 ? -11.023 35.219 3.818 1 98.06 11 LEU B O 1
ATOM 2595 N N . VAL B 1 12 ? -10.797 34.844 1.645 1 98.06 12 VAL B N 1
ATOM 2596 C CA . VAL B 1 12 ? -10.734 36.25 1.306 1 98.06 12 VAL B CA 1
ATOM 2597 C C . VAL B 1 12 ? -12.047 36.938 1.677 1 98.06 12 VAL B C 1
ATOM 2599 O O . VAL B 1 12 ? -12.047 38.062 2.217 1 98.06 12 VAL B O 1
ATOM 2602 N N . ASP B 1 13 ? -13.102 36.25 1.459 1 97.19 13 ASP B N 1
ATOM 2603 C CA . ASP B 1 13 ? -14.43 36.844 1.635 1 97.19 13 ASP B CA 1
ATOM 2604 C C . ASP B 1 13 ? -14.883 36.75 3.09 1 97.19 13 ASP B C 1
ATOM 2606 O O . ASP B 1 13 ? -15.859 37.375 3.484 1 97.19 13 ASP B O 1
ATOM 2610 N N . SER B 1 14 ? -14.203 35.969 3.844 1 96.56 14 SER B N 1
ATOM 2611 C CA . SER B 1 14 ? -14.586 35.781 5.238 1 96.56 14 SER B CA 1
ATOM 2612 C C . SER B 1 14 ? -14.414 37.094 6.035 1 96.56 14 SER B C 1
ATOM 2614 O O . SER B 1 14 ? -13.438 37.812 5.844 1 96.56 14 SER B O 1
ATOM 2616 N N . ASP B 1 15 ? -15.305 37.312 6.969 1 93.88 15 ASP B N 1
ATOM 2617 C CA . ASP B 1 15 ? -15.211 38.469 7.855 1 93.88 15 ASP B CA 1
ATOM 2618 C C . ASP B 1 15 ? -14.297 38.188 9.047 1 93.88 15 ASP B C 1
ATOM 2620 O O . ASP B 1 15 ? -13.859 39.094 9.734 1 93.88 15 ASP B O 1
ATOM 2624 N N . HIS B 1 16 ? -14.078 36.969 9.25 1 94.06 16 HIS B N 1
ATOM 2625 C CA . HIS B 1 16 ? -13.211 36.531 10.344 1 94.06 16 HIS B CA 1
ATOM 2626 C C . HIS B 1 16 ? -11.898 35.969 9.82 1 94.06 16 HIS B C 1
ATOM 2628 O O . HIS B 1 16 ? -11.805 34.75 9.562 1 94.06 16 HIS B O 1
ATOM 2634 N N . LYS B 1 17 ? -10.914 36.812 9.859 1 97.31 17 LYS B N 1
ATOM 2635 C CA . LYS B 1 17 ? -9.609 36.375 9.391 1 97.31 17 LYS B CA 1
ATOM 2636 C C . LYS B 1 17 ? -8.898 35.531 10.453 1 97.31 17 LYS B C 1
ATOM 2638 O O . LYS B 1 17 ? -8.758 35.969 11.602 1 97.31 17 LYS B O 1
ATOM 2643 N N . LYS B 1 18 ? -8.508 34.344 10.055 1 98.56 18 LYS B N 1
ATOM 2644 C CA . LYS B 1 18 ? -7.738 33.5 10.961 1 98.56 18 LYS B CA 1
ATOM 2645 C C . LYS B 1 18 ? -6.25 33.844 10.906 1 98.56 18 LYS B C 1
ATOM 2647 O O . LYS B 1 18 ? -5.766 34.375 9.898 1 98.56 18 LYS B O 1
ATOM 2652 N N . THR B 1 19 ? -5.562 33.594 12 1 98.81 19 THR B N 1
ATOM 2653 C CA . THR B 1 19 ? -4.141 33.906 12.102 1 98.81 19 THR B CA 1
ATOM 2654 C C . THR B 1 19 ? -3.305 32.625 11.961 1 98.81 19 THR B C 1
ATOM 2656 O O . THR B 1 19 ? -3.482 31.688 12.727 1 98.81 19 THR B O 1
ATOM 2659 N N . ILE B 1 20 ? -2.418 32.625 10.992 1 98.88 20 ILE B N 1
ATOM 2660 C CA . ILE B 1 20 ? -1.474 31.531 10.836 1 98.88 20 ILE B CA 1
ATOM 2661 C C . ILE B 1 20 ? -0.107 31.938 11.383 1 98.88 20 ILE B C 1
ATOM 2663 O O . ILE B 1 20 ? 0.348 33.062 11.148 1 98.88 20 ILE B O 1
ATOM 2667 N N . VAL B 1 21 ? 0.522 31.109 12.156 1 98.88 21 VAL B N 1
ATOM 2668 C CA . VAL B 1 21 ? 1.894 31.359 12.586 1 98.88 21 VAL B CA 1
ATOM 2669 C C . VAL B 1 21 ? 2.859 30.531 11.742 1 98.88 21 VAL B C 1
ATOM 2671 O O . VAL B 1 21 ? 2.625 29.344 11.508 1 98.88 21 VAL B O 1
ATOM 2674 N N . LEU B 1 22 ? 3.879 31.125 11.25 1 98.81 22 LEU B N 1
ATOM 2675 C CA . LEU B 1 22 ? 4.938 30.531 10.438 1 98.81 22 LEU B CA 1
ATOM 2676 C C . LEU B 1 22 ? 6.277 30.594 11.164 1 98.81 22 LEU B C 1
ATOM 2678 O O . LEU B 1 22 ? 6.965 31.609 11.141 1 98.81 22 LEU B O 1
ATOM 2682 N N . PRO B 1 23 ? 6.676 29.469 11.703 1 98.69 23 PRO B N 1
ATOM 2683 C CA . PRO B 1 23 ? 7.852 29.453 12.578 1 98.69 23 PRO B CA 1
ATOM 2684 C C . PRO B 1 23 ? 9.156 29.625 11.812 1 98.69 23 PRO B C 1
ATOM 2686 O O . PRO B 1 23 ? 10.203 29.891 12.414 1 98.69 23 PRO B O 1
ATOM 2689 N N . GLU B 1 24 ? 9.133 29.453 10.516 1 98.31 24 GLU B N 1
ATOM 2690 C CA . GLU B 1 24 ? 10.359 29.453 9.727 1 98.31 24 GLU B CA 1
ATOM 2691 C C . GLU B 1 24 ? 10.531 30.766 8.961 1 98.31 24 GLU B C 1
ATOM 2693 O O . GLU B 1 24 ? 10.734 30.75 7.75 1 98.31 24 GLU B O 1
ATOM 2698 N N . GLY B 1 25 ? 10.664 31.812 9.719 1 98 25 GLY B N 1
ATOM 2699 C CA . GLY B 1 25 ? 10.68 33.156 9.156 1 98 25 GLY B CA 1
ATOM 2700 C C . GLY B 1 25 ? 11.906 33.438 8.305 1 98 25 GLY B C 1
ATOM 2701 O O . GLY B 1 25 ? 11.859 34.281 7.406 1 98 25 GLY B O 1
ATOM 2702 N N . GLU B 1 26 ? 13 32.719 8.484 1 97.62 26 GLU B N 1
ATOM 2703 C CA . GLU B 1 26 ? 14.25 32.969 7.773 1 97.62 26 GLU B CA 1
ATOM 2704 C C . GLU B 1 26 ? 14.188 32.469 6.34 1 97.62 26 GLU B C 1
ATOM 2706 O O . GLU B 1 26 ? 15.039 32.812 5.516 1 97.62 26 GLU B O 1
ATOM 2711 N N . GLU B 1 27 ? 13.227 31.625 6.047 1 97.12 27 GLU B N 1
ATOM 2712 C CA . GLU B 1 27 ? 13.156 30.984 4.734 1 97.12 27 GLU B CA 1
ATOM 2713 C C . GLU B 1 27 ? 12.5 31.906 3.709 1 97.12 27 GLU B C 1
ATOM 2715 O O . GLU B 1 27 ? 11.336 32.281 3.865 1 97.12 27 GLU B O 1
ATOM 2720 N N . PRO B 1 28 ? 13.164 32.188 2.592 1 97.38 28 PRO B N 1
ATOM 2721 C CA . PRO B 1 28 ? 12.641 33.125 1.598 1 97.38 28 PRO B CA 1
ATOM 2722 C C . PRO B 1 28 ? 11.281 32.688 1.044 1 97.38 28 PRO B C 1
ATOM 2724 O O . PRO B 1 28 ? 10.398 33.531 0.84 1 97.38 28 PRO B O 1
ATOM 2727 N N . LYS B 1 29 ? 11.102 31.438 0.804 1 96.94 29 LYS B N 1
ATOM 2728 C CA . LYS B 1 29 ? 9.82 30.969 0.278 1 96.94 29 LYS B CA 1
ATOM 2729 C C . LYS B 1 29 ? 8.688 31.234 1.265 1 96.94 29 LYS B C 1
ATOM 2731 O O . LYS B 1 29 ? 7.566 31.531 0.86 1 96.94 29 LYS B O 1
ATOM 2736 N N . ILE B 1 30 ? 9.008 31.109 2.562 1 98.44 30 ILE B N 1
ATOM 2737 C CA . ILE B 1 30 ? 8.016 31.344 3.605 1 98.44 30 ILE B CA 1
ATOM 2738 C C . ILE B 1 30 ? 7.672 32.844 3.664 1 98.44 30 ILE B C 1
ATOM 2740 O O . ILE B 1 30 ? 6.508 33.188 3.84 1 98.44 30 ILE B O 1
ATOM 2744 N N . GLN B 1 31 ? 8.688 33.656 3.518 1 98.56 31 GLN B N 1
ATOM 2745 C CA . GLN B 1 31 ? 8.477 35.094 3.51 1 98.56 31 GLN B CA 1
ATOM 2746 C C . GLN B 1 31 ? 7.578 35.5 2.35 1 98.56 31 GLN B C 1
ATOM 2748 O O . GLN B 1 31 ? 6.684 36.344 2.518 1 98.56 31 GLN B O 1
ATOM 2753 N N . GLU B 1 32 ? 7.836 34.906 1.214 1 98.5 32 GLU B N 1
ATOM 2754 C CA . GLU B 1 32 ? 7.031 35.219 0.038 1 98.5 32 GLU B CA 1
ATOM 2755 C C . GLU B 1 32 ? 5.57 34.812 0.249 1 98.5 32 GLU B C 1
ATOM 2757 O O . GLU B 1 32 ? 4.66 35.594 -0.091 1 98.5 32 GLU B O 1
ATOM 2762 N N . VAL B 1 33 ? 5.355 33.688 0.812 1 98.5 33 VAL B N 1
ATOM 2763 C CA . VAL B 1 33 ? 4.004 33.219 1.079 1 98.5 33 VAL B CA 1
ATOM 2764 C C . VAL B 1 33 ? 3.326 34.094 2.107 1 98.5 33 VAL B C 1
ATOM 2766 O O . VAL B 1 33 ? 2.166 34.5 1.937 1 98.5 33 VAL B O 1
ATOM 2769 N N . ALA B 1 34 ? 4.039 34.469 3.148 1 98.75 34 ALA B N 1
ATOM 2770 C CA . ALA B 1 34 ? 3.504 35.344 4.184 1 98.75 34 ALA B CA 1
ATOM 2771 C C . ALA B 1 34 ? 3.029 36.688 3.588 1 98.75 34 ALA B C 1
ATOM 2773 O O . ALA B 1 34 ? 1.929 37.156 3.893 1 98.75 34 ALA B O 1
ATOM 2774 N N . ASN B 1 35 ? 3.865 37.25 2.756 1 98.75 35 ASN B N 1
ATOM 2775 C CA . ASN B 1 35 ? 3.51 38.469 2.088 1 98.75 35 ASN B CA 1
ATOM 2776 C C . ASN B 1 35 ? 2.242 38.312 1.251 1 98.75 35 ASN B C 1
ATOM 2778 O O . ASN B 1 35 ? 1.361 39.188 1.285 1 98.75 35 ASN B O 1
ATOM 2782 N N . THR B 1 36 ? 2.16 37.281 0.523 1 98.62 36 THR B N 1
ATOM 2783 C CA . THR B 1 36 ? 1.014 37.031 -0.346 1 98.62 36 THR B CA 1
ATOM 2784 C C . THR B 1 36 ? -0.26 36.844 0.474 1 98.62 36 THR B C 1
ATOM 2786 O O . THR B 1 36 ? -1.316 37.375 0.117 1 98.62 36 THR B O 1
ATOM 2789 N N . LEU B 1 37 ? -0.203 36.125 1.598 1 98.75 37 LEU B N 1
ATOM 2790 C CA . LEU B 1 37 ? -1.359 35.844 2.447 1 98.75 37 LEU B CA 1
ATOM 2791 C C . LEU B 1 37 ? -1.977 37.156 2.945 1 98.75 37 LEU B C 1
ATOM 2793 O O . LEU B 1 37 ? -3.199 37.312 2.943 1 98.75 37 LEU B O 1
ATOM 2797 N N . VAL B 1 38 ? -1.114 38.094 3.332 1 98.5 38 VAL B N 1
ATOM 2798 C CA . VAL B 1 38 ? -1.598 39.344 3.898 1 98.5 38 VAL B CA 1
ATOM 2799 C C . VAL B 1 38 ? -2.035 40.281 2.777 1 98.5 38 VAL B C 1
ATOM 2801 O O . VAL B 1 38 ? -3.064 40.969 2.889 1 98.5 38 VAL B O 1
ATOM 2804 N N . LYS B 1 39 ? -1.279 40.344 1.717 1 98.06 39 LYS B N 1
ATOM 2805 C CA . LYS B 1 39 ? -1.572 41.219 0.597 1 98.06 39 LYS B CA 1
ATOM 2806 C C . LYS B 1 39 ? -2.912 40.875 -0.046 1 98.06 39 LYS B C 1
ATOM 2808 O O . LYS B 1 39 ? -3.662 41.781 -0.451 1 98.06 39 LYS B O 1
ATOM 2813 N N . GLU B 1 40 ? -3.174 39.625 -0.101 1 97.94 40 GLU B N 1
ATOM 2814 C CA . GLU B 1 40 ? -4.402 39.188 -0.75 1 97.94 40 GLU B CA 1
ATOM 2815 C C . GLU B 1 40 ? -5.535 39.031 0.261 1 97.94 40 GLU B C 1
ATOM 2817 O O . GLU B 1 40 ? -6.605 38.5 -0.073 1 97.94 40 GLU B O 1
ATOM 2822 N N . ASN B 1 41 ? -5.301 39.438 1.49 1 98.06 41 ASN B N 1
ATOM 2823 C CA . ASN B 1 41 ? -6.293 39.438 2.561 1 98.06 41 ASN B CA 1
ATOM 2824 C C . ASN B 1 41 ? -6.82 38.031 2.85 1 98.06 41 ASN B C 1
ATOM 2826 O O . ASN B 1 41 ? -8.023 37.844 3.059 1 98.06 41 ASN B O 1
ATOM 2830 N N . ILE B 1 42 ? -5.988 37.031 2.805 1 98.38 42 ILE B N 1
ATOM 2831 C CA . ILE B 1 42 ? -6.367 35.656 3.033 1 98.38 42 ILE B CA 1
ATOM 2832 C C . ILE B 1 42 ? -6.352 35.344 4.531 1 98.38 42 ILE B C 1
ATOM 2834 O O . ILE B 1 42 ? -7.23 34.656 5.039 1 98.38 42 ILE B O 1
ATOM 2838 N N . SER B 1 43 ? -5.348 35.906 5.215 1 98.69 43 SER B N 1
ATOM 2839 C CA . SER B 1 43 ? -5.133 35.594 6.625 1 98.69 43 SER B CA 1
ATOM 2840 C C . SER B 1 43 ? -4.293 36.656 7.309 1 98.69 43 SER B C 1
ATOM 2842 O O . SER B 1 43 ? -3.625 37.438 6.641 1 98.69 43 SER B O 1
ATOM 2844 N N . LYS B 1 44 ? -4.43 36.719 8.641 1 98.75 44 LYS B N 1
ATOM 2845 C CA . LYS B 1 44 ? -3.379 37.344 9.438 1 98.75 44 LYS B CA 1
ATOM 2846 C C . LYS B 1 44 ? -2.18 36.406 9.602 1 98.75 44 LYS B C 1
ATOM 2848 O O . LYS B 1 44 ? -2.326 35.188 9.562 1 98.75 44 LYS B O 1
ATOM 2853 N N . VAL B 1 45 ? -0.985 37.031 9.727 1 98.88 45 VAL B N 1
ATOM 2854 C CA . VAL B 1 45 ? 0.216 36.219 9.75 1 98.88 45 VAL B CA 1
ATOM 2855 C C . VAL B 1 45 ? 1.122 36.656 10.898 1 98.88 45 VAL B C 1
ATOM 2857 O O . VAL B 1 45 ? 1.305 37.844 11.133 1 98.88 45 VAL B O 1
ATOM 2860 N N . ILE B 1 46 ? 1.569 35.688 11.672 1 98.88 46 ILE B N 1
ATOM 2861 C CA . ILE B 1 46 ? 2.678 35.875 12.602 1 98.88 46 ILE B CA 1
ATOM 2862 C C . ILE B 1 46 ? 3.896 35.094 12.102 1 98.88 46 ILE B C 1
ATOM 2864 O O . ILE B 1 46 ? 3.807 33.906 11.82 1 98.88 46 ILE B O 1
ATOM 2868 N N . MET B 1 47 ? 5.02 35.719 11.992 1 98.81 47 MET B N 1
ATOM 2869 C CA . MET B 1 47 ? 6.262 35.062 11.602 1 98.81 47 MET B CA 1
ATOM 2870 C C . MET B 1 47 ? 7.27 35.062 12.742 1 98.81 47 MET B C 1
ATOM 2872 O O . MET B 1 47 ? 7.398 36.062 13.445 1 98.81 47 MET B O 1
ATOM 2876 N N . LEU B 1 48 ? 7.91 34 12.906 1 98.75 48 LEU B N 1
ATOM 2877 C CA . LEU B 1 48 ? 8.945 33.906 13.922 1 98.75 48 LEU B CA 1
ATOM 2878 C C . LEU B 1 48 ? 10.336 33.906 13.297 1 98.75 48 LEU B C 1
ATOM 2880 O O . LEU B 1 48 ? 10.555 33.281 12.25 1 98.75 48 LEU B O 1
ATOM 2884 N N . PHE B 1 49 ? 11.18 34.656 13.875 1 98.62 49 PHE B N 1
ATOM 2885 C CA . PHE B 1 49 ? 12.594 34.719 13.523 1 98.62 49 PHE B CA 1
ATOM 2886 C C . PHE B 1 49 ? 13.469 34.406 14.734 1 98.62 49 PHE B C 1
ATOM 2888 O O . PHE B 1 49 ? 13.156 34.844 15.852 1 98.62 49 PHE B O 1
ATOM 2895 N N . GLN B 1 50 ? 14.562 33.719 14.477 1 97.56 50 GLN B N 1
ATOM 2896 C CA . GLN B 1 50 ? 15.477 33.438 15.586 1 97.56 50 GLN B CA 1
ATOM 2897 C C . GLN B 1 50 ? 16.172 34.719 16.047 1 97.56 50 GLN B C 1
ATOM 2899 O O . GLN B 1 50 ? 16.344 34.938 17.25 1 97.56 50 GLN B O 1
ATOM 2904 N N . LYS B 1 51 ? 16.578 35.5 15.102 1 97.25 51 LYS B N 1
ATOM 2905 C CA . LYS B 1 51 ? 17.297 36.75 15.391 1 97.25 51 LYS B CA 1
ATOM 2906 C C . LYS B 1 51 ? 16.578 37.938 14.773 1 97.25 51 LYS B C 1
ATOM 2908 O O . LYS B 1 51 ? 16.141 37.875 13.617 1 97.25 51 LYS B O 1
ATOM 2913 N N . SER B 1 52 ? 16.578 39.031 15.555 1 97.19 52 SER B N 1
ATOM 2914 C CA . SER B 1 52 ? 15.938 40.25 15.078 1 97.19 52 SER B CA 1
ATOM 2915 C C . SER B 1 52 ? 16.641 40.781 13.844 1 97.19 52 SER B C 1
ATOM 2917 O O . SER B 1 52 ? 16.016 41.406 12.977 1 97.19 52 SER B O 1
ATOM 2919 N N . GLU B 1 53 ? 17.922 40.5 13.695 1 96.25 53 GLU B N 1
ATOM 2920 C CA . GLU B 1 53 ? 18.719 41.062 12.602 1 96.25 53 GLU B CA 1
ATOM 2921 C C . GLU B 1 53 ? 18.375 40.344 11.281 1 96.25 53 GLU B C 1
ATOM 2923 O O . GLU B 1 53 ? 18.703 40.875 10.203 1 96.25 53 GLU B O 1
ATOM 2928 N N . SER B 1 54 ? 17.734 39.188 11.344 1 96.31 54 SER B N 1
ATOM 2929 C CA . SER B 1 54 ? 17.438 38.406 10.148 1 96.31 54 SER B CA 1
ATOM 2930 C C . SER B 1 54 ? 16.125 38.875 9.508 1 96.31 54 SER B C 1
ATOM 2932 O O . SER B 1 54 ? 15.758 38.375 8.438 1 96.31 54 SER B O 1
ATOM 2934 N N . ILE B 1 55 ? 15.398 39.75 10.094 1 97.38 55 ILE B N 1
ATOM 2935 C CA . ILE B 1 55 ? 14.102 40.219 9.602 1 97.38 55 ILE B CA 1
ATOM 2936 C C . ILE B 1 55 ? 14.297 41.094 8.367 1 97.38 55 ILE B C 1
ATOM 2938 O O . ILE B 1 55 ? 14.938 42.125 8.438 1 97.38 55 ILE B O 1
ATOM 2942 N N . PRO B 1 56 ? 13.766 40.656 7.281 1 97.12 56 PRO B N 1
ATOM 2943 C CA . PRO B 1 56 ? 13.977 41.469 6.074 1 97.12 56 PRO B CA 1
ATOM 2944 C C . PRO B 1 56 ? 13.078 42.688 6.016 1 97.12 56 PRO B C 1
ATOM 2946 O O 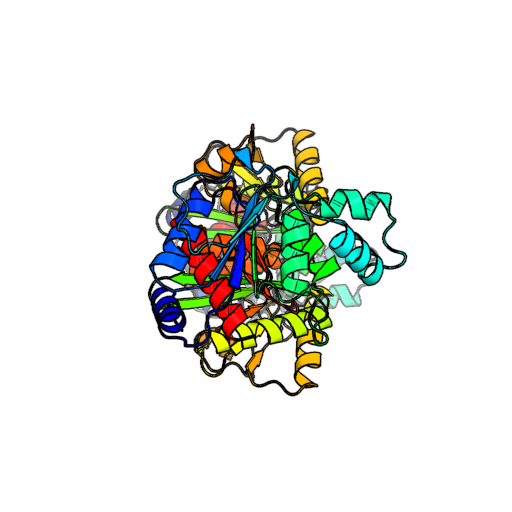. PRO B 1 56 ? 11.984 42.688 6.594 1 97.12 56 PRO B O 1
ATOM 2949 N N . SER B 1 57 ? 13.5 43.688 5.266 1 95.56 57 SER B N 1
ATOM 2950 C CA . SER B 1 57 ? 12.711 44.906 5.09 1 95.56 57 SER B CA 1
ATOM 2951 C C . SER B 1 57 ? 11.578 44.688 4.09 1 95.56 57 SER B C 1
ATOM 2953 O O . SER B 1 57 ? 10.656 45.5 3.994 1 95.56 57 SER B O 1
ATOM 2955 N N . SER B 1 58 ? 11.578 43.594 3.414 1 96.06 58 SER B N 1
ATOM 2956 C CA . SER B 1 58 ? 10.641 43.344 2.324 1 96.06 58 SER B CA 1
ATOM 2957 C C . SER B 1 58 ? 9.312 42.812 2.848 1 96.06 58 SER B C 1
ATOM 2959 O O . SER B 1 58 ? 8.359 42.656 2.086 1 96.06 58 SER B O 1
ATOM 2961 N N . LEU B 1 59 ? 9.234 42.531 4.16 1 97.94 59 LEU B N 1
ATOM 2962 C CA . LEU B 1 59 ? 8 41.969 4.707 1 97.94 59 LEU B CA 1
ATOM 2963 C C . LEU B 1 59 ? 6.895 43.031 4.715 1 97.94 59 LEU B C 1
ATOM 2965 O O . LEU B 1 59 ? 7.141 44.188 5.008 1 97.94 59 LEU B O 1
ATOM 2969 N N . ASP B 1 60 ? 5.73 42.562 4.316 1 97.75 60 ASP B N 1
ATOM 2970 C CA . ASP B 1 60 ? 4.562 43.438 4.434 1 97.75 60 ASP B CA 1
ATOM 2971 C C . ASP B 1 60 ? 4.375 43.906 5.871 1 97.75 60 ASP B C 1
ATOM 2973 O O . ASP B 1 60 ? 4.562 43.125 6.816 1 97.75 60 ASP B O 1
ATOM 2977 N N . SER B 1 61 ? 3.975 45.156 6.133 1 96.75 61 SER B N 1
ATOM 2978 C CA . SER B 1 61 ? 3.889 45.781 7.449 1 96.75 61 SER B CA 1
ATOM 2979 C C . SER B 1 61 ? 2.773 45.156 8.281 1 96.75 61 SER B C 1
ATOM 2981 O O . SER B 1 61 ? 2.748 45.312 9.508 1 96.75 61 SER B O 1
ATOM 2983 N N . LYS B 1 62 ? 1.857 44.438 7.676 1 97.62 62 LYS B N 1
ATOM 2984 C CA . LYS B 1 62 ? 0.736 43.844 8.391 1 97.62 62 LYS B CA 1
ATOM 2985 C C . LYS B 1 62 ? 1.148 42.531 9.047 1 97.62 62 LYS B C 1
ATOM 2987 O O . LYS B 1 62 ? 0.431 42 9.898 1 97.62 62 LYS B O 1
ATOM 2992 N N . ILE B 1 63 ? 2.293 42.031 8.664 1 98.62 63 ILE B N 1
ATOM 2993 C CA . ILE B 1 63 ? 2.783 40.781 9.258 1 98.62 63 ILE B CA 1
ATOM 2994 C C . ILE B 1 63 ? 3.338 41.062 10.648 1 98.62 63 ILE B C 1
ATOM 2996 O O . ILE B 1 63 ? 4.184 41.938 10.828 1 98.62 63 ILE B O 1
ATOM 3000 N N . GLU B 1 64 ? 2.793 40.406 11.609 1 98.69 64 GLU B N 1
ATOM 3001 C CA . GLU B 1 64 ? 3.375 40.469 12.945 1 98.69 64 GLU B CA 1
ATOM 3002 C C . GLU B 1 64 ? 4.645 39.656 13.039 1 98.69 64 GLU B C 1
ATOM 3004 O O . GLU B 1 64 ? 4.641 38.469 12.68 1 98.69 64 GLU B O 1
ATOM 3009 N N . VAL B 1 65 ? 5.707 40.25 13.492 1 98.62 65 VAL B N 1
ATOM 3010 C CA . VAL B 1 65 ? 6.996 39.562 13.555 1 98.62 65 VAL B CA 1
ATOM 3011 C C . VAL B 1 65 ? 7.418 39.406 15.016 1 98.62 65 VAL B C 1
ATOM 3013 O O . VAL B 1 65 ? 7.324 40.344 15.805 1 98.62 65 VAL B O 1
ATOM 3016 N N . ILE B 1 66 ? 7.809 38.25 15.359 1 98.44 66 ILE B N 1
ATOM 3017 C CA . ILE B 1 66 ? 8.359 37.969 16.688 1 98.44 66 ILE B CA 1
ATOM 3018 C C . ILE B 1 66 ? 9.805 37.5 16.547 1 98.44 66 ILE B C 1
ATOM 3020 O O . ILE B 1 66 ? 10.078 36.438 15.945 1 98.44 66 ILE B O 1
ATOM 3024 N N . ALA B 1 67 ? 10.695 38.25 17.078 1 98.44 67 ALA B N 1
ATOM 3025 C CA . ALA B 1 67 ? 12.102 37.875 17.188 1 98.44 67 ALA B CA 1
ATOM 3026 C C . ALA B 1 67 ? 12.367 37.125 18.484 1 98.44 67 ALA B C 1
ATOM 3028 O O . ALA B 1 67 ? 12.266 37.688 19.562 1 98.44 67 ALA B O 1
ATOM 3029 N N . ILE B 1 68 ? 12.805 35.906 18.375 1 98.19 68 ILE B N 1
ATOM 3030 C CA . ILE B 1 68 ? 12.922 35.031 19.516 1 98.19 68 ILE B CA 1
ATOM 3031 C C . ILE B 1 68 ? 14.031 35.531 20.438 1 98.19 68 ILE B C 1
ATOM 3033 O O . ILE B 1 68 ? 13.922 35.438 21.672 1 98.19 68 ILE B O 1
ATOM 3037 N N . ASP B 1 69 ? 15.094 36.094 19.844 1 97.25 69 ASP B N 1
ATOM 3038 C CA . ASP B 1 69 ? 16.219 36.562 20.641 1 97.25 69 ASP B CA 1
ATOM 3039 C C . ASP B 1 69 ? 15.82 37.75 21.516 1 97.25 69 ASP B C 1
ATOM 3041 O O . ASP B 1 69 ? 16.5 38.062 22.5 1 97.25 69 ASP B O 1
ATOM 3045 N N . LYS B 1 70 ? 14.711 38.438 21.25 1 97.75 70 LYS B N 1
ATOM 3046 C CA . LYS B 1 70 ? 14.25 39.594 22 1 97.75 70 LYS B CA 1
ATOM 3047 C C . LYS B 1 70 ? 12.969 39.281 22.766 1 97.75 70 LYS B C 1
ATOM 3049 O O . LYS B 1 70 ? 12.422 40.156 23.469 1 97.75 70 LYS B O 1
ATOM 3054 N N . LEU B 1 71 ? 12.484 38.125 22.641 1 97.62 71 LEU B N 1
ATOM 3055 C CA . LEU B 1 71 ? 11.211 37.719 23.234 1 97.62 71 LEU B CA 1
ATOM 3056 C C . LEU B 1 71 ? 11.375 37.375 24.703 1 97.62 71 LEU B C 1
ATOM 3058 O O . LEU B 1 71 ? 12.328 36.719 25.094 1 97.62 71 LEU B O 1
ATOM 3062 N N . ASP B 1 72 ? 10.516 37.969 25.531 1 97.31 72 ASP B N 1
ATOM 3063 C CA . ASP B 1 72 ? 10.438 37.469 26.906 1 97.31 72 ASP B CA 1
ATOM 3064 C C . ASP B 1 72 ? 9.844 36.062 26.969 1 97.31 72 ASP B C 1
ATOM 3066 O O . ASP B 1 72 ? 8.625 35.906 26.828 1 97.31 72 ASP B O 1
ATOM 3070 N N . LYS B 1 73 ? 10.625 35.094 27.281 1 96.88 73 LYS B N 1
ATOM 3071 C CA . LYS B 1 73 ? 10.234 33.688 27.188 1 96.88 73 LYS B CA 1
ATOM 3072 C C . LYS B 1 73 ? 9.664 33.188 28.5 1 96.88 73 LYS B C 1
ATOM 3074 O O . LYS B 1 73 ? 9.109 32.094 28.562 1 96.88 73 LYS B O 1
ATOM 3079 N N . GLN B 1 74 ? 9.75 33.969 29.484 1 97.19 74 GLN B N 1
ATOM 3080 C CA . GLN B 1 74 ? 9.406 33.469 30.828 1 97.19 74 GLN B CA 1
ATOM 3081 C C . GLN B 1 74 ? 7.953 33.031 30.891 1 97.19 74 GLN B C 1
ATOM 3083 O O . GLN B 1 74 ? 7.66 31.953 31.406 1 97.19 74 GLN B O 1
ATOM 3088 N N . PRO B 1 75 ? 7.012 33.844 30.391 1 97.31 75 PRO B N 1
ATOM 3089 C CA . PRO B 1 75 ? 5.621 33.375 30.406 1 97.31 75 PRO B CA 1
ATOM 3090 C C . PRO B 1 75 ? 5.418 32.062 29.641 1 97.31 75 PRO B C 1
ATOM 3092 O O . PRO B 1 75 ? 4.59 31.25 30.031 1 97.31 75 PRO B O 1
ATOM 3095 N N . LEU B 1 76 ? 6.113 31.922 28.578 1 98 76 LEU B N 1
ATOM 3096 C CA . LEU B 1 76 ? 6.012 30.703 27.781 1 98 76 LEU B CA 1
ATOM 3097 C C . LEU B 1 76 ? 6.578 29.5 28.531 1 98 76 LEU B C 1
ATOM 3099 O O . LEU B 1 76 ? 5.996 28.422 28.5 1 98 76 LEU B O 1
ATOM 3103 N N . ILE B 1 77 ? 7.727 29.688 29.156 1 98.06 77 ILE B N 1
ATOM 3104 C CA . ILE B 1 77 ? 8.375 28.625 29.938 1 98.06 77 ILE B CA 1
ATOM 3105 C C . ILE B 1 77 ? 7.449 28.156 31.047 1 98.06 77 ILE B C 1
ATOM 3107 O O . ILE B 1 77 ? 7.254 26.953 31.234 1 98.06 77 ILE B O 1
ATOM 3111 N N . GLU B 1 78 ? 6.863 29.125 31.719 1 97.62 78 GLU B N 1
ATOM 3112 C CA . GLU B 1 78 ? 5.965 28.797 32.812 1 97.62 78 GLU B CA 1
ATOM 3113 C C . GLU B 1 78 ? 4.742 28.031 32.344 1 97.62 78 GLU B C 1
ATOM 3115 O O . GLU B 1 78 ? 4.344 27.031 32.938 1 97.62 78 GLU B O 1
ATOM 3120 N N . LYS B 1 79 ? 4.191 28.531 31.312 1 97.56 79 LYS B N 1
ATOM 3121 C CA . LYS B 1 79 ? 3.012 27.859 30.781 1 97.56 79 LYS B CA 1
ATOM 3122 C C . LYS B 1 79 ? 3.35 26.453 30.297 1 97.56 79 LYS B C 1
ATOM 3124 O O . LYS B 1 79 ? 2.562 25.516 30.484 1 97.56 79 LYS B O 1
ATOM 3129 N N . PHE B 1 80 ? 4.445 26.281 29.656 1 98.19 80 PHE B N 1
ATOM 3130 C CA . PHE B 1 80 ? 4.867 24.969 29.172 1 98.19 80 PHE B CA 1
ATOM 3131 C C . PHE B 1 80 ? 5.062 24.016 30.344 1 98.19 80 PHE B C 1
ATOM 3133 O O . PHE B 1 80 ? 4.676 22.844 30.266 1 98.19 80 PHE B O 1
ATOM 3140 N N . MET B 1 81 ? 5.703 24.516 31.359 1 98.06 81 MET B N 1
ATOM 3141 C CA . MET B 1 81 ? 5.895 23.703 32.562 1 98.06 81 MET B CA 1
ATOM 3142 C C . MET B 1 81 ? 4.551 23.281 33.156 1 98.06 81 MET B C 1
ATOM 3144 O O . MET B 1 81 ? 4.402 22.156 33.625 1 98.06 81 MET B O 1
ATOM 3148 N N . ASP B 1 82 ? 3.615 24.188 33.125 1 97.75 82 ASP B N 1
ATOM 3149 C CA . ASP B 1 82 ? 2.277 23.875 33.625 1 97.75 82 ASP B CA 1
ATOM 3150 C C . ASP B 1 82 ? 1.598 22.812 32.781 1 97.75 82 ASP B C 1
ATOM 3152 O O . ASP B 1 82 ? 0.906 21.938 33.312 1 97.75 82 ASP B O 1
ATOM 3156 N N . LEU B 1 83 ? 1.773 22.906 31.484 1 96.88 83 LEU B N 1
ATOM 3157 C CA . LEU B 1 83 ? 1.144 21.984 30.547 1 96.88 83 LEU B CA 1
ATOM 3158 C C . LEU B 1 83 ? 1.743 20.594 30.656 1 96.88 83 LEU B C 1
ATOM 3160 O O . LEU B 1 83 ? 1.024 19.594 30.578 1 96.88 83 LEU B O 1
ATOM 3164 N N . ARG B 1 84 ? 3.07 20.578 30.844 1 97.25 84 ARG B N 1
ATOM 3165 C CA . ARG B 1 84 ? 3.779 19.297 30.766 1 97.25 84 ARG B CA 1
ATOM 3166 C C . ARG B 1 84 ? 3.916 18.656 32.156 1 97.25 84 ARG B C 1
ATOM 3168 O O . ARG B 1 84 ? 4.207 17.469 32.25 1 97.25 84 ARG B O 1
ATOM 3175 N N . LYS B 1 85 ? 3.799 19.469 33.156 1 96.06 85 LYS B N 1
ATOM 3176 C CA . LYS B 1 85 ? 3.895 19.016 34.531 1 96.06 85 LYS B CA 1
ATOM 3177 C C . LYS B 1 85 ? 5.191 18.25 34.75 1 96.06 85 LYS B C 1
ATOM 3179 O O . LYS B 1 85 ? 6.277 18.75 34.469 1 96.06 85 LYS B O 1
ATOM 3184 N N . ASP B 1 86 ? 5.078 16.906 35.188 1 95 86 ASP B N 1
ATOM 3185 C CA . ASP B 1 86 ? 6.254 16.141 35.594 1 95 86 ASP B CA 1
ATOM 3186 C C . ASP B 1 86 ? 7.016 15.617 34.375 1 95 86 ASP B C 1
ATOM 3188 O O . ASP B 1 86 ? 8.102 15.047 34.531 1 95 86 ASP B O 1
ATOM 3192 N N . LYS B 1 87 ? 6.512 15.961 33.25 1 95 87 LYS B N 1
ATOM 3193 C CA . LYS B 1 87 ? 7.137 15.422 32.062 1 95 87 LYS B CA 1
ATOM 3194 C C . LYS B 1 87 ? 8.195 16.375 31.5 1 95 87 LYS B C 1
ATOM 3196 O O . LYS B 1 87 ? 8.695 16.188 30.391 1 95 87 LYS B O 1
ATOM 3201 N N . THR B 1 88 ? 8.438 17.438 32.188 1 97.06 88 THR B N 1
ATOM 3202 C CA . THR B 1 88 ? 9.484 18.375 31.797 1 97.06 88 THR B CA 1
ATOM 3203 C C . THR B 1 88 ? 10.102 19.031 33.031 1 97.06 88 THR B C 1
ATOM 3205 O O . THR B 1 88 ? 9.648 18.797 34.156 1 97.06 88 THR B O 1
ATOM 3208 N N . ASN B 1 89 ? 11.258 19.609 32.875 1 97.56 89 ASN B N 1
ATOM 3209 C CA . ASN B 1 89 ? 11.891 20.438 33.906 1 97.56 89 ASN B CA 1
ATOM 3210 C C . ASN B 1 89 ? 12.281 21.812 33.344 1 97.56 89 ASN B C 1
ATOM 3212 O O . ASN B 1 89 ? 12.109 22.078 32.156 1 97.56 89 ASN B O 1
ATOM 3216 N N . LEU B 1 90 ? 12.75 22.641 34.281 1 97.25 90 LEU B N 1
ATOM 3217 C CA . LEU B 1 90 ? 13.016 24.031 33.938 1 97.25 90 LEU B CA 1
ATOM 3218 C C . LEU B 1 90 ? 14.062 24.109 32.844 1 97.25 90 LEU B C 1
ATOM 3220 O O . LEU B 1 90 ? 13.938 24.938 31.922 1 97.25 90 LEU B O 1
ATOM 3224 N N . GLU B 1 91 ? 15.047 23.328 32.875 1 97.94 91 GLU B N 1
ATOM 3225 C CA . GLU B 1 91 ? 16.125 23.344 31.891 1 97.94 91 GLU B CA 1
ATOM 3226 C C . GLU B 1 91 ? 15.594 22.984 30.516 1 97.94 91 GLU B C 1
ATOM 3228 O O . GLU B 1 91 ? 15.867 23.672 29.531 1 97.94 91 GLU B O 1
ATOM 3233 N N . GLN B 1 92 ? 14.836 21.906 30.469 1 98 92 GLN B N 1
ATOM 3234 C CA . GLN B 1 92 ? 14.273 21.453 29.203 1 98 92 GLN B CA 1
ATOM 3235 C C . GLN B 1 92 ? 13.273 22.469 28.641 1 98 92 GLN B C 1
ATOM 3237 O O . GLN B 1 92 ? 13.289 22.766 27.453 1 98 92 GLN B O 1
ATOM 3242 N N . ALA B 1 93 ? 12.445 22.969 29.5 1 98.31 93 ALA B N 1
ATOM 3243 C CA . ALA B 1 93 ? 11.453 23.953 29.078 1 98.31 93 ALA B CA 1
ATOM 3244 C C . ALA B 1 93 ? 12.125 25.188 28.5 1 98.31 93 ALA B C 1
ATOM 3246 O O . ALA B 1 93 ? 11.672 25.719 27.484 1 98.31 93 ALA B O 1
ATOM 3247 N N . THR B 1 94 ? 13.164 25.609 29.172 1 97.94 94 THR B N 1
ATOM 3248 C CA . THR B 1 94 ? 13.898 26.797 28.703 1 97.94 94 THR B CA 1
ATOM 3249 C C . THR B 1 94 ? 14.508 26.547 27.328 1 97.94 94 THR B C 1
ATOM 3251 O O . THR B 1 94 ? 14.453 27.422 26.453 1 97.94 94 THR B O 1
ATOM 3254 N N . LYS B 1 95 ? 15.023 25.438 27.172 1 98 95 LYS B N 1
ATOM 3255 C CA . LYS B 1 95 ? 15.625 25.078 25.891 1 98 95 LYS B CA 1
ATOM 3256 C C . LYS B 1 95 ? 14.57 25.016 24.797 1 98 95 LYS B C 1
ATOM 3258 O O . LYS B 1 95 ? 14.766 25.578 23.719 1 98 95 LYS B O 1
ATOM 3263 N N . LEU B 1 96 ? 13.453 24.375 25.031 1 98.12 96 LEU B N 1
ATOM 3264 C CA . LEU B 1 96 ? 12.414 24.188 24.031 1 98.12 96 LEU B CA 1
ATOM 3265 C C . LEU B 1 96 ? 11.742 25.5 23.688 1 98.12 96 LEU B C 1
ATOM 3267 O O . LEU B 1 96 ? 11.375 25.734 22.531 1 98.12 96 LEU B O 1
ATOM 3271 N N . MET B 1 97 ? 11.617 26.438 24.688 1 98 97 MET B N 1
ATOM 3272 C CA . MET B 1 97 ? 11 27.734 24.438 1 98 97 MET B CA 1
ATOM 3273 C C . MET B 1 97 ? 11.969 28.672 23.734 1 98 97 MET B C 1
ATOM 3275 O O . MET B 1 97 ? 11.656 29.844 23.516 1 98 97 MET B O 1
ATOM 3279 N N . GLY B 1 98 ? 13.047 28.156 23.344 1 97.69 98 GLY B N 1
ATOM 3280 C CA . GLY B 1 98 ? 13.977 28.859 22.469 1 97.69 98 GLY B CA 1
ATOM 3281 C C . GLY B 1 98 ? 13.844 28.453 21 1 97.69 98 GLY B C 1
ATOM 3282 O O . GLY B 1 98 ? 14.453 29.062 20.125 1 97.69 98 GLY B O 1
ATOM 3283 N N . GLN B 1 99 ? 13.031 27.469 20.781 1 98.25 99 GLN B N 1
ATOM 3284 C CA . GLN B 1 99 ? 12.852 26.938 19.438 1 98.25 99 GLN B CA 1
ATOM 3285 C C . GLN B 1 99 ? 11.57 27.484 18.797 1 98.25 99 GLN B C 1
ATOM 3287 O O . GLN B 1 99 ? 10.516 27.484 19.438 1 98.25 99 GLN B O 1
ATOM 3292 N N . ALA B 1 100 ? 11.648 27.922 17.562 1 98.5 100 ALA B N 1
ATOM 3293 C CA . ALA B 1 100 ? 10.555 28.609 16.875 1 98.5 100 ALA B CA 1
ATOM 3294 C C . ALA B 1 100 ? 9.336 27.703 16.75 1 98.5 100 ALA B C 1
ATOM 3296 O O . ALA B 1 100 ? 8.195 28.156 16.891 1 98.5 100 ALA B O 1
ATOM 3297 N N . ASN B 1 101 ? 9.578 26.391 16.469 1 98.44 101 ASN B N 1
ATOM 3298 C CA . ASN B 1 101 ? 8.453 25.484 16.297 1 98.44 101 ASN B CA 1
ATOM 3299 C C . ASN B 1 101 ? 7.688 25.281 17.594 1 98.44 101 ASN B C 1
ATOM 3301 O O . ASN B 1 101 ? 6.461 25.156 17.594 1 98.44 101 ASN B O 1
ATOM 3305 N N . TYR B 1 102 ? 8.344 25.281 18.734 1 98.69 102 TYR B N 1
ATOM 3306 C CA . TYR B 1 102 ? 7.68 25.203 20.016 1 98.69 102 TYR B CA 1
ATOM 3307 C C . TYR B 1 102 ? 6.953 26.5 20.344 1 98.69 102 TYR B C 1
ATOM 3309 O O . TYR B 1 102 ? 5.824 26.484 20.844 1 98.69 102 TYR B O 1
ATOM 3317 N N . ILE B 1 103 ? 7.605 27.609 20.094 1 98.75 103 ILE B N 1
ATOM 3318 C CA . ILE B 1 103 ? 6.977 28.906 20.344 1 98.75 103 ILE B CA 1
ATOM 3319 C C . ILE B 1 103 ? 5.73 29.047 19.469 1 98.75 103 ILE B C 1
ATOM 3321 O O . ILE B 1 103 ? 4.691 29.516 19.938 1 98.75 103 ILE B O 1
ATOM 3325 N N . GLY B 1 104 ? 5.82 28.625 18.188 1 98.69 104 GLY B N 1
ATOM 3326 C CA . GLY B 1 104 ? 4.648 28.625 17.328 1 98.69 104 GLY B CA 1
ATOM 3327 C C . GLY B 1 104 ? 3.488 27.844 17.906 1 98.69 104 GLY B C 1
ATOM 3328 O O . GLY B 1 104 ? 2.355 28.328 17.938 1 98.69 104 GLY B O 1
ATOM 3329 N N . ALA B 1 105 ? 3.775 26.609 18.344 1 98.69 105 ALA B N 1
ATOM 3330 C CA . ALA B 1 105 ? 2.746 25.781 18.953 1 98.69 105 ALA B CA 1
ATOM 3331 C C . ALA B 1 105 ? 2.146 26.453 20.188 1 98.69 105 ALA B C 1
ATOM 3333 O O . ALA B 1 105 ? 0.937 26.391 20.422 1 98.69 105 ALA B O 1
ATOM 3334 N N . MET B 1 106 ? 2.971 27.125 20.969 1 98.69 106 MET B N 1
ATOM 3335 C CA . MET B 1 106 ? 2.506 27.812 22.156 1 98.69 106 MET B CA 1
ATOM 3336 C C . MET B 1 106 ? 1.568 28.969 21.797 1 98.69 106 MET B C 1
ATOM 3338 O O . MET B 1 106 ? 0.569 29.203 22.469 1 98.69 106 MET B O 1
ATOM 3342 N N . LEU B 1 107 ? 1.965 29.688 20.734 1 98.44 107 LEU B N 1
ATOM 3343 C CA . LEU B 1 107 ? 1.114 30.797 20.297 1 98.44 107 LEU B CA 1
ATOM 3344 C C . LEU B 1 107 ? -0.273 30.281 19.906 1 98.44 107 LEU B C 1
ATOM 3346 O O . LEU B 1 107 ? -1.277 30.953 20.203 1 98.44 107 LEU B O 1
ATOM 3350 N N . VAL B 1 108 ? -0.314 29.141 19.281 1 98.5 108 VAL B N 1
ATOM 3351 C CA . VAL B 1 108 ? -1.593 28.531 18.922 1 98.5 108 VAL B CA 1
ATOM 3352 C C . VAL B 1 108 ? -2.35 28.125 20.172 1 98.5 108 VAL B C 1
ATOM 3354 O O . VAL B 1 108 ? -3.537 28.422 20.328 1 98.5 108 VAL B O 1
ATOM 3357 N N . LYS B 1 109 ? -1.651 27.516 21.109 1 97.75 109 LYS B N 1
ATOM 3358 C CA . LYS B 1 109 ? -2.248 27.078 22.359 1 97.75 109 LYS B CA 1
ATOM 3359 C C . LYS B 1 109 ? -2.816 28.25 23.156 1 97.75 109 LYS B C 1
ATOM 3361 O O . LYS B 1 109 ? -3.879 28.141 23.766 1 97.75 109 LYS B O 1
ATOM 3366 N N . MET B 1 110 ? -2.115 29.328 23.094 1 97.31 110 MET B N 1
ATOM 3367 C CA . MET B 1 110 ? -2.488 30.516 23.844 1 97.31 110 MET B CA 1
ATOM 3368 C C . MET B 1 110 ? -3.475 31.375 23.062 1 97.31 110 MET B C 1
ATOM 3370 O O . MET B 1 110 ? -3.779 32.5 23.469 1 97.31 110 MET B O 1
ATOM 3374 N N . GLU B 1 111 ? -3.846 30.969 21.891 1 97.31 111 GLU B N 1
ATOM 3375 C CA . GLU B 1 111 ? -4.879 31.578 21.062 1 97.31 111 GLU B CA 1
ATOM 3376 C C . GLU B 1 111 ? -4.41 32.906 20.484 1 97.31 111 GLU B C 1
ATOM 3378 O O . GLU B 1 111 ? -5.219 33.812 20.25 1 97.31 111 GLU B O 1
ATOM 3383 N N . LYS B 1 112 ? -3.152 33.031 20.438 1 97.69 112 LYS B N 1
ATOM 3384 C CA . LYS B 1 112 ? -2.586 34.156 19.734 1 97.69 112 LYS B CA 1
ATOM 3385 C C . LYS B 1 112 ? -2.539 33.906 18.219 1 97.69 112 LYS B C 1
ATOM 3387 O O . LYS B 1 112 ? -2.486 34.844 17.438 1 97.69 112 LYS B O 1
ATOM 3392 N N . ALA B 1 113 ? -2.516 32.688 17.859 1 98.62 113 ALA B N 1
ATOM 3393 C CA . ALA B 1 113 ? -2.666 32.188 16.5 1 98.62 113 ALA B CA 1
ATOM 3394 C C . ALA B 1 113 ? -3.715 31.094 16.406 1 98.62 113 ALA B C 1
ATOM 3396 O O . ALA B 1 113 ? -4.047 30.469 17.422 1 98.62 113 ALA B O 1
ATOM 3397 N N . ASP B 1 114 ? -4.246 30.922 15.195 1 98.62 114 ASP B N 1
ATOM 3398 C CA . ASP B 1 114 ? -5.312 29.938 15.031 1 98.62 114 ASP B CA 1
ATOM 3399 C C . ASP B 1 114 ? -4.766 28.641 14.469 1 98.62 114 ASP B C 1
ATOM 3401 O O . ASP B 1 114 ? -5.406 27.594 14.578 1 98.62 114 ASP B O 1
ATOM 3405 N N . CYS B 1 115 ? -3.682 28.672 13.773 1 98.69 115 CYS B N 1
ATOM 3406 C CA . CYS B 1 115 ? -3.078 27.516 13.148 1 98.69 115 CYS B CA 1
ATOM 3407 C C . CYS B 1 115 ? -1.59 27.734 12.898 1 98.69 115 CYS B C 1
ATOM 3409 O O . CYS B 1 115 ? -1.087 28.844 13.07 1 98.69 115 CYS B O 1
ATOM 3411 N N . MET B 1 116 ? -0.907 26.641 12.602 1 98.75 116 MET B N 1
ATOM 3412 C CA . MET B 1 116 ? 0.537 26.703 12.391 1 98.75 116 MET B CA 1
ATOM 3413 C C . MET B 1 116 ? 0.942 25.875 11.18 1 98.75 116 MET B C 1
ATOM 3415 O O . MET B 1 116 ? 0.391 24.797 10.938 1 98.75 116 MET B O 1
ATOM 3419 N N . LEU B 1 117 ? 1.794 26.328 10.391 1 98.44 117 LEU B N 1
ATOM 3420 C CA . LEU B 1 117 ? 2.412 25.641 9.266 1 98.44 117 LEU B CA 1
ATOM 3421 C C . LEU B 1 117 ? 3.932 25.672 9.375 1 98.44 117 LEU B C 1
ATOM 3423 O O . LEU B 1 117 ? 4.527 26.75 9.531 1 98.44 117 LEU B O 1
ATOM 3427 N N . CYS B 1 118 ? 4.477 24.5 9.336 1 95.75 118 CYS B N 1
ATOM 3428 C CA . CYS B 1 118 ? 5.906 24.328 9.586 1 95.75 118 CYS B CA 1
ATOM 3429 C C . CYS B 1 118 ? 6.449 23.125 8.828 1 95.75 118 CYS B C 1
ATOM 3431 O O . CYS B 1 118 ? 5.723 22.156 8.578 1 95.75 118 CYS B O 1
ATOM 3433 N N . GLY B 1 119 ? 7.852 23.172 8.297 1 93.06 119 GLY B N 1
ATOM 3434 C CA . GLY B 1 119 ? 8.367 21.906 7.812 1 93.06 119 GLY B CA 1
ATOM 3435 C C . GLY B 1 119 ? 9.453 22.047 6.77 1 93.06 119 GLY B C 1
ATOM 3436 O O . GLY B 1 119 ? 10.055 21.062 6.34 1 93.06 119 GLY B O 1
ATOM 3437 N N . ILE B 1 120 ? 9.859 23.266 6.34 1 92.31 120 ILE B N 1
ATOM 3438 C CA . ILE B 1 120 ? 10.914 23.453 5.355 1 92.31 120 ILE B CA 1
ATOM 3439 C C . ILE B 1 120 ? 12.273 23.141 5.992 1 92.31 120 ILE B C 1
ATOM 3441 O O . ILE B 1 120 ? 13.117 22.484 5.387 1 92.31 120 ILE B O 1
ATOM 3445 N N . THR B 1 121 ? 12.445 23.594 7.16 1 94.69 121 THR B N 1
ATOM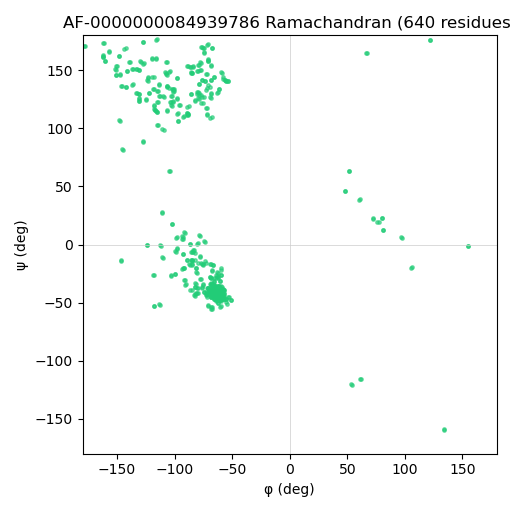 3446 C CA . THR B 1 121 ? 13.719 23.406 7.855 1 94.69 121 THR B CA 1
ATOM 3447 C C . THR B 1 121 ? 13.555 22.438 9.016 1 94.69 121 THR B C 1
ATOM 3449 O O . THR B 1 121 ? 14.547 22.016 9.625 1 94.69 121 THR B O 1
ATOM 3452 N N . TYR B 1 122 ? 12.375 22.094 9.359 1 93.38 122 TYR B N 1
ATOM 3453 C CA . TYR B 1 122 ? 12.062 21.141 10.414 1 93.38 122 TYR B CA 1
ATOM 3454 C C . TYR B 1 122 ? 11.633 19.812 9.836 1 93.38 122 TYR B C 1
ATOM 3456 O O . TYR B 1 122 ? 11.016 19.75 8.766 1 93.38 122 TYR B O 1
ATOM 3464 N N . THR B 1 123 ? 11.938 18.75 10.555 1 88.56 123 THR B N 1
ATOM 3465 C CA . THR B 1 123 ? 11.383 17.438 10.211 1 88.56 123 THR B CA 1
ATOM 3466 C C . THR B 1 123 ? 9.914 17.344 10.609 1 88.56 123 THR B C 1
ATOM 3468 O O . THR B 1 123 ? 9.422 18.172 11.375 1 88.56 123 THR B O 1
ATOM 3471 N N . THR B 1 124 ? 9.266 16.359 10.086 1 89.12 124 THR B N 1
ATOM 3472 C CA . THR B 1 124 ? 7.887 16.109 10.469 1 89.12 124 THR B CA 1
ATOM 3473 C C . THR B 1 124 ? 7.77 15.898 11.977 1 89.12 124 THR B C 1
ATOM 3475 O O . THR B 1 124 ? 6.863 16.422 12.617 1 89.12 124 THR B O 1
ATOM 3478 N N . ALA B 1 125 ? 8.703 15.172 12.523 1 89.06 125 ALA B N 1
ATOM 3479 C CA . ALA B 1 125 ? 8.719 14.922 13.969 1 89.06 125 ALA B CA 1
ATOM 3480 C C . ALA B 1 125 ? 8.859 16.219 14.742 1 89.06 125 ALA B C 1
ATOM 3482 O O . ALA B 1 125 ? 8.219 16.406 15.789 1 89.06 125 ALA B O 1
ATOM 3483 N N . ASP B 1 126 ? 9.648 17.141 14.219 1 94.62 126 ASP B N 1
ATOM 3484 C CA . ASP B 1 126 ? 9.867 18.438 14.867 1 94.62 126 ASP B CA 1
ATOM 3485 C C . ASP B 1 126 ? 8.609 19.297 14.828 1 94.62 126 ASP B C 1
ATOM 3487 O O . ASP B 1 126 ? 8.43 20.172 15.672 1 94.62 126 ASP B O 1
ATOM 3491 N N . THR B 1 127 ? 7.816 19.078 13.836 1 95.75 127 THR B N 1
ATOM 3492 C CA . THR B 1 127 ? 6.562 19.812 13.727 1 95.75 127 THR B CA 1
ATOM 3493 C C . THR B 1 127 ? 5.484 19.188 14.594 1 95.75 127 THR B C 1
ATOM 3495 O O . THR B 1 127 ? 4.777 19.891 15.328 1 95.75 127 THR B O 1
ATOM 3498 N N . ILE B 1 128 ? 5.402 17.906 14.617 1 95.06 128 ILE B N 1
ATOM 3499 C CA . ILE B 1 128 ? 4.301 17.188 15.234 1 95.06 128 ILE B CA 1
ATOM 3500 C C . ILE B 1 128 ? 4.52 17.109 16.75 1 95.06 128 ILE B C 1
ATOM 3502 O O . ILE B 1 128 ? 3.562 17.188 17.516 1 95.06 128 ILE B O 1
ATOM 3506 N N . ARG B 1 129 ? 5.703 16.938 17.234 1 95.38 129 ARG B N 1
ATOM 3507 C CA . ARG B 1 129 ? 6 16.719 18.656 1 95.38 129 ARG B CA 1
ATOM 3508 C C . ARG B 1 129 ? 5.523 17.906 19.484 1 95.38 129 ARG B C 1
ATOM 3510 O O . ARG B 1 129 ? 4.789 17.719 20.469 1 95.38 129 ARG B O 1
ATOM 3517 N N . PRO B 1 130 ? 5.926 19.125 19.141 1 97.75 130 PRO B N 1
ATOM 3518 C CA . PRO B 1 130 ? 5.402 20.234 19.938 1 97.75 130 PRO B CA 1
ATOM 3519 C C . PRO B 1 130 ? 3.883 20.344 19.875 1 97.75 130 PRO B C 1
ATOM 3521 O O . PRO B 1 130 ? 3.244 20.719 20.859 1 97.75 130 PRO B O 1
ATOM 3524 N N . ALA B 1 131 ? 3.303 20.047 18.719 1 97.44 131 ALA B N 1
ATOM 3525 C CA . ALA B 1 131 ? 1.847 20.078 18.594 1 97.44 131 ALA B CA 1
ATOM 3526 C C . ALA B 1 131 ? 1.195 19.078 19.547 1 97.44 131 ALA B C 1
ATOM 3528 O O . ALA B 1 131 ? 0.197 19.406 20.203 1 97.44 131 ALA B O 1
ATOM 3529 N N . LEU B 1 132 ? 1.76 17.906 19.625 1 96 132 LEU B N 1
ATOM 3530 C CA . LEU B 1 132 ? 1.233 16.875 20.516 1 96 132 LEU B CA 1
ATOM 3531 C C . LEU B 1 132 ? 1.393 17.266 21.969 1 96 132 LEU B C 1
ATOM 3533 O O . LEU B 1 132 ? 0.512 17 22.797 1 96 132 LEU B O 1
ATOM 3537 N N . GLN B 1 133 ? 2.518 17.906 22.328 1 96.94 133 GLN B N 1
ATOM 3538 C CA . GLN B 1 133 ? 2.842 18.234 23.719 1 96.94 133 GLN B CA 1
ATOM 3539 C C . GLN B 1 133 ? 2.053 19.453 24.188 1 96.94 133 GLN B C 1
ATOM 3541 O O . GLN B 1 133 ? 1.722 19.562 25.375 1 96.94 133 GLN B O 1
ATOM 3546 N N . ILE B 1 134 ? 1.731 20.344 23.25 1 98.06 134 ILE B N 1
ATOM 3547 C CA . ILE B 1 134 ? 1.242 21.656 23.641 1 98.06 134 ILE B CA 1
ATOM 3548 C C . ILE B 1 134 ? -0.222 21.812 23.234 1 98.06 134 ILE B C 1
ATOM 3550 O O . ILE B 1 134 ? -1.079 22.094 24.078 1 98.06 134 ILE B O 1
ATOM 3554 N N . ILE B 1 135 ? -0.517 21.562 22.031 1 96.69 135 ILE B N 1
ATOM 3555 C CA . ILE B 1 135 ? -1.857 21.75 21.484 1 96.69 135 ILE B CA 1
ATOM 3556 C C . ILE B 1 135 ? -2.727 20.547 21.812 1 96.69 135 ILE B C 1
ATOM 3558 O O . ILE B 1 135 ? -3.914 20.688 22.125 1 96.69 135 ILE B O 1
ATOM 3562 N N . LYS B 1 136 ? -2.15 19.375 21.797 1 94.88 136 LYS B N 1
ATOM 3563 C CA . LYS B 1 136 ? -2.773 18.094 22.156 1 94.88 136 LYS B CA 1
ATOM 3564 C C . LYS B 1 136 ? -3.852 17.719 21.141 1 94.88 136 LYS B C 1
ATOM 3566 O O . LYS B 1 136 ? -4.219 18.531 20.281 1 94.88 136 LYS B O 1
ATOM 3571 N N . THR B 1 137 ? -4.246 16.5 21.172 1 92.88 137 THR B N 1
ATOM 3572 C CA . THR B 1 137 ? -5.328 16.016 20.312 1 92.88 137 THR B CA 1
ATOM 3573 C C . THR B 1 137 ? -6.684 16.422 20.891 1 92.88 137 THR B C 1
ATOM 3575 O O . THR B 1 137 ? -6.805 16.688 22.094 1 92.88 137 THR B O 1
ATOM 3578 N N . SER B 1 138 ? -7.641 16.531 20.047 1 90.25 138 SER B N 1
ATOM 3579 C CA . SER B 1 138 ? -9.008 16.781 20.5 1 90.25 138 SER B CA 1
ATOM 3580 C C . SER B 1 138 ? -9.5 15.688 21.438 1 90.25 138 SER B C 1
ATOM 3582 O O . SER B 1 138 ? -9.102 14.531 21.312 1 90.25 138 SER B O 1
ATOM 3584 N N . PRO B 1 139 ? -10.367 16.016 22.422 1 85.88 139 PRO B N 1
ATOM 3585 C CA . PRO B 1 139 ? -10.797 15.047 23.422 1 85.88 139 PRO B CA 1
ATOM 3586 C C . PRO B 1 139 ? -11.5 13.828 22.812 1 85.88 139 PRO B C 1
ATOM 3588 O O . PRO B 1 139 ? -11.461 12.742 23.391 1 85.88 139 PRO B O 1
ATOM 3591 N N . ASN B 1 140 ? -12 13.883 21.656 1 84.94 140 ASN B N 1
ATOM 3592 C CA . ASN B 1 140 ? -12.82 12.805 21.109 1 84.94 140 ASN B CA 1
ATOM 3593 C C . ASN B 1 140 ? -12.016 11.898 20.188 1 84.94 140 ASN B C 1
ATOM 3595 O O . ASN B 1 140 ? -12.562 10.977 19.578 1 84.94 140 ASN B O 1
ATOM 3599 N N . VAL B 1 141 ? -10.688 12.219 20.172 1 86.19 141 VAL B N 1
ATOM 3600 C CA . VAL B 1 141 ? -9.914 11.328 19.312 1 86.19 141 VAL B CA 1
ATOM 3601 C C . VAL B 1 141 ? -8.664 10.852 20.031 1 86.19 141 VAL B C 1
ATOM 3603 O O . VAL B 1 141 ? -8.094 11.578 20.859 1 86.19 141 VAL B O 1
ATOM 3606 N N . ALA B 1 142 ? -8.211 9.68 19.672 1 84.25 142 ALA B N 1
ATOM 3607 C CA . ALA B 1 142 ? -7.141 8.992 20.375 1 84.25 142 ALA B CA 1
ATOM 3608 C C . ALA B 1 142 ? -5.773 9.367 19.812 1 84.25 142 ALA B C 1
ATOM 3610 O O . ALA B 1 142 ? -4.742 9.086 20.422 1 84.25 142 ALA B O 1
ATOM 3611 N N . LEU B 1 143 ? -5.801 10 18.656 1 93.62 143 LEU B N 1
ATOM 3612 C CA . LEU B 1 143 ? -4.516 10.227 18 1 93.62 143 LEU B CA 1
ATOM 3613 C C . LEU B 1 143 ? -4.637 11.312 16.938 1 93.62 143 LEU B C 1
ATOM 3615 O O . LEU B 1 143 ? -5.742 11.633 16.484 1 93.62 143 LEU B O 1
ATOM 3619 N N . ALA B 1 144 ? -3.521 11.891 16.531 1 95.62 144 ALA B N 1
ATOM 3620 C CA . ALA B 1 144 ? -3.443 12.664 15.297 1 95.62 144 ALA B CA 1
ATOM 3621 C C . ALA B 1 144 ? -3.18 11.75 14.102 1 95.62 144 ALA B C 1
ATOM 3623 O O . ALA B 1 144 ? -2.564 10.695 14.242 1 95.62 144 ALA B O 1
ATOM 3624 N N . ALA B 1 145 ? -3.711 12.141 12.969 1 97.12 145 ALA B N 1
ATOM 3625 C CA . ALA B 1 145 ? -3.533 11.328 11.773 1 97.12 145 ALA B CA 1
ATOM 3626 C C . ALA B 1 145 ? -3.314 12.195 10.539 1 97.12 145 ALA B C 1
ATOM 3628 O O . ALA B 1 145 ? -3.803 13.328 10.477 1 97.12 145 ALA B O 1
ATOM 3629 N N . SER B 1 146 ? -2.557 11.664 9.609 1 96.75 146 SER B N 1
ATOM 3630 C CA . SER B 1 146 ? -2.326 12.391 8.359 1 96.75 146 SER B CA 1
ATOM 3631 C C . SER B 1 146 ? -3.402 12.062 7.332 1 96.75 146 SER B C 1
ATOM 3633 O O . SER B 1 146 ? -4 10.992 7.367 1 96.75 146 SER B O 1
ATOM 3635 N N . VAL B 1 147 ? -3.617 13 6.43 1 97.5 147 VAL B N 1
ATOM 3636 C CA . VAL B 1 147 ? -4.484 12.773 5.277 1 97.5 147 VAL B CA 1
ATOM 3637 C C . VAL B 1 147 ? -3.902 13.461 4.047 1 97.5 147 VAL B C 1
ATOM 3639 O O . VAL B 1 147 ? -3.367 14.57 4.141 1 97.5 147 VAL B O 1
ATOM 3642 N N . PHE B 1 148 ? -3.908 12.758 2.928 1 96.56 148 PHE B N 1
ATOM 3643 C CA . PHE B 1 148 ? -3.598 13.32 1.617 1 96.56 148 PHE B CA 1
ATOM 3644 C C . PHE B 1 148 ? -4.859 13.461 0.775 1 96.56 148 PHE B C 1
ATOM 3646 O O . PHE B 1 148 ? -5.727 12.586 0.792 1 96.56 148 PHE B O 1
ATOM 3653 N N . ILE B 1 149 ? -4.996 14.562 0.122 1 96.06 149 ILE B N 1
ATOM 3654 C CA . ILE B 1 149 ? -5.984 14.688 -0.942 1 96.06 149 ILE B CA 1
ATOM 3655 C C . ILE B 1 149 ? -5.371 14.258 -2.271 1 96.06 149 ILE B C 1
ATOM 3657 O O . ILE B 1 149 ? -4.449 14.906 -2.775 1 96.06 149 ILE B O 1
ATOM 3661 N N . MET B 1 150 ? -5.844 13.148 -2.795 1 97.5 150 MET B N 1
ATOM 3662 C CA . MET B 1 150 ? -5.41 12.664 -4.102 1 97.5 150 MET B CA 1
ATOM 3663 C C . MET B 1 150 ? -6.262 13.258 -5.215 1 97.5 150 MET B C 1
ATOM 3665 O O . MET B 1 150 ? -7.438 12.914 -5.359 1 97.5 150 MET B O 1
ATOM 3669 N N . ASN B 1 151 ? -5.594 14.078 -5.984 1 95.94 151 ASN B N 1
ATOM 3670 C CA . ASN B 1 151 ? -6.352 14.844 -6.965 1 95.94 151 ASN B CA 1
ATOM 3671 C C . ASN B 1 151 ? -5.918 14.516 -8.391 1 95.94 151 ASN B C 1
ATOM 3673 O O . ASN B 1 151 ? -4.719 14.422 -8.672 1 95.94 151 ASN B O 1
ATOM 3677 N N . LYS B 1 152 ? -6.797 14.281 -9.328 1 96.31 152 LYS B N 1
ATOM 3678 C CA . LYS B 1 152 ? -6.574 14.125 -10.766 1 96.31 152 LYS B CA 1
ATOM 3679 C C . LYS B 1 152 ? -7.773 14.633 -11.562 1 96.31 152 LYS B C 1
ATOM 3681 O O . LYS B 1 152 ? -8.82 13.969 -11.602 1 96.31 152 LYS B O 1
ATOM 3686 N N . GLY B 1 153 ? -7.613 15.797 -12.211 1 94.25 153 GLY B N 1
ATOM 3687 C CA . GLY B 1 153 ? -8.758 16.422 -12.867 1 94.25 153 GLY B CA 1
ATOM 3688 C C . GLY B 1 153 ? -9.867 16.781 -11.898 1 94.25 153 GLY B C 1
ATOM 3689 O O . GLY B 1 153 ? -9.648 17.562 -10.969 1 94.25 153 GLY B O 1
ATOM 3690 N N . GLU B 1 154 ? -11.023 16.156 -12.039 1 93.69 154 GLU B N 1
ATOM 3691 C CA . GLU B 1 154 ? -12.172 16.453 -11.188 1 93.69 154 GLU B CA 1
ATOM 3692 C C . GLU B 1 154 ? -12.281 15.445 -10.047 1 93.69 154 GLU B C 1
ATOM 3694 O O . GLU B 1 154 ? -13.117 15.594 -9.156 1 93.69 154 GLU B O 1
ATOM 3699 N N . GLU B 1 155 ? -11.398 14.469 -10.078 1 95.75 155 GLU B N 1
ATOM 3700 C CA . GLU B 1 155 ? -11.445 13.43 -9.055 1 95.75 155 GLU B CA 1
ATOM 3701 C C . GLU B 1 155 ? -10.672 13.852 -7.805 1 95.75 155 GLU B C 1
ATOM 3703 O O . GLU B 1 155 ? -9.555 14.352 -7.898 1 95.75 155 GLU B O 1
ATOM 3708 N N . ASN B 1 156 ? -11.297 13.727 -6.688 1 96.5 156 ASN B N 1
ATOM 3709 C CA . ASN B 1 156 ? -10.68 13.961 -5.387 1 96.5 156 ASN B CA 1
ATOM 3710 C C . ASN B 1 156 ? -10.953 12.82 -4.418 1 96.5 156 ASN B C 1
ATOM 3712 O O . ASN B 1 156 ? -12.102 12.422 -4.227 1 96.5 156 ASN B O 1
ATOM 3716 N N . TYR B 1 157 ? -9.961 12.234 -3.85 1 98.62 157 TYR B N 1
ATOM 3717 C CA . TYR B 1 157 ? -10.07 11.188 -2.844 1 98.62 157 TYR B CA 1
ATOM 3718 C C . TYR B 1 157 ? -9.188 11.492 -1.638 1 98.62 157 TYR B C 1
ATOM 3720 O O . TYR B 1 157 ? -8.188 12.195 -1.756 1 98.62 157 TYR B O 1
ATOM 3728 N N . PHE B 1 158 ? -9.594 11.039 -0.49 1 98.81 158 PHE B N 1
ATOM 3729 C CA . PHE B 1 158 ? -8.844 11.242 0.741 1 98.81 158 PHE B CA 1
ATOM 3730 C C . PHE B 1 158 ? -8.172 9.945 1.184 1 98.81 158 PHE B C 1
ATOM 3732 O O . PHE B 1 158 ? -8.852 8.953 1.465 1 98.81 158 PHE B O 1
ATOM 3739 N N . PHE B 1 159 ? -6.852 9.898 1.196 1 98.88 159 PHE B N 1
ATOM 3740 C CA . PHE B 1 159 ? -6.066 8.758 1.649 1 98.88 159 PHE B CA 1
ATOM 3741 C C . PHE B 1 159 ? -5.535 8.992 3.061 1 98.88 159 PHE B C 1
ATOM 3743 O O . PHE B 1 159 ? -4.879 10 3.324 1 98.88 159 PHE B O 1
ATOM 3750 N N . THR B 1 160 ? -5.852 8.109 4.012 1 98.81 160 THR B N 1
ATOM 3751 C CA . THR B 1 160 ? -5.453 8.273 5.406 1 98.81 160 THR B CA 1
ATOM 3752 C C . THR B 1 160 ? -5.297 6.922 6.09 1 98.81 160 THR B C 1
ATOM 3754 O O . THR B 1 160 ? -5.969 5.953 5.723 1 98.81 160 THR B O 1
ATOM 3757 N N . ASP B 1 161 ? -4.441 6.887 7.023 1 98.06 161 ASP B N 1
ATOM 3758 C CA . ASP B 1 161 ? -3.225 7.617 7.363 1 98.06 161 ASP B CA 1
ATOM 3759 C C . ASP B 1 161 ? -2.039 7.125 6.535 1 98.06 161 ASP B C 1
ATOM 3761 O O . ASP B 1 161 ? -1.831 5.918 6.398 1 98.06 161 ASP B O 1
ATOM 3765 N N . CYS B 1 162 ? -1.282 8.016 6.098 1 97.5 162 CYS B N 1
ATOM 3766 C CA . CYS B 1 162 ? -0.238 7.625 5.156 1 97.5 162 CYS B CA 1
ATOM 3767 C C . CYS B 1 162 ? 1.137 8.047 5.664 1 97.5 162 CYS B C 1
ATOM 3769 O O . CYS B 1 162 ? 2.152 7.746 5.031 1 97.5 162 CYS B O 1
ATOM 3771 N N . ALA B 1 163 ? 1.203 8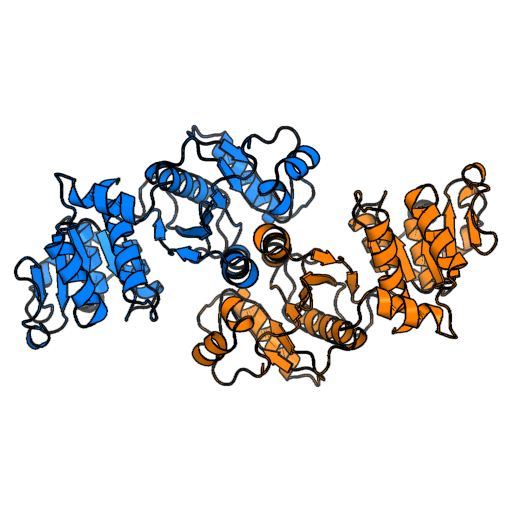.695 6.852 1 94.88 163 ALA B N 1
ATOM 3772 C CA . ALA B 1 163 ? 2.504 9.297 7.129 1 94.88 163 ALA B CA 1
ATOM 3773 C C . ALA B 1 163 ? 2.822 9.258 8.617 1 94.88 163 ALA B C 1
ATOM 3775 O O . ALA B 1 163 ? 3.973 9.445 9.023 1 94.88 163 ALA B O 1
ATOM 3776 N N . LEU B 1 164 ? 1.887 8.984 9.469 1 94.69 164 LEU B N 1
ATOM 3777 C CA . LEU B 1 164 ? 2.156 9.273 10.875 1 94.69 164 LEU B CA 1
ATOM 3778 C C . LEU B 1 164 ? 2.113 7.996 11.711 1 94.69 164 LEU B C 1
ATOM 3780 O O . LEU B 1 164 ? 3.035 7.727 12.484 1 94.69 164 LEU B O 1
ATOM 3784 N N . ASN B 1 165 ? 1.008 7.223 11.617 1 96.25 165 ASN B N 1
ATOM 3785 C CA . ASN B 1 165 ? 0.78 6.133 12.555 1 96.25 165 ASN B CA 1
ATOM 3786 C C . ASN B 1 165 ? 1.204 4.789 11.969 1 96.25 165 ASN B C 1
ATOM 3788 O O . ASN B 1 165 ? 0.723 4.391 10.906 1 96.25 165 ASN B O 1
ATOM 3792 N N . LEU B 1 166 ? 2.025 4.109 12.672 1 96.88 166 LEU B N 1
ATOM 3793 C CA . LEU B 1 166 ? 2.639 2.883 12.172 1 96.88 166 LEU B CA 1
ATOM 3794 C C . LEU B 1 166 ? 1.599 1.779 12.023 1 96.88 166 LEU B C 1
ATOM 3796 O O . LEU B 1 166 ? 1.471 1.184 10.953 1 96.88 166 LEU B O 1
ATOM 3800 N N . LYS B 1 167 ? 0.894 1.462 13.047 1 97.44 167 LYS B N 1
ATOM 3801 C CA . LYS B 1 167 ? -0.118 0.411 13.102 1 97.44 167 LYS B CA 1
ATOM 3802 C C . LYS B 1 167 ? -1.269 0.807 14.023 1 97.44 167 LYS B C 1
ATOM 3804 O O . LYS B 1 167 ? -1.331 0.367 15.172 1 97.44 167 LYS B O 1
ATOM 3809 N N . PRO B 1 168 ? -2.188 1.597 13.484 1 98.25 168 PRO B N 1
ATOM 3810 C CA . PRO B 1 168 ? -3.293 2.059 14.328 1 98.25 168 PRO B CA 1
ATOM 3811 C C . PRO B 1 168 ? -4.094 0.909 14.938 1 98.25 168 PRO B C 1
ATOM 3813 O O . PRO B 1 168 ? -4.277 -0.127 14.289 1 98.25 168 PRO B O 1
ATOM 3816 N N . THR B 1 169 ? -4.555 1.045 16.125 1 98.19 169 THR B N 1
ATOM 3817 C CA . THR B 1 169 ? -5.492 0.116 16.75 1 98.19 169 THR B CA 1
ATOM 3818 C C . THR B 1 169 ? -6.879 0.249 16.125 1 98.19 169 THR B C 1
ATOM 3820 O O . THR B 1 169 ? -7.121 1.158 15.328 1 98.19 169 THR B O 1
ATOM 3823 N N . SER B 1 170 ? -7.758 -0.7 16.531 1 98.56 170 SER B N 1
ATOM 3824 C CA . SER B 1 170 ? -9.133 -0.628 16.047 1 98.56 170 SER B CA 1
ATOM 3825 C C . SER B 1 170 ? -9.773 0.707 16.391 1 98.56 170 SER B C 1
ATOM 3827 O O . SER B 1 170 ? -10.445 1.321 15.562 1 98.56 170 SER B O 1
ATOM 3829 N N . GLN B 1 171 ? -9.617 1.128 17.609 1 97.81 171 GLN B N 1
ATOM 3830 C CA . GLN B 1 171 ? -10.164 2.408 18.047 1 97.81 171 GLN B CA 1
ATOM 3831 C C . GLN B 1 171 ? -9.562 3.562 17.234 1 97.81 171 GLN B C 1
ATOM 3833 O O . GLN B 1 171 ? -10.281 4.477 16.828 1 97.81 171 GLN B O 1
ATOM 3838 N N . GLN B 1 172 ? -8.289 3.521 17.047 1 98.25 172 GLN B N 1
ATOM 3839 C CA . GLN B 1 172 ? -7.613 4.57 16.281 1 98.25 172 GLN B CA 1
ATOM 3840 C C . GLN B 1 172 ? -8.102 4.602 14.836 1 98.25 172 GLN B C 1
ATOM 3842 O O . GLN B 1 172 ? -8.289 5.68 14.266 1 98.25 172 GLN B O 1
ATOM 3847 N N . LEU B 1 173 ? -8.32 3.447 14.234 1 98.81 173 LEU B N 1
ATOM 3848 C CA . LEU B 1 173 ? -8.859 3.387 12.883 1 98.81 173 LEU B CA 1
ATOM 3849 C C . LEU B 1 173 ? -10.25 4.016 12.812 1 98.81 173 LEU B C 1
ATOM 3851 O O . LEU B 1 173 ? -10.57 4.723 11.859 1 98.81 173 LEU B O 1
ATOM 3855 N N . ALA B 1 174 ? -11.047 3.725 13.797 1 98.5 174 ALA B N 1
ATOM 3856 C CA . ALA B 1 174 ? -12.375 4.332 13.875 1 98.5 174 ALA B CA 1
ATOM 3857 C C . ALA B 1 174 ? -12.273 5.852 13.984 1 98.5 174 ALA B C 1
ATOM 3859 O O . ALA B 1 174 ? -12.992 6.578 13.289 1 98.5 174 ALA B O 1
ATOM 3860 N N . ASP B 1 175 ? -11.391 6.328 14.828 1 98 175 ASP B N 1
ATOM 3861 C CA . ASP B 1 175 ? -11.203 7.762 15.023 1 98 175 ASP B CA 1
ATOM 3862 C C . ASP B 1 175 ? -10.688 8.43 13.75 1 98 175 ASP B C 1
ATOM 3864 O O . ASP B 1 175 ? -11.133 9.516 13.383 1 98 175 ASP B O 1
ATOM 3868 N N . ILE B 1 176 ? -9.734 7.773 13.094 1 98.62 176 ILE B N 1
ATOM 3869 C CA . ILE B 1 176 ? -9.188 8.273 11.836 1 98.62 176 ILE B CA 1
ATOM 3870 C C . ILE B 1 176 ? -10.305 8.398 10.805 1 98.62 176 ILE B C 1
ATOM 3872 O O . ILE B 1 176 ? -10.375 9.391 10.07 1 98.62 176 ILE B O 1
ATOM 3876 N N . SER B 1 177 ? -11.172 7.402 10.75 1 98.75 177 SER B N 1
ATOM 3877 C CA . SER B 1 177 ? -12.312 7.418 9.836 1 98.75 177 SER B CA 1
ATOM 3878 C C . SER B 1 177 ? -13.211 8.625 10.094 1 98.75 177 SER B C 1
ATOM 3880 O O . SER B 1 177 ? -13.562 9.352 9.156 1 98.75 177 SER B O 1
ATOM 3882 N N . LYS B 1 178 ? -13.5 8.852 11.328 1 97.75 178 LYS B N 1
ATOM 3883 C CA . LYS B 1 178 ? -14.383 9.953 11.711 1 97.75 178 LYS B CA 1
ATOM 3884 C C . LYS B 1 178 ? -13.734 11.305 11.391 1 97.75 178 LYS B C 1
ATOM 3886 O O . LYS B 1 178 ? -14.375 12.18 10.812 1 97.75 178 LYS B O 1
ATOM 3891 N N . MET B 1 179 ? -12.5 11.453 11.758 1 97.06 179 MET B N 1
ATOM 3892 C CA . MET B 1 179 ? -11.797 12.711 11.539 1 97.06 179 MET B CA 1
ATOM 3893 C C . MET B 1 179 ? -11.695 13.023 10.047 1 97.06 179 MET B C 1
ATOM 3895 O O . MET B 1 179 ? -11.875 14.172 9.633 1 97.06 179 MET B O 1
ATOM 3899 N N . THR B 1 180 ? -11.453 11.977 9.258 1 98.44 180 THR B N 1
ATOM 3900 C CA . THR B 1 180 ? -11.242 12.203 7.828 1 98.44 180 THR B CA 1
ATOM 3901 C C . THR B 1 180 ? -12.57 12.469 7.125 1 98.44 180 THR B C 1
ATOM 3903 O O . THR B 1 180 ? -12.633 13.266 6.188 1 98.44 180 THR B O 1
ATOM 3906 N N . ALA B 1 181 ? -13.641 11.781 7.551 1 98.38 181 ALA B N 1
ATOM 3907 C CA . ALA B 1 181 ? -14.969 12.078 7.02 1 98.38 181 ALA B CA 1
ATOM 3908 C C . ALA B 1 181 ? -15.344 13.531 7.273 1 98.38 181 ALA B C 1
ATOM 3910 O O . ALA B 1 181 ? -15.852 14.211 6.379 1 98.38 181 ALA B O 1
ATOM 3911 N N . LYS B 1 182 ? -15.102 14.008 8.477 1 96.19 182 LYS B N 1
ATOM 3912 C CA . LYS B 1 182 ? -15.391 15.391 8.82 1 96.19 182 LYS B CA 1
ATOM 3913 C C . LYS B 1 182 ? -14.555 16.359 7.977 1 96.19 182 LYS B C 1
ATOM 3915 O O . LYS B 1 182 ? -15.055 17.391 7.527 1 96.19 182 LYS B O 1
ATOM 3920 N N . PHE B 1 183 ? -13.312 16.031 7.773 1 97.19 183 PHE B N 1
ATOM 3921 C CA . PHE B 1 183 ? -12.43 16.812 6.922 1 97.19 183 PHE B CA 1
ATOM 3922 C C . PHE B 1 183 ? -12.969 16.891 5.496 1 97.19 183 PHE B C 1
ATOM 3924 O O . PHE B 1 183 ? -13.016 17.969 4.898 1 97.19 183 PHE B O 1
ATOM 3931 N N . ALA B 1 184 ? -13.375 15.75 4.961 1 98.06 184 ALA B N 1
ATOM 3932 C CA . ALA B 1 184 ? -13.969 15.703 3.627 1 98.06 184 ALA B CA 1
ATOM 3933 C C . ALA B 1 184 ? -15.219 16.578 3.551 1 98.06 184 ALA B C 1
ATOM 3935 O O . ALA B 1 184 ? -15.43 17.297 2.572 1 98.06 184 ALA B O 1
ATOM 3936 N N . GLN B 1 185 ? -16.047 16.516 4.605 1 97.56 185 GLN B N 1
ATOM 3937 C CA . GLN B 1 185 ? -17.266 17.312 4.656 1 97.56 185 GLN B CA 1
ATOM 3938 C C . GLN B 1 185 ? -16.938 18.812 4.613 1 97.56 185 GLN B C 1
ATOM 3940 O O . GLN B 1 185 ? -17.656 19.578 3.979 1 97.56 185 GLN B O 1
ATOM 3945 N N . SER B 1 186 ? -15.891 19.188 5.289 1 95.31 186 SER B N 1
ATOM 3946 C CA . SER B 1 186 ? -15.5 20.578 5.305 1 95.31 186 SER B CA 1
ATOM 3947 C C . SER B 1 186 ? -15.141 21.078 3.904 1 95.31 186 SER B C 1
ATOM 3949 O O . SER B 1 186 ? -15.211 22.281 3.627 1 95.31 186 SER B O 1
ATOM 3951 N N . PHE B 1 187 ? -14.742 20.172 3 1 95.88 187 PHE B N 1
ATOM 3952 C CA . PHE B 1 187 ? -14.438 20.516 1.616 1 95.88 187 PHE B CA 1
ATOM 3953 C C . PHE B 1 187 ? -15.672 20.375 0.733 1 95.88 187 PHE B C 1
ATOM 3955 O O . PHE B 1 187 ? -15.555 20.281 -0.491 1 95.88 187 PHE B O 1
ATOM 3962 N N . ASP B 1 188 ? -16.812 20.188 1.348 1 95.81 188 ASP B N 1
ATOM 3963 C CA . ASP B 1 188 ? -18.109 20.156 0.686 1 95.81 188 ASP B CA 1
ATOM 3964 C C . ASP B 1 188 ? -18.375 18.812 0.036 1 95.81 188 ASP B C 1
ATOM 3966 O O . ASP B 1 188 ? -19.047 18.719 -0.985 1 95.81 188 ASP B O 1
ATOM 3970 N N . VAL B 1 189 ? -17.734 17.766 0.483 1 97.06 189 VAL B N 1
ATOM 3971 C CA . VAL B 1 189 ? -18.094 16.422 0.094 1 97.06 189 VAL B CA 1
ATOM 3972 C C . VAL B 1 189 ? -19.422 16.031 0.766 1 97.06 189 VAL B C 1
ATOM 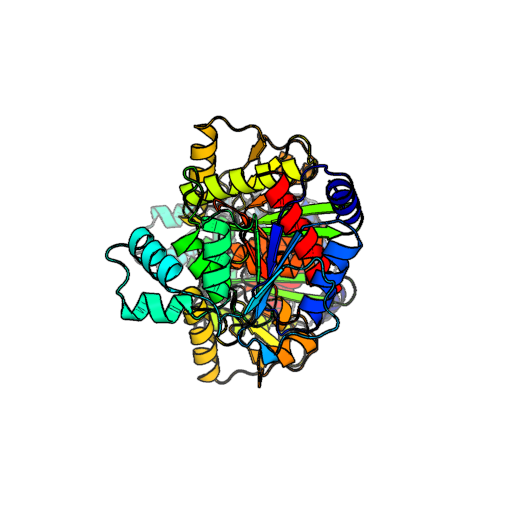3974 O O . VAL B 1 189 ? -19.469 15.883 1.988 1 97.06 189 VAL B O 1
ATOM 3977 N N . LYS B 1 190 ? -20.406 15.898 -0.06 1 95.44 190 LYS B N 1
ATOM 3978 C CA . LYS B 1 190 ? -21.719 15.555 0.468 1 95.44 190 LYS B CA 1
ATOM 3979 C C . LYS B 1 190 ? -21.812 14.062 0.797 1 95.44 190 LYS B C 1
ATOM 3981 O O . LYS B 1 190 ? -21.422 13.219 -0.013 1 95.44 190 LYS B O 1
ATOM 3986 N N . ASN B 1 191 ? -22.25 13.734 2.004 1 96.44 191 ASN B N 1
ATOM 3987 C CA . ASN B 1 191 ? -22.453 12.359 2.438 1 96.44 191 ASN B CA 1
ATOM 3988 C C . ASN B 1 191 ? -21.203 11.508 2.178 1 96.44 191 ASN B C 1
ATOM 3990 O O . ASN B 1 191 ? -21.266 10.531 1.429 1 96.44 191 ASN B O 1
ATOM 3994 N N . PRO B 1 192 ? -20.141 11.859 2.824 1 98.44 192 PRO B N 1
ATOM 3995 C CA . PRO B 1 192 ? -18.906 11.125 2.564 1 98.44 192 PRO B CA 1
ATOM 3996 C C . PRO B 1 192 ? -19.047 9.617 2.785 1 98.44 192 PRO B C 1
ATOM 3998 O O . PRO B 1 192 ? -19.797 9.195 3.668 1 98.44 192 PRO B O 1
ATOM 4001 N N . GLU B 1 193 ? -18.438 8.852 1.956 1 98.88 193 GLU B N 1
ATOM 4002 C CA . GLU B 1 193 ? -18.359 7.406 2.107 1 98.88 193 GLU B CA 1
ATOM 4003 C C . GLU B 1 193 ? -16.922 6.969 2.381 1 98.88 193 GLU B C 1
ATOM 4005 O O . GLU B 1 193 ? -15.992 7.371 1.67 1 98.88 193 GLU B O 1
ATOM 4010 N N . VAL B 1 194 ? -16.75 6.191 3.449 1 98.94 194 VAL B N 1
ATOM 4011 C CA . VAL B 1 194 ? -15.43 5.844 3.98 1 98.94 194 VAL B CA 1
ATOM 4012 C C . VAL B 1 194 ? -15.195 4.344 3.832 1 98.94 194 VAL B C 1
ATOM 4014 O O . VAL B 1 194 ? -15.984 3.531 4.324 1 98.94 194 VAL B O 1
ATOM 4017 N N . ALA B 1 195 ? -14.148 3.934 3.152 1 98.94 195 ALA B N 1
ATOM 4018 C CA . ALA B 1 195 ? -13.75 2.533 3.029 1 98.94 195 ALA B CA 1
ATOM 4019 C C . ALA B 1 195 ? -12.578 2.211 3.951 1 98.94 195 ALA B C 1
ATOM 4021 O O . ALA B 1 195 ? -11.516 2.832 3.854 1 98.94 195 ALA B O 1
ATOM 4022 N N . LEU B 1 196 ? -12.742 1.293 4.883 1 98.94 196 LEU B N 1
ATOM 4023 C CA . LEU B 1 196 ? -11.641 0.806 5.715 1 98.94 196 LEU B CA 1
ATOM 4024 C C . LEU B 1 196 ? -10.953 -0.385 5.062 1 98.94 196 LEU B C 1
ATOM 4026 O O . LEU B 1 196 ? -11.516 -1.48 5.004 1 98.94 196 LEU B O 1
ATOM 4030 N N . LEU B 1 197 ? -9.727 -0.181 4.668 1 98.94 197 LEU B N 1
ATOM 4031 C CA . LEU B 1 197 ? -9.055 -1.079 3.738 1 98.94 197 LEU B CA 1
ATOM 4032 C C . LEU B 1 197 ? -8.406 -2.242 4.484 1 98.94 197 LEU B C 1
ATOM 4034 O O . LEU B 1 197 ? -8 -2.098 5.641 1 98.94 197 LEU B O 1
ATOM 4038 N N . SER B 1 198 ? -8.273 -3.293 3.83 1 98.75 198 SER B N 1
ATOM 4039 C CA . SER B 1 198 ? -7.629 -4.539 4.234 1 98.75 198 SER B CA 1
ATOM 4040 C C . SER B 1 198 ? -7.301 -5.406 3.021 1 98.75 198 SER B C 1
ATOM 4042 O O . SER B 1 198 ? -7.816 -5.172 1.927 1 98.75 198 SER B O 1
ATOM 4044 N N . TYR B 1 199 ? -6.406 -6.363 3.248 1 97.69 199 TYR B N 1
ATOM 4045 C CA . TYR B 1 199 ? -6.203 -7.363 2.205 1 97.69 199 TYR B CA 1
ATOM 4046 C C . TYR B 1 199 ? -7.379 -8.328 2.139 1 97.69 199 TYR B C 1
ATOM 4048 O O . TYR B 1 199 ? -7.414 -9.219 1.285 1 97.69 199 TYR B O 1
ATOM 4056 N N . SER B 1 200 ? -8.352 -8.156 2.902 1 97 200 SER B N 1
ATOM 4057 C CA . SER B 1 200 ? -9.555 -8.977 3.002 1 97 200 SER B CA 1
ATOM 4058 C C . SER B 1 200 ? -10.805 -8.18 2.656 1 97 200 SER B C 1
ATOM 4060 O O . SER B 1 200 ? -10.875 -6.98 2.938 1 97 200 SER B O 1
ATOM 4062 N N . THR B 1 201 ? -11.758 -8.82 2.01 1 97.31 201 THR B N 1
ATOM 4063 C CA . THR B 1 201 ? -13.094 -8.258 1.827 1 97.31 201 THR B CA 1
ATOM 4064 C C . THR B 1 201 ? -14.141 -9.117 2.529 1 97.31 201 THR B C 1
ATOM 4066 O O . THR B 1 201 ? -14.375 -10.266 2.139 1 97.31 201 THR B O 1
ATOM 4069 N N . ALA B 1 202 ? -14.797 -8.586 3.523 1 96.31 202 ALA B N 1
ATOM 4070 C CA . ALA B 1 202 ? -15.945 -9.172 4.203 1 96.31 202 ALA B CA 1
ATOM 4071 C C . ALA B 1 202 ? -15.68 -10.633 4.57 1 96.31 202 ALA B C 1
ATOM 4073 O O . ALA B 1 202 ? -16.484 -11.516 4.254 1 96.31 202 ALA B O 1
ATOM 4074 N N . GLY B 1 203 ? -14.539 -10.898 5.117 1 93.62 203 GLY B N 1
ATOM 4075 C CA . GLY B 1 203 ? -14.25 -12.203 5.688 1 93.62 203 GLY B CA 1
ATOM 4076 C C . GLY B 1 203 ? -13.492 -13.117 4.738 1 93.62 203 GLY B C 1
ATOM 4077 O O . GLY B 1 203 ? -13.273 -14.289 5.039 1 93.62 203 GLY B O 1
ATOM 4078 N N . SER B 1 204 ? -13.047 -12.633 3.574 1 91.06 204 SER B N 1
ATOM 4079 C CA . SER B 1 204 ? -12.289 -13.445 2.625 1 91.06 204 SER B CA 1
ATOM 4080 C C . SER B 1 204 ? -10.938 -13.852 3.195 1 91.06 204 SER B C 1
ATOM 4082 O O . SER B 1 204 ? -10.367 -14.867 2.797 1 91.06 204 SER B O 1
ATOM 4084 N N . GLY B 1 205 ? -10.375 -12.969 4.035 1 91.38 205 GLY B N 1
ATOM 4085 C CA . GLY B 1 205 ? -9.117 -13.258 4.707 1 91.38 205 GLY B CA 1
ATOM 4086 C C . GLY B 1 205 ? -9.258 -13.352 6.215 1 91.38 205 GLY B C 1
ATOM 4087 O O . GLY B 1 205 ? -10.359 -13.219 6.754 1 91.38 205 GLY B O 1
ATOM 4088 N N . ALA B 1 206 ? -8.125 -13.68 6.816 1 93.38 206 ALA B N 1
ATOM 4089 C CA . ALA B 1 206 ? -8.109 -13.82 8.273 1 93.38 206 ALA B CA 1
ATOM 4090 C C . ALA B 1 206 ? -6.793 -13.328 8.859 1 93.38 206 ALA B C 1
ATOM 4092 O O . ALA B 1 206 ? -5.848 -13.039 8.117 1 93.38 206 ALA B O 1
ATOM 4093 N N . GLY B 1 207 ? -6.812 -13.203 10.18 1 95.44 207 GLY B N 1
ATOM 4094 C CA . GLY B 1 207 ? -5.621 -12.758 10.883 1 95.44 207 GLY B CA 1
ATOM 4095 C C . GLY B 1 207 ? -5.852 -11.5 11.703 1 95.44 207 GLY B C 1
ATOM 4096 O O . GLY B 1 207 ? -6.922 -10.883 11.617 1 95.44 207 GLY B O 1
ATOM 4097 N N . GLU B 1 208 ? -4.836 -11.133 12.398 1 96.88 208 GLU B N 1
ATOM 4098 C CA . GLU B 1 208 ? -4.949 -10.023 13.328 1 96.88 208 GLU B CA 1
ATOM 4099 C C . GLU B 1 208 ? -5.227 -8.711 12.602 1 96.88 208 GLU B C 1
ATOM 4101 O O . GLU B 1 208 ? -5.977 -7.867 13.094 1 96.88 208 GLU B O 1
ATOM 4106 N N . ASP B 1 209 ? -4.617 -8.5 11.477 1 97.38 209 ASP B N 1
ATOM 4107 C CA . ASP B 1 209 ? -4.801 -7.258 10.727 1 97.38 209 ASP B CA 1
ATOM 4108 C C . ASP B 1 209 ? -6.242 -7.125 10.234 1 97.38 209 ASP B C 1
ATOM 4110 O O . ASP B 1 209 ? -6.789 -6.02 10.203 1 97.38 209 ASP B O 1
ATOM 4114 N N . VAL B 1 210 ? -6.812 -8.234 9.828 1 98.25 210 VAL B N 1
ATOM 4115 C CA . VAL B 1 210 ? -8.195 -8.25 9.359 1 98.25 210 VAL B CA 1
ATOM 4116 C C . VAL B 1 210 ? -9.141 -7.973 10.523 1 98.25 210 VAL B C 1
ATOM 4118 O O . VAL B 1 210 ? -10.047 -7.148 10.414 1 98.25 210 VAL B O 1
ATOM 4121 N N . VAL B 1 211 ? -8.891 -8.625 11.641 1 98.44 211 VAL B N 1
ATOM 4122 C CA . VAL B 1 211 ? -9.719 -8.477 12.836 1 98.44 211 VAL B CA 1
ATOM 4123 C C . VAL B 1 211 ? -9.688 -7.023 13.305 1 98.44 211 VAL B C 1
ATOM 4125 O O . VAL B 1 211 ? -10.711 -6.473 13.711 1 98.44 211 VAL B O 1
ATOM 4128 N N . ARG B 1 212 ? -8.539 -6.434 13.219 1 98.5 212 ARG B N 1
ATOM 4129 C CA . ARG B 1 212 ? -8.375 -5.051 13.664 1 98.5 212 ARG B CA 1
ATOM 4130 C C . ARG B 1 212 ? -9.273 -4.113 12.867 1 98.5 212 ARG B C 1
ATOM 4132 O O . ARG B 1 212 ? -9.891 -3.211 13.43 1 98.5 212 ARG B O 1
ATOM 4139 N N . VAL B 1 213 ? -9.383 -4.281 11.594 1 98.88 213 VAL B N 1
ATOM 4140 C CA . VAL B 1 213 ? -10.219 -3.439 10.75 1 98.88 213 VAL B CA 1
ATOM 4141 C C . VAL B 1 213 ? -11.695 -3.76 11 1 98.88 213 VAL B C 1
ATOM 4143 O O . VAL B 1 213 ? -12.531 -2.854 11.07 1 98.88 213 VAL B O 1
ATOM 4146 N N . LYS B 1 214 ? -12.031 -5.035 11.148 1 98.62 214 LYS B N 1
ATOM 4147 C CA . LYS B 1 214 ? -13.398 -5.441 11.461 1 98.62 214 LYS B CA 1
ATOM 4148 C C . LYS B 1 214 ? -13.875 -4.816 12.766 1 98.62 214 LYS B C 1
ATOM 4150 O O . LYS B 1 214 ? -15.008 -4.324 12.844 1 98.62 214 LYS B O 1
ATOM 4155 N N . GLU B 1 215 ? -13.023 -4.879 13.734 1 98.75 215 GLU B N 1
ATOM 4156 C CA . GLU B 1 215 ? -13.367 -4.316 15.039 1 98.75 215 GLU B CA 1
ATOM 4157 C C . GLU B 1 215 ? -13.539 -2.801 14.953 1 98.75 215 GLU B C 1
ATOM 4159 O O . GLU B 1 215 ? -14.367 -2.225 15.672 1 98.75 215 GLU B O 1
ATOM 4164 N N . ALA B 1 216 ? -12.727 -2.115 14.109 1 98.75 216 ALA B N 1
ATOM 4165 C CA . ALA B 1 216 ? -12.93 -0.687 13.883 1 98.75 216 ALA B CA 1
ATOM 4166 C C . ALA B 1 216 ? -14.32 -0.404 13.344 1 98.75 216 ALA B C 1
ATOM 4168 O O . ALA B 1 216 ? -14.977 0.555 13.758 1 98.75 216 ALA B O 1
ATOM 4169 N N . VAL B 1 217 ? -14.797 -1.24 12.383 1 98.75 217 VAL B N 1
ATOM 4170 C CA . VAL B 1 217 ? -16.141 -1.1 11.82 1 98.75 217 VAL B CA 1
ATOM 4171 C C . VAL B 1 217 ? -17.188 -1.309 12.914 1 98.75 217 VAL B C 1
ATOM 4173 O O . VAL B 1 217 ? -18.172 -0.568 12.984 1 98.75 217 VAL B O 1
ATOM 4176 N N . GLU B 1 218 ? -16.953 -2.307 13.711 1 98.56 218 GLU B N 1
ATOM 4177 C CA . GLU B 1 218 ? -17.875 -2.57 14.82 1 98.56 218 GLU B CA 1
ATOM 4178 C C . GLU B 1 218 ? -17.953 -1.374 15.766 1 98.56 218 GLU B C 1
ATOM 4180 O O . GLU B 1 218 ? -19.031 -1.05 16.266 1 98.56 218 GLU B O 1
ATOM 4185 N N . LEU B 1 219 ? -16.828 -0.795 16.031 1 98.19 219 LEU B N 1
ATOM 4186 C CA . LEU B 1 219 ? -16.797 0.396 16.875 1 98.19 219 LEU B CA 1
ATOM 4187 C C . LEU B 1 219 ? -17.609 1.528 16.25 1 98.19 219 LEU B C 1
ATOM 4189 O O . LEU B 1 219 ? -18.359 2.217 16.938 1 98.19 219 LEU B O 1
ATOM 4193 N N . LEU B 1 220 ? -17.438 1.736 14.938 1 98.31 220 LEU B N 1
ATOM 4194 C CA . LEU B 1 220 ? -18.219 2.748 14.242 1 98.31 220 LEU B CA 1
ATOM 4195 C C . LEU B 1 220 ? -19.703 2.426 14.305 1 98.31 220 LEU B C 1
ATOM 4197 O O . LEU B 1 220 ? -20.531 3.326 14.453 1 98.31 220 LEU B O 1
ATOM 4201 N N . ASP B 1 221 ? -20.062 1.133 14.188 1 98 221 ASP B N 1
ATOM 4202 C CA . ASP B 1 221 ? -21.453 0.692 14.258 1 98 221 ASP B CA 1
ATOM 4203 C C . ASP B 1 221 ? -22.078 1.046 15.602 1 98 221 ASP B C 1
ATOM 4205 O O . ASP B 1 221 ? -23.281 1.281 15.695 1 98 221 ASP B O 1
ATOM 4209 N N . SER B 1 222 ? -21.266 1.054 16.562 1 97.62 222 SER B N 1
ATOM 4210 C CA . SER B 1 222 ? -21.75 1.287 17.922 1 97.62 222 SER B CA 1
ATOM 4211 C C . SER B 1 222 ? -21.891 2.779 18.203 1 97.62 222 SER B C 1
ATOM 4213 O O . SER B 1 222 ? -22.375 3.168 19.281 1 97.62 222 SER B O 1
ATOM 4215 N N . GLN B 1 223 ? -21.484 3.559 17.266 1 94.88 223 GLN B N 1
ATOM 4216 C CA . GLN B 1 223 ? -21.531 5.012 17.422 1 94.88 223 GLN B CA 1
ATOM 4217 C C . GLN B 1 223 ? -22.484 5.625 16.391 1 94.88 223 GLN B C 1
ATOM 4219 O O . GLN B 1 223 ? -22.906 4.957 15.445 1 94.88 223 GLN B O 1
ATOM 4224 N N . THR B 1 224 ? -22.891 6.816 16.703 1 93.06 224 THR B N 1
ATOM 4225 C CA . THR B 1 224 ? -23.672 7.566 15.734 1 93.06 224 THR B CA 1
ATOM 4226 C C . THR B 1 224 ? -22.766 8.445 14.875 1 93.06 224 THR B C 1
ATOM 4228 O O . THR B 1 224 ? -22.125 9.375 15.383 1 93.06 224 THR B O 1
ATOM 4231 N N . VAL B 1 225 ? -22.656 8.062 13.656 1 95.62 225 VAL B N 1
ATOM 4232 C CA . VAL B 1 225 ? -21.844 8.852 12.742 1 95.62 225 VAL B CA 1
ATOM 4233 C C . VAL B 1 225 ? -22.719 9.352 11.586 1 95.62 225 VAL B C 1
ATOM 4235 O O . VAL B 1 225 ? -23.797 8.812 11.328 1 95.62 225 VAL B O 1
ATOM 4238 N N . ASP B 1 226 ? -22.281 10.398 10.859 1 96.88 226 ASP B N 1
ATOM 4239 C CA . ASP B 1 226 ? -23.078 11.039 9.812 1 96.88 226 ASP B CA 1
ATOM 4240 C C . ASP B 1 226 ? -22.484 10.766 8.43 1 96.88 226 ASP B C 1
ATOM 4242 O O . ASP B 1 226 ? -22.547 11.625 7.547 1 96.88 226 ASP B O 1
ATOM 4246 N N . PHE B 1 227 ? -21.828 9.703 8.266 1 98.25 227 PHE B N 1
ATOM 4247 C CA . PHE B 1 227 ? -21.266 9.25 7 1 98.25 227 PHE B CA 1
ATOM 4248 C C . PHE B 1 227 ? -21.438 7.746 6.832 1 98.25 227 PHE B C 1
ATOM 4250 O O . PHE B 1 227 ? -21.609 7.023 7.816 1 98.25 227 PHE B O 1
ATOM 4257 N N . ASN B 1 228 ? -21.422 7.262 5.582 1 98.38 228 ASN B N 1
ATOM 4258 C CA . ASN B 1 228 ? -21.438 5.828 5.309 1 98.38 228 ASN B CA 1
ATOM 4259 C C . ASN B 1 228 ? -20.031 5.234 5.34 1 98.38 228 ASN B C 1
ATOM 4261 O O . ASN B 1 228 ? -19.062 5.922 5.031 1 98.38 228 ASN B O 1
ATOM 4265 N N . TYR B 1 229 ? -19.953 4.016 5.746 1 98.81 229 TYR B N 1
ATOM 4266 C CA . TYR B 1 229 ? -18.656 3.352 5.812 1 98.81 229 TYR B CA 1
ATOM 4267 C C . TYR B 1 229 ? -18.797 1.849 5.602 1 98.81 229 TYR B C 1
ATOM 4269 O O . TYR B 1 229 ? -19.891 1.291 5.797 1 98.81 229 TYR B O 1
ATOM 4277 N N . ALA B 1 230 ? -17.734 1.273 5.109 1 98.75 230 ALA B N 1
ATOM 4278 C CA . ALA B 1 230 ? -17.656 -0.18 4.984 1 98.75 230 ALA B CA 1
ATOM 4279 C C . ALA B 1 230 ? -16.219 -0.671 5.184 1 98.75 230 ALA B C 1
ATOM 4281 O O . ALA B 1 230 ? -15.266 0.036 4.855 1 98.75 230 ALA B O 1
ATOM 4282 N N . GLY B 1 231 ? -16.109 -1.812 5.742 1 98.5 231 GLY B N 1
ATOM 4283 C CA . GLY B 1 231 ? -14.852 -2.516 5.965 1 98.5 231 GLY B CA 1
ATOM 4284 C C . GLY B 1 231 ? -15.039 -3.867 6.629 1 98.5 231 GLY B C 1
ATOM 4285 O O . GLY B 1 231 ? -16.125 -4.172 7.137 1 98.5 231 GLY B O 1
ATOM 4286 N N . GLU B 1 232 ? -14.055 -4.746 6.762 1 98.5 232 GLU B N 1
ATOM 4287 C CA . GLU B 1 232 ? -12.797 -4.645 6.023 1 98.5 232 GLU B CA 1
ATOM 42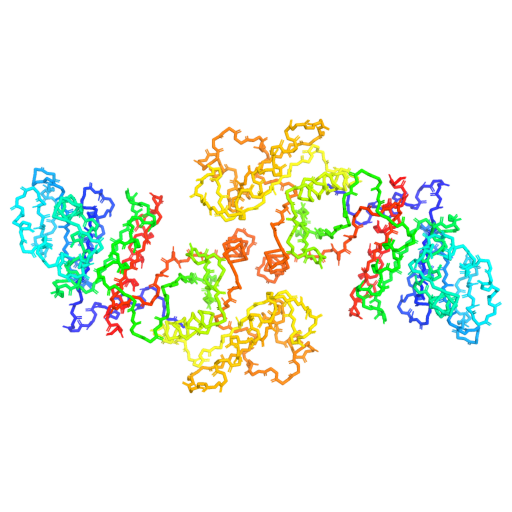88 C C . GLU B 1 232 ? -13.008 -4.902 4.535 1 98.5 232 GLU B C 1
ATOM 4290 O O . GLU B 1 232 ? -13.82 -5.754 4.156 1 98.5 232 GLU B O 1
ATOM 4295 N N . ILE B 1 233 ? -12.328 -4.191 3.682 1 98.81 233 ILE B N 1
ATOM 4296 C CA . ILE B 1 233 ? -12.578 -4.27 2.248 1 98.81 233 ILE B CA 1
ATOM 4297 C C . ILE B 1 233 ? -11.273 -4.078 1.483 1 98.81 233 ILE B C 1
ATOM 4299 O O . ILE B 1 233 ? -10.445 -3.234 1.852 1 98.81 233 ILE B O 1
ATOM 4303 N N . GLN B 1 234 ? -11.016 -4.875 0.45 1 98.5 234 GLN B N 1
ATOM 4304 C CA . GLN B 1 234 ? -9.859 -4.707 -0.425 1 98.5 234 GLN B CA 1
ATOM 4305 C C . GLN B 1 234 ? -10.016 -3.475 -1.312 1 98.5 234 GLN B C 1
ATOM 4307 O O . GLN B 1 234 ? -11.133 -3.047 -1.599 1 98.5 234 GLN B O 1
ATOM 4312 N N . PHE B 1 235 ? -8.938 -2.955 -1.806 1 98.88 235 PHE B N 1
ATOM 4313 C CA . PHE B 1 235 ? -8.961 -1.688 -2.525 1 98.88 235 PHE B CA 1
ATOM 4314 C C . PHE B 1 235 ? -9.812 -1.795 -3.785 1 98.88 235 PHE B C 1
ATOM 4316 O O . PHE B 1 235 ? -10.547 -0.867 -4.121 1 98.88 235 PHE B O 1
ATOM 4323 N N . ASP B 1 236 ? -9.695 -2.887 -4.562 1 97.94 236 ASP B N 1
ATOM 4324 C CA . ASP B 1 236 ? -10.438 -3.021 -5.809 1 97.94 236 ASP B CA 1
ATOM 4325 C C . ASP B 1 236 ? -11.945 -3.041 -5.551 1 97.94 236 ASP B C 1
ATOM 4327 O O . ASP B 1 236 ? -12.711 -2.41 -6.281 1 97.94 236 ASP B O 1
ATOM 4331 N N . ALA B 1 237 ? -12.359 -3.725 -4.508 1 98 237 ALA B N 1
ATOM 4332 C CA . ALA B 1 237 ? -13.773 -3.752 -4.133 1 98 237 ALA B CA 1
ATOM 4333 C C . ALA B 1 237 ? -14.234 -2.389 -3.623 1 98 237 ALA B C 1
ATOM 4335 O O . ALA B 1 237 ? -15.367 -1.976 -3.871 1 98 237 ALA B O 1
ATOM 4336 N N . ALA B 1 238 ? -13.406 -1.68 -2.871 1 98.81 238 ALA B N 1
ATOM 4337 C CA . ALA B 1 238 ? -13.75 -0.327 -2.438 1 98.81 238 ALA B CA 1
ATOM 4338 C C . ALA B 1 238 ? -13.883 0.614 -3.631 1 98.81 238 ALA B C 1
ATOM 4340 O O . ALA B 1 238 ? -14.828 1.403 -3.703 1 98.81 238 ALA B O 1
ATOM 4341 N N . TRP B 1 239 ? -12.992 0.509 -4.613 1 98.75 239 TRP B N 1
ATOM 4342 C CA . TRP B 1 239 ? -12.828 1.435 -5.73 1 98.75 239 TRP B CA 1
ATOM 4343 C C . TRP B 1 239 ? -13.953 1.265 -6.746 1 98.75 239 TRP B C 1
ATOM 4345 O O . TRP B 1 239 ? -14.461 2.246 -7.297 1 98.75 239 TRP B O 1
ATOM 4355 N N . ASP B 1 240 ? -14.328 0.035 -7.02 1 98.12 240 ASP B N 1
ATOM 4356 C CA . ASP B 1 240 ? -15.25 -0.295 -8.109 1 98.12 240 ASP B CA 1
ATOM 4357 C C . ASP B 1 240 ? -16.516 -0.942 -7.57 1 98.12 240 ASP B C 1
ATOM 4359 O O . ASP B 1 240 ? -16.484 -2.061 -7.051 1 98.12 240 ASP B O 1
ATOM 4363 N N . LYS B 1 241 ? -17.641 -0.311 -7.824 1 97.88 241 LYS B N 1
ATOM 4364 C CA . LYS B 1 241 ? -18.922 -0.752 -7.258 1 97.88 241 LYS B CA 1
ATOM 4365 C C . LYS B 1 241 ? -19.312 -2.125 -7.797 1 97.88 241 LYS B C 1
ATOM 4367 O O . LYS B 1 241 ? -19.922 -2.928 -7.082 1 97.88 241 LYS B O 1
ATOM 4372 N N . GLU B 1 242 ? -19.078 -2.396 -9.023 1 95.62 242 GLU B N 1
ATOM 4373 C CA . GLU B 1 242 ? -19.438 -3.693 -9.594 1 95.62 242 GLU B CA 1
ATOM 4374 C C . GLU B 1 242 ? -18.703 -4.828 -8.883 1 95.62 242 GLU B C 1
ATOM 4376 O O . GLU B 1 242 ? -19.297 -5.867 -8.594 1 95.62 242 GLU B O 1
ATOM 4381 N N . ILE B 1 243 ? -17.438 -4.59 -8.664 1 94.75 243 ILE B N 1
ATOM 4382 C CA . ILE B 1 243 ? -16.656 -5.582 -7.938 1 94.75 243 ILE B CA 1
ATOM 4383 C C . ILE B 1 243 ? -17.156 -5.68 -6.5 1 94.75 243 ILE B C 1
ATOM 4385 O O . ILE B 1 243 ? -17.297 -6.777 -5.957 1 94.75 243 ILE B O 1
ATOM 4389 N N . ARG B 1 244 ? -17.391 -4.523 -5.898 1 97.81 244 ARG B N 1
ATOM 4390 C CA . ARG B 1 244 ? -17.891 -4.449 -4.531 1 97.81 244 ARG B CA 1
ATOM 4391 C C . ARG B 1 244 ? -19.188 -5.254 -4.371 1 97.81 244 ARG B C 1
ATOM 4393 O O . ARG B 1 244 ? -19.328 -6.012 -3.414 1 97.81 244 ARG B O 1
ATOM 4400 N N . ASP B 1 245 ? -20.094 -5.066 -5.301 1 96.5 245 ASP B N 1
ATOM 4401 C CA . ASP B 1 245 ? -21.391 -5.727 -5.227 1 96.5 245 ASP B CA 1
ATOM 4402 C C . ASP B 1 245 ? -21.25 -7.246 -5.273 1 96.5 245 ASP B C 1
ATOM 4404 O O . ASP B 1 245 ? -22.062 -7.973 -4.695 1 96.5 245 ASP B O 1
ATOM 4408 N N . LYS B 1 246 ? -20.25 -7.676 -5.891 1 92.31 246 LYS B N 1
ATOM 4409 C CA . LYS B 1 246 ? -20 -9.109 -6.004 1 92.31 246 LYS B CA 1
ATOM 4410 C C . LYS B 1 246 ? -19.328 -9.648 -4.75 1 92.31 246 LYS B C 1
ATOM 4412 O O . LYS B 1 246 ? -19.578 -10.781 -4.336 1 92.31 246 LYS B O 1
ATOM 4417 N N . LYS B 1 247 ? -18.5 -8.898 -4.117 1 93.88 247 LYS B N 1
ATOM 4418 C CA . LYS B 1 247 ? -17.609 -9.422 -3.084 1 93.88 247 LYS B CA 1
ATOM 4419 C C . LYS B 1 247 ? -18.109 -9.062 -1.69 1 93.88 247 LYS B C 1
ATOM 4421 O O . LYS B 1 247 ? -17.734 -9.703 -0.705 1 93.88 247 LYS B O 1
ATOM 4426 N N . PHE B 1 248 ? -18.781 -8.062 -1.553 1 96.75 248 PHE B N 1
ATOM 4427 C CA . PHE B 1 248 ? -19.234 -7.535 -0.275 1 96.75 248 PHE B CA 1
ATOM 4428 C C . PHE B 1 248 ? -20.75 -7.316 -0.291 1 96.75 248 PHE B C 1
ATOM 4430 O O . PHE B 1 248 ? -21.219 -6.195 -0.5 1 96.75 248 PHE B O 1
ATOM 4437 N N . LYS B 1 249 ? -21.422 -8.391 0.096 1 92.38 249 LYS B N 1
ATOM 4438 C CA . LYS B 1 249 ? -22.875 -8.352 0.078 1 92.38 249 LYS B CA 1
ATOM 4439 C C . LYS B 1 249 ? -23.406 -7.398 1.145 1 92.38 249 LYS B C 1
ATOM 4441 O O . LYS B 1 249 ? -22.906 -7.363 2.266 1 92.38 249 LYS B O 1
ATOM 4446 N N . ASP B 1 250 ? -24.281 -6.5 0.874 1 93.19 250 ASP B N 1
ATOM 4447 C CA . ASP B 1 250 ? -24.969 -5.574 1.768 1 93.19 250 ASP B CA 1
ATOM 4448 C C . ASP B 1 250 ? -24.047 -4.426 2.186 1 93.19 250 ASP B C 1
ATOM 4450 O O . ASP B 1 250 ? -24.172 -3.889 3.287 1 93.19 250 ASP B O 1
ATOM 4454 N N . CYS B 1 251 ? -23.016 -4.242 1.413 1 97.44 251 CYS B N 1
ATOM 4455 C CA . CYS B 1 251 ? -22.109 -3.127 1.672 1 97.44 251 CYS B CA 1
ATOM 4456 C C . CYS B 1 251 ? -22.875 -1.812 1.751 1 97.44 251 CYS B C 1
ATOM 4458 O O . CYS B 1 251 ? -23.781 -1.562 0.943 1 97.44 251 CYS B O 1
ATOM 4460 N N . LYS B 1 252 ? -22.547 -0.908 2.648 1 97 252 LYS B N 1
ATOM 4461 C CA . LYS B 1 252 ? -23.266 0.342 2.902 1 97 252 LYS B CA 1
ATOM 4462 C C . LYS B 1 252 ? -22.797 1.441 1.95 1 97 252 LYS B C 1
ATOM 4464 O O . LYS B 1 252 ? -23.438 2.494 1.856 1 97 252 LYS B O 1
ATOM 4469 N N . LEU B 1 253 ? -21.688 1.197 1.272 1 98.56 253 LEU B N 1
ATOM 4470 C CA . LEU B 1 253 ? -21.203 2.17 0.294 1 98.56 253 LEU B CA 1
ATOM 4471 C C . LEU B 1 253 ? -22.078 2.158 -0.954 1 98.56 253 LEU B C 1
ATOM 4473 O O . LEU B 1 253 ? -22.391 1.093 -1.498 1 98.56 253 LEU B O 1
ATOM 4477 N N . THR B 1 254 ? -22.469 3.357 -1.428 1 97.62 254 THR B N 1
ATOM 4478 C CA . THR B 1 254 ? -23.438 3.43 -2.525 1 97.62 254 THR B CA 1
ATOM 4479 C C . THR B 1 254 ? -22.812 4.102 -3.746 1 97.62 254 THR B C 1
ATOM 4481 O O . THR B 1 254 ? -23.266 3.895 -4.875 1 97.62 254 THR B O 1
ATOM 4484 N N . LYS B 1 255 ? -21.812 4.961 -3.541 1 97.94 255 LYS B N 1
ATOM 4485 C CA . LYS B 1 255 ? -21.156 5.641 -4.652 1 97.94 255 LYS B CA 1
ATOM 4486 C C . LYS B 1 255 ? -20.359 4.652 -5.504 1 97.94 255 LYS B C 1
ATOM 4488 O O . LYS B 1 255 ? -20 3.576 -5.031 1 97.94 255 LYS B O 1
ATOM 4493 N N . GLN B 1 256 ? -20.156 4.953 -6.789 1 98.12 256 GLN B N 1
ATOM 4494 C CA . GLN B 1 256 ? -19.25 4.152 -7.609 1 98.12 256 GLN B CA 1
ATOM 4495 C C . GLN B 1 256 ? -17.891 3.988 -6.93 1 98.12 256 GLN B C 1
ATOM 4497 O O . GLN B 1 256 ? -17.328 2.893 -6.918 1 98.12 256 GLN B O 1
ATOM 4502 N N . THR B 1 257 ? -17.328 5.055 -6.449 1 98.62 257 THR B N 1
ATOM 4503 C CA . THR B 1 257 ? -16.094 5.094 -5.68 1 98.62 257 THR B CA 1
ATOM 4504 C C . THR B 1 257 ? -16.266 5.914 -4.406 1 98.62 257 THR B C 1
ATOM 4506 O O . THR B 1 257 ? -16.812 7.02 -4.441 1 98.62 257 THR B O 1
ATOM 4509 N N . PRO B 1 258 ? -15.867 5.34 -3.244 1 98.75 258 PRO B N 1
ATOM 4510 C CA . PRO B 1 258 ? -15.969 6.121 -2.008 1 98.75 258 PRO B CA 1
ATOM 4511 C C . PRO B 1 258 ? -15.016 7.309 -1.976 1 98.75 258 PRO B C 1
ATOM 4513 O O . PRO B 1 258 ? -14.125 7.414 -2.824 1 98.75 258 PRO B O 1
ATOM 4516 N N . ASP B 1 259 ? -15.203 8.164 -1.006 1 98.75 259 ASP B N 1
ATOM 4517 C CA . ASP B 1 259 ? -14.469 9.422 -0.937 1 98.75 259 ASP B CA 1
ATOM 4518 C C . ASP B 1 259 ? -13.18 9.258 -0.13 1 98.75 259 ASP B C 1
ATOM 4520 O O . ASP B 1 259 ? -12.188 9.945 -0.386 1 98.75 259 ASP B O 1
ATOM 4524 N N . VAL B 1 260 ? -13.25 8.422 0.879 1 98.94 260 VAL B N 1
ATOM 4525 C CA . VAL B 1 260 ? -12.172 8.289 1.853 1 98.94 260 VAL B CA 1
ATOM 4526 C C . VAL B 1 260 ? -11.68 6.848 1.895 1 98.94 260 VAL B C 1
ATOM 4528 O O . VAL B 1 260 ? -12.477 5.914 1.985 1 98.94 260 VAL B O 1
ATOM 4531 N N . PHE B 1 261 ? -10.438 6.66 1.81 1 99 261 PHE B N 1
ATOM 4532 C CA . PHE B 1 261 ? -9.789 5.359 1.952 1 99 261 PHE B CA 1
ATOM 4533 C C . PHE B 1 261 ? -8.898 5.336 3.189 1 99 261 PHE B C 1
ATOM 4535 O O . PHE B 1 261 ? -7.891 6.043 3.25 1 99 261 PHE B O 1
ATOM 4542 N N . VAL B 1 262 ? -9.234 4.531 4.172 1 99 262 VAL B N 1
ATOM 4543 C CA . VAL B 1 262 ? -8.492 4.402 5.422 1 99 262 VAL B CA 1
ATOM 4544 C C . VAL B 1 262 ? -7.559 3.195 5.344 1 99 262 VAL B C 1
ATOM 4546 O O . VAL B 1 262 ? -8.016 2.049 5.312 1 99 262 VAL B O 1
ATOM 4549 N N . PHE B 1 263 ? -6.277 3.445 5.34 1 98.94 263 PHE B N 1
ATOM 4550 C CA . PHE B 1 263 ? -5.285 2.381 5.242 1 98.94 263 PHE B CA 1
ATOM 4551 C C . PHE B 1 263 ? -5.07 1.72 6.598 1 98.94 263 PHE B C 1
ATOM 4553 O O . PHE B 1 263 ? -5.129 2.385 7.637 1 98.94 263 PHE B O 1
ATOM 4560 N N . PRO B 1 264 ? -4.738 0.472 6.617 1 98.88 264 PRO B N 1
ATOM 4561 C CA . PRO B 1 264 ? -4.652 -0.282 7.871 1 98.88 264 PRO B CA 1
ATOM 4562 C C . PRO B 1 264 ? -3.33 -0.059 8.602 1 98.88 264 PRO B C 1
ATOM 4564 O O . PRO B 1 264 ? -3.236 -0.319 9.805 1 98.88 264 PRO B O 1
ATOM 4567 N N . ASP B 1 265 ? -2.307 0.393 7.891 1 98.44 265 ASP B N 1
ATOM 4568 C CA . ASP B 1 265 ? -1.001 0.625 8.5 1 98.44 265 ASP B CA 1
ATOM 4569 C C . ASP B 1 265 ? -0.143 1.541 7.633 1 98.44 265 ASP B C 1
ATOM 4571 O O . ASP B 1 265 ? -0.497 1.829 6.488 1 98.44 265 ASP B O 1
ATOM 4575 N N . ILE B 1 266 ? 0.969 1.922 8.117 1 98 266 ILE B N 1
ATOM 4576 C CA . ILE B 1 266 ? 1.77 2.992 7.531 1 98 266 ILE B CA 1
ATOM 4577 C C . ILE B 1 266 ? 2.381 2.516 6.215 1 98 266 ILE B C 1
ATOM 4579 O O . ILE B 1 266 ? 2.52 3.297 5.27 1 98 266 ILE B O 1
ATOM 4583 N N . ASN B 1 267 ? 2.797 1.243 6.137 1 98.56 267 ASN B N 1
ATOM 4584 C CA . ASN B 1 267 ? 3.365 0.745 4.887 1 98.56 267 ASN B CA 1
ATOM 4585 C C . ASN B 1 267 ? 2.354 0.812 3.748 1 98.56 267 ASN B C 1
ATOM 4587 O O . ASN B 1 267 ? 2.662 1.32 2.668 1 98.56 267 ASN B O 1
ATOM 4591 N N . ALA B 1 268 ? 1.175 0.324 4.062 1 98.88 268 ALA B N 1
ATOM 4592 C CA . ALA B 1 268 ? 0.122 0.328 3.051 1 98.88 268 ALA B CA 1
ATOM 4593 C C . ALA B 1 268 ? -0.232 1.752 2.633 1 98.88 268 ALA B C 1
ATOM 4595 O O . ALA B 1 268 ? -0.396 2.033 1.442 1 98.88 268 ALA B O 1
ATOM 4596 N N . GLY B 1 269 ? -0.303 2.592 3.623 1 98.75 269 GLY B N 1
ATOM 4597 C CA . GLY B 1 269 ? -0.647 3.973 3.326 1 98.75 269 GLY B CA 1
ATOM 4598 C C . GLY B 1 269 ? 0.431 4.703 2.549 1 98.75 269 GLY B C 1
ATOM 4599 O O . GLY B 1 269 ? 0.158 5.285 1.499 1 98.75 269 GLY B O 1
ATOM 4600 N N . ASN B 1 270 ? 1.635 4.68 3.055 1 98.25 270 ASN B N 1
ATOM 4601 C CA . ASN B 1 270 ? 2.754 5.395 2.453 1 98.25 270 ASN B CA 1
ATOM 4602 C C . ASN B 1 270 ? 3.037 4.902 1.036 1 98.25 270 ASN B C 1
ATOM 4604 O O . ASN B 1 270 ? 3.15 5.703 0.106 1 98.25 270 ASN B O 1
ATOM 4608 N N . ILE B 1 271 ? 3.09 3.594 0.884 1 98.88 271 ILE B N 1
ATOM 4609 C CA . ILE B 1 271 ? 3.367 3.012 -0.424 1 98.88 271 ILE B CA 1
ATOM 4610 C C . ILE B 1 271 ? 2.176 3.234 -1.353 1 98.88 271 ILE B C 1
ATOM 4612 O O . ILE B 1 271 ? 2.35 3.576 -2.523 1 98.88 271 ILE B O 1
ATOM 4616 N N . GLY B 1 272 ? 0.987 3.104 -0.784 1 98.88 272 GLY B N 1
ATOM 4617 C CA . GLY B 1 272 ? -0.234 3.219 -1.566 1 98.88 272 GLY B CA 1
ATOM 4618 C C . GLY B 1 272 ? -0.409 4.586 -2.201 1 98.88 272 GLY B C 1
ATOM 4619 O O . GLY B 1 272 ? -0.677 4.691 -3.398 1 98.88 272 GLY B O 1
ATOM 4620 N N . TYR B 1 273 ? -0.279 5.691 -1.396 1 98.5 273 TYR B N 1
ATOM 4621 C CA . TYR B 1 273 ? -0.523 7.004 -1.989 1 98.5 273 TYR B CA 1
ATOM 4622 C C . TYR B 1 273 ? 0.558 7.352 -3.006 1 98.5 273 TYR B C 1
ATOM 4624 O O . TYR B 1 273 ? 0.292 8.039 -3.992 1 98.5 273 TYR B O 1
ATOM 4632 N N . LYS B 1 274 ? 1.751 6.828 -2.811 1 98.62 274 LYS B N 1
ATOM 4633 C CA . LYS B 1 274 ? 2.838 7.113 -3.744 1 98.62 274 LYS B CA 1
ATOM 4634 C C . LYS B 1 274 ? 2.662 6.336 -5.047 1 98.62 274 LYS B C 1
ATOM 4636 O O . LYS B 1 274 ? 3.039 6.816 -6.117 1 98.62 274 LYS B O 1
ATOM 4641 N N . ILE B 1 275 ? 2.111 5.094 -4.957 1 98.88 275 ILE B N 1
ATOM 4642 C CA . ILE B 1 275 ? 1.756 4.371 -6.172 1 98.88 275 ILE B CA 1
ATOM 4643 C C . ILE B 1 275 ? 0.688 5.148 -6.938 1 98.88 275 ILE B C 1
ATOM 4645 O O . ILE B 1 275 ? 0.794 5.324 -8.156 1 98.88 275 ILE B O 1
ATOM 4649 N N . ALA B 1 276 ? -0.337 5.652 -6.215 1 98.81 276 ALA B N 1
ATOM 4650 C CA . ALA B 1 276 ? -1.375 6.457 -6.855 1 98.81 276 ALA B CA 1
ATOM 4651 C C . ALA B 1 276 ? -0.776 7.684 -7.539 1 98.81 276 ALA B C 1
ATOM 4653 O O . ALA B 1 276 ? -1.198 8.062 -8.633 1 98.81 276 ALA B O 1
ATOM 4654 N N . GLN B 1 277 ? 0.204 8.258 -6.898 1 97.75 277 GLN B N 1
ATOM 4655 C CA . GLN B 1 277 ? 0.858 9.445 -7.43 1 97.75 277 GLN B CA 1
ATOM 4656 C C . GLN B 1 277 ? 1.709 9.109 -8.648 1 97.75 277 GLN B C 1
ATOM 4658 O O . GLN B 1 277 ? 1.564 9.727 -9.703 1 97.75 277 GLN B O 1
ATOM 4663 N N . ARG B 1 278 ? 2.58 8.156 -8.562 1 98.19 278 ARG B N 1
ATOM 4664 C CA . ARG B 1 278 ? 3.615 7.91 -9.562 1 98.19 278 ARG B CA 1
ATOM 4665 C C . ARG B 1 278 ? 3.07 7.094 -10.727 1 98.19 278 ARG B C 1
ATOM 4667 O O . ARG B 1 278 ? 3.363 7.383 -11.891 1 98.19 278 ARG B O 1
ATOM 4674 N N . MET B 1 279 ? 2.293 6.074 -10.398 1 98.5 279 MET B N 1
ATOM 4675 C CA . MET B 1 279 ? 1.771 5.207 -11.453 1 98.5 279 MET B CA 1
ATOM 4676 C C . MET B 1 279 ? 0.412 5.703 -11.938 1 98.5 279 MET B C 1
ATOM 4678 O O . MET B 1 279 ? 0.057 5.512 -13.102 1 98.5 279 MET B O 1
ATOM 4682 N N . GLY B 1 280 ? -0.363 6.336 -11.039 1 98.31 280 GLY B N 1
ATOM 4683 C CA . GLY B 1 280 ? -1.722 6.738 -11.367 1 98.31 280 GLY B CA 1
ATOM 4684 C C . GLY B 1 280 ? -1.812 8.148 -11.914 1 98.31 280 GLY B C 1
ATOM 4685 O O . GLY B 1 280 ? -2.822 8.531 -12.508 1 98.31 280 GLY B O 1
ATOM 4686 N N . GLY B 1 281 ? -0.745 8.969 -11.617 1 97.56 281 GLY B N 1
ATOM 4687 C CA . GLY B 1 281 ? -0.739 10.352 -12.078 1 97.56 281 GLY B CA 1
ATOM 4688 C C . GLY B 1 281 ? -1.548 11.273 -11.188 1 97.56 281 GLY B C 1
ATOM 4689 O O . GLY B 1 281 ? -1.894 12.391 -11.594 1 97.56 281 GLY B O 1
ATOM 4690 N N . TYR B 1 282 ? -1.947 10.875 -10.055 1 97.62 282 TYR B N 1
ATOM 4691 C CA . TYR B 1 282 ? -2.637 11.742 -9.109 1 97.62 282 TYR B CA 1
ATOM 4692 C C . TYR B 1 282 ? -1.657 12.68 -8.414 1 97.62 282 TYR B C 1
ATOM 4694 O O . TYR B 1 282 ? -0.53 12.289 -8.102 1 97.62 282 TYR B O 1
ATOM 4702 N N . GLU B 1 283 ? -2.078 13.875 -8.203 1 93.44 283 GLU B N 1
ATOM 4703 C CA . GLU B 1 283 ? -1.348 14.773 -7.316 1 93.44 283 GLU B CA 1
ATOM 4704 C C . GLU B 1 283 ? -1.659 14.484 -5.852 1 93.44 283 GLU B C 1
ATOM 4706 O O . GLU B 1 283 ? -2.816 14.258 -5.492 1 93.44 283 GLU B O 1
ATOM 4711 N N . ALA B 1 284 ? -0.659 14.383 -5.09 1 93.38 284 ALA B N 1
ATOM 4712 C CA . ALA B 1 284 ? -0.839 14.219 -3.652 1 93.38 284 ALA B CA 1
ATOM 4713 C C . ALA B 1 284 ? -0.713 15.555 -2.924 1 93.38 284 ALA B C 1
ATOM 4715 O O . ALA B 1 284 ? 0.384 16.109 -2.809 1 93.38 284 ALA B O 1
ATOM 4716 N N . ILE B 1 285 ? -1.781 16.094 -2.469 1 91.56 285 ILE B N 1
ATOM 4717 C CA . ILE B 1 285 ? -1.806 17.344 -1.722 1 91.56 285 ILE B CA 1
ATOM 4718 C C . ILE B 1 285 ? -1.808 17.047 -0.223 1 91.56 285 ILE B C 1
ATOM 4720 O O . ILE B 1 285 ? -2.754 16.453 0.299 1 91.56 285 ILE B O 1
ATOM 4724 N N . GLY B 1 286 ? -0.856 17.484 0.496 1 91.12 286 GLY B N 1
ATOM 4725 C CA . GLY B 1 286 ? -0.666 17.188 1.905 1 91.12 286 GLY B CA 1
ATOM 4726 C C . GLY B 1 286 ? 0.767 16.812 2.25 1 91.12 286 GLY B C 1
ATOM 4727 O O . GLY B 1 286 ? 1.689 17.125 1.494 1 91.12 286 GLY B O 1
ATOM 4728 N N . PRO B 1 287 ? 0.908 16.172 3.312 1 92.44 287 PRO B N 1
ATOM 4729 C CA . PRO B 1 287 ? -0.098 15.695 4.266 1 92.44 287 PRO B CA 1
ATOM 4730 C C . PRO B 1 287 ? -0.683 16.812 5.117 1 92.44 287 PRO B C 1
ATOM 4732 O O . PRO B 1 287 ? 0.034 17.75 5.492 1 92.44 287 PRO B O 1
ATOM 4735 N N . PHE B 1 288 ? -1.957 16.734 5.355 1 95.44 288 PHE B N 1
ATOM 4736 C CA . PHE B 1 288 ? -2.6 17.516 6.406 1 95.44 288 PHE B CA 1
ATOM 4737 C C . PHE B 1 288 ? -2.77 16.688 7.672 1 95.44 288 PHE B C 1
ATOM 4739 O O . PHE B 1 288 ? -3.049 15.484 7.602 1 95.44 288 PHE B O 1
ATOM 4746 N N . ILE B 1 289 ? -2.613 17.281 8.766 1 96.12 289 ILE B N 1
ATOM 4747 C CA . ILE B 1 289 ? -2.703 16.562 10.023 1 96.12 289 ILE B CA 1
ATOM 4748 C C . ILE B 1 289 ? -4.059 16.828 10.68 1 96.12 289 ILE B C 1
ATOM 4750 O O . ILE B 1 289 ? -4.461 17.969 10.836 1 96.12 289 ILE B O 1
ATOM 4754 N N . LEU B 1 290 ? -4.707 15.773 11.023 1 96.81 290 LEU B N 1
ATOM 4755 C CA . LEU B 1 290 ? -6.008 15.836 11.68 1 96.81 290 LEU B CA 1
ATOM 4756 C C . LEU B 1 290 ? -5.895 15.445 13.148 1 96.81 290 LEU B C 1
ATOM 4758 O O . LEU B 1 290 ? -4.957 14.75 13.539 1 96.81 290 LEU B O 1
ATOM 4762 N N . GLY B 1 291 ? -6.855 15.914 13.906 1 95.88 291 GLY B N 1
ATOM 4763 C CA . GLY B 1 291 ? -7.004 15.398 15.258 1 95.88 291 GLY B CA 1
ATOM 4764 C C . GLY B 1 291 ? -6.539 16.375 16.328 1 95.88 291 GLY B C 1
ATOM 4765 O O . GLY B 1 291 ? -6.895 16.219 17.5 1 95.88 291 GLY B O 1
ATOM 4766 N N . PHE B 1 292 ? -5.691 17.391 15.969 1 95.75 292 PHE B N 1
ATOM 4767 C CA . PHE B 1 292 ? -5.254 18.359 16.969 1 95.75 292 PHE B CA 1
ATOM 4768 C C . PHE B 1 292 ? -6.398 19.281 17.359 1 95.75 292 PHE B C 1
ATOM 4770 O O . PHE B 1 292 ? -7.328 19.5 16.578 1 95.75 292 PHE B O 1
ATOM 4777 N N . ASN B 1 293 ? -6.273 19.891 18.5 1 95.75 293 ASN B N 1
ATOM 4778 C CA . ASN B 1 293 ? -7.262 20.844 18.984 1 95.75 293 ASN B CA 1
ATOM 4779 C C . ASN B 1 293 ? -7.309 22.094 18.094 1 95.75 293 ASN B C 1
ATOM 4781 O O . ASN B 1 293 ? -8.328 22.781 18.031 1 95.75 293 ASN B O 1
ATOM 4785 N N . LYS B 1 294 ? -6.203 22.391 17.5 1 96.5 294 LYS B N 1
ATOM 4786 C CA . LYS B 1 294 ? -6.035 23.438 16.5 1 96.5 294 LYS B CA 1
ATOM 4787 C C . LYS B 1 294 ? -5.176 22.953 15.336 1 96.5 294 LYS B C 1
ATOM 4789 O O . LYS B 1 294 ? -4.293 22.109 15.516 1 96.5 294 LYS B O 1
ATOM 4794 N N . PRO B 1 295 ? -5.359 23.453 14.133 1 97.12 295 PRO B N 1
ATOM 4795 C CA . PRO B 1 295 ? -4.672 22.922 12.953 1 97.12 295 PRO B CA 1
ATOM 4796 C C . PRO B 1 295 ? -3.168 23.203 12.977 1 97.12 295 PRO B C 1
ATOM 4798 O O . PRO B 1 295 ? -2.748 24.344 13.188 1 97.12 295 PRO B O 1
ATOM 4801 N N . VAL B 1 296 ? -2.426 22.219 12.844 1 97.75 296 VAL B N 1
ATOM 4802 C CA . VAL B 1 296 ? -0.986 22.25 12.617 1 97.75 296 VAL B CA 1
ATOM 4803 C C . VAL B 1 296 ? -0.631 21.344 11.445 1 97.75 296 VAL B C 1
ATOM 4805 O O . VAL B 1 296 ? -0.987 20.156 11.43 1 97.75 296 VAL B O 1
ATOM 4808 N N . ASN B 1 297 ? 0.009 21.875 10.453 1 97.62 297 ASN B N 1
ATOM 4809 C CA . ASN B 1 297 ? 0.381 21.047 9.305 1 97.62 297 ASN B CA 1
ATOM 4810 C C . ASN B 1 297 ? 1.871 21.172 8.992 1 97.62 297 ASN B C 1
ATOM 4812 O O . ASN B 1 297 ? 2.523 22.125 9.406 1 97.62 297 ASN B O 1
ATOM 4816 N N . ASP B 1 298 ? 2.322 20.156 8.375 1 93.5 298 ASP B N 1
ATOM 4817 C CA . ASP B 1 298 ? 3.74 20 8.062 1 93.5 298 ASP B CA 1
ATOM 4818 C C . ASP B 1 298 ? 4.004 20.219 6.574 1 93.5 298 ASP B C 1
ATOM 4820 O O . ASP B 1 298 ? 3.125 19.984 5.742 1 93.5 298 ASP B O 1
ATOM 4824 N N . LEU B 1 299 ? 5.164 20.781 6.258 1 92.56 299 LEU B N 1
ATOM 4825 C CA . LEU B 1 299 ? 5.648 20.922 4.887 1 92.56 299 LEU B CA 1
ATOM 4826 C C . LEU B 1 299 ? 6.793 19.953 4.617 1 92.56 299 LEU B C 1
ATOM 4828 O O . LEU B 1 299 ? 7.539 19.594 5.527 1 92.56 299 LEU B O 1
ATOM 4832 N N . SER B 1 300 ? 6.844 19.5 3.334 1 86.06 300 SER B N 1
ATOM 4833 C CA . SER B 1 300 ? 8.047 18.766 2.932 1 86.06 300 SER B CA 1
ATOM 4834 C C . SER B 1 300 ? 9.234 19.703 2.787 1 86.06 300 SER B C 1
ATOM 4836 O O . SER B 1 300 ? 9.078 20.875 2.396 1 86.06 300 SER B O 1
ATOM 4838 N N . ARG B 1 301 ? 10.484 19.344 3.059 1 81.56 301 ARG B N 1
ATOM 4839 C CA . ARG B 1 301 ? 11.695 20.156 2.969 1 81.56 301 ARG B CA 1
ATOM 4840 C C . ARG B 1 301 ? 11.906 20.672 1.549 1 81.56 301 ARG B C 1
ATOM 4842 O O . ARG B 1 301 ? 12.562 21.688 1.346 1 81.56 301 ARG B O 1
ATOM 4849 N N . GLY B 1 302 ? 11.398 19.984 0.632 1 82.56 302 GLY B N 1
ATOM 4850 C CA . GLY B 1 302 ? 11.539 20.359 -0.764 1 82.56 302 GLY B CA 1
ATOM 4851 C C . GLY B 1 302 ? 10.289 21.016 -1.335 1 82.56 302 GLY B C 1
ATOM 4852 O O . GLY B 1 302 ? 10.133 21.094 -2.555 1 82.56 302 GLY B O 1
ATOM 4853 N N . ALA B 1 303 ? 9.445 21.469 -0.486 1 90.06 303 ALA B N 1
ATOM 4854 C CA . ALA B 1 303 ? 8.188 22.062 -0.942 1 90.06 303 ALA B CA 1
ATOM 4855 C C . ALA B 1 303 ? 8.438 23.297 -1.805 1 90.06 303 ALA B C 1
ATOM 4857 O O . ALA B 1 303 ? 9.32 24.094 -1.505 1 90.06 303 ALA B O 1
ATOM 4858 N N . THR B 1 304 ? 7.754 23.375 -2.926 1 92.62 304 THR B N 1
ATOM 4859 C CA . THR B 1 304 ? 7.805 24.547 -3.797 1 92.62 304 THR B CA 1
ATOM 4860 C C . THR B 1 304 ? 6.969 25.688 -3.225 1 92.62 304 THR B C 1
ATOM 4862 O O . THR B 1 304 ? 6.223 25.5 -2.262 1 92.62 304 THR B O 1
ATOM 4865 N N . LEU B 1 305 ? 7.156 26.797 -3.852 1 95.94 305 LEU B N 1
ATOM 4866 C CA . LEU B 1 305 ? 6.352 27.953 -3.449 1 95.94 305 LEU B CA 1
ATOM 4867 C C . LEU B 1 305 ? 4.863 27.641 -3.57 1 95.94 305 LEU B C 1
ATOM 4869 O O . LEU B 1 305 ? 4.078 27.984 -2.682 1 95.94 305 LEU B O 1
ATOM 4873 N N . THR B 1 306 ? 4.484 27.047 -4.617 1 94.25 306 THR B N 1
ATOM 4874 C CA . THR B 1 306 ? 3.09 26.688 -4.844 1 94.25 306 THR B CA 1
ATOM 4875 C C . THR B 1 306 ? 2.602 25.703 -3.785 1 94.25 306 THR B C 1
ATOM 4877 O O . THR B 1 306 ? 1.486 25.844 -3.277 1 94.25 306 THR B O 1
ATOM 4880 N N . ASP B 1 307 ? 3.404 24.75 -3.418 1 91.88 307 ASP B N 1
ATOM 4881 C CA . ASP B 1 307 ? 3.057 23.781 -2.381 1 91.88 307 ASP B CA 1
ATOM 4882 C C . ASP B 1 307 ? 2.803 24.469 -1.045 1 91.88 307 ASP B C 1
ATOM 4884 O O . ASP B 1 307 ? 1.83 24.156 -0.354 1 91.88 307 ASP B O 1
ATOM 4888 N N . ILE B 1 308 ? 3.738 25.344 -0.713 1 96.62 308 ILE B N 1
ATOM 4889 C CA . ILE B 1 308 ? 3.645 26.062 0.559 1 96.62 308 ILE B CA 1
ATOM 4890 C C . ILE B 1 308 ? 2.373 26.906 0.586 1 96.62 308 ILE B C 1
ATOM 4892 O O . ILE B 1 308 ? 1.639 26.906 1.577 1 96.62 308 ILE B O 1
ATOM 4896 N N . MET B 1 309 ? 2.115 27.594 -0.545 1 97.12 309 MET B N 1
ATOM 4897 C CA . MET B 1 309 ? 0.929 28.438 -0.625 1 97.12 309 MET B CA 1
ATOM 4898 C C . MET B 1 309 ? -0.343 27.609 -0.486 1 97.12 309 MET B C 1
ATOM 4900 O O . MET B 1 309 ? -1.229 27.953 0.299 1 97.12 309 MET B O 1
ATOM 4904 N N . ASN B 1 310 ? -0.449 26.531 -1.176 1 94.94 310 ASN B N 1
ATOM 4905 C CA . ASN B 1 310 ? -1.629 25.672 -1.128 1 94.94 310 ASN B CA 1
ATOM 4906 C C . ASN B 1 310 ? -1.844 25.094 0.268 1 94.94 310 ASN B C 1
ATOM 4908 O O . ASN B 1 310 ? -2.971 25.078 0.767 1 94.94 310 ASN B O 1
ATOM 4912 N N . THR B 1 311 ? -0.771 24.672 0.903 1 96.31 311 THR B N 1
ATOM 4913 C CA . THR B 1 311 ? -0.866 24.094 2.238 1 96.31 311 THR B CA 1
ATOM 4914 C C . THR B 1 311 ? -1.284 25.156 3.258 1 96.31 311 THR B C 1
ATOM 4916 O O . THR B 1 311 ? -2.053 24.859 4.176 1 96.31 311 THR B O 1
ATOM 4919 N N . ALA B 1 312 ? -0.728 26.359 3.061 1 98.19 312 ALA B N 1
ATOM 4920 C CA . ALA B 1 312 ? -1.121 27.438 3.949 1 98.19 312 ALA B CA 1
ATOM 4921 C C . ALA B 1 312 ? -2.617 27.719 3.842 1 98.19 312 ALA B C 1
ATOM 4923 O O . ALA B 1 312 ? -3.309 27.844 4.855 1 98.19 312 ALA B O 1
ATOM 4924 N N . ILE B 1 313 ? -3.102 27.797 2.627 1 97.88 313 ILE B N 1
ATOM 4925 C CA . ILE B 1 313 ? -4.508 28.094 2.373 1 97.88 313 ILE B CA 1
ATOM 4926 C C . ILE B 1 313 ? -5.391 27.047 3.049 1 97.88 313 ILE B C 1
ATOM 4928 O O . ILE B 1 313 ? -6.34 27.391 3.754 1 97.88 313 ILE B O 1
ATOM 4932 N N . ILE B 1 314 ? -5.059 25.812 2.914 1 96.75 314 ILE B N 1
ATOM 4933 C CA . ILE B 1 314 ? -5.875 24.734 3.471 1 96.75 314 ILE B CA 1
ATOM 4934 C C . ILE B 1 314 ? -5.75 24.734 4.992 1 96.75 314 ILE B C 1
ATOM 4936 O O . ILE B 1 314 ? -6.723 24.453 5.699 1 96.75 314 ILE B O 1
ATOM 4940 N N . THR B 1 315 ? -4.551 25.016 5.508 1 98 315 THR B N 1
ATOM 4941 C CA . THR B 1 315 ? -4.34 25.078 6.949 1 98 315 THR B CA 1
ATOM 4942 C C . THR B 1 315 ? -5.207 26.172 7.57 1 98 315 THR B C 1
ATOM 4944 O O . THR B 1 315 ? -5.852 25.938 8.602 1 98 315 THR B O 1
ATOM 4947 N N . ILE B 1 316 ? -5.219 27.328 6.941 1 98.44 316 ILE B N 1
ATOM 4948 C CA . ILE B 1 316 ? -6.023 28.453 7.41 1 98.44 316 ILE B CA 1
ATOM 4949 C C . ILE B 1 316 ? -7.504 28.094 7.328 1 98.44 316 ILE B C 1
ATOM 4951 O O . ILE B 1 316 ? -8.281 28.406 8.234 1 98.44 316 ILE B O 1
ATOM 4955 N N . TYR B 1 317 ? -7.852 27.422 6.262 1 97.69 317 TYR B N 1
ATOM 4956 C CA . TYR B 1 317 ? -9.234 27 6.074 1 97.69 317 TYR B CA 1
ATOM 4957 C C . TYR B 1 317 ? -9.664 26.031 7.164 1 97.69 317 TYR B C 1
ATOM 4959 O O . TYR B 1 317 ? -10.789 26.109 7.664 1 97.69 317 TYR B O 1
ATOM 4967 N N . GLN B 1 318 ? -8.773 25.109 7.527 1 96.62 318 GLN B N 1
ATOM 4968 C CA . GLN B 1 318 ? -9.055 24.203 8.633 1 96.62 318 GLN B CA 1
ATOM 4969 C C . GLN B 1 318 ? -9.352 24.969 9.922 1 96.62 318 GLN B C 1
ATOM 4971 O O . GLN B 1 318 ? -10.203 24.578 10.711 1 96.62 318 GLN B O 1
ATOM 4976 N N . ALA B 1 319 ? -8.609 26.062 10.141 1 97 319 ALA B N 1
ATOM 4977 C CA . ALA B 1 319 ? -8.805 26.875 11.336 1 97 319 ALA B CA 1
ATOM 4978 C C . ALA B 1 319 ? -10.156 27.594 11.297 1 97 319 ALA B C 1
ATOM 4980 O O . ALA B 1 319 ? -10.789 27.797 12.336 1 97 319 ALA B O 1
ATOM 4981 N N . LEU B 1 320 ? -10.523 27.953 10.102 1 95.75 320 LEU B N 1
ATOM 4982 C CA . LEU B 1 320 ? -11.805 28.625 9.93 1 95.75 320 LEU B CA 1
ATOM 4983 C C . LEU B 1 320 ? -12.961 27.688 10.25 1 95.75 320 LEU B C 1
ATOM 4985 O O . LEU B 1 320 ? -13.969 28.109 10.828 1 95.75 320 LEU B O 1
ATOM 4989 N N . GLU B 1 321 ? -12.781 26.406 9.891 1 89.38 321 GLU B N 1
ATOM 4990 C CA . GLU B 1 321 ? -13.836 25.406 10.047 1 89.38 321 GLU B CA 1
ATOM 4991 C C . GLU B 1 321 ? -13.805 24.781 11.438 1 89.38 321 GLU B C 1
ATOM 4993 O O . GLU B 1 321 ? -14.773 24.141 11.859 1 89.38 321 GLU B O 1
ATOM 4998 N N . ALA B 1 322 ? -12.75 24.891 12.172 1 81.81 322 ALA B N 1
ATOM 4999 C CA . ALA B 1 322 ? -12.602 24.297 13.492 1 81.81 322 ALA B CA 1
ATOM 5000 C C . ALA B 1 322 ? -13.453 25.047 14.523 1 81.81 322 ALA B C 1
ATOM 5002 O O . ALA B 1 322 ? -13.734 26.234 14.359 1 81.81 322 ALA B O 1
#

Sequence (644 aa):
MYSVEQIKKILVDSDHKKTIVLPEGEEPKIQEVANTLVKENISKVIMLFQKSESIPSSLDSKIEVIAIDKLDKQPLIEKFMDLRKDKTNLEQATKLMGQANYIGAMLVKMEKADCMLCGITYTTADTIRPALQIIKTSPNVALAASVFIMNKGEENYFFTDCALNLKPTSQQLADISKMTAKFAQSFDVKNPEVALLSYSTAGSGAGEDVVRVKEAVELLDSQTVDFNYAGEIQFDAAWDKEIRDKKFKDCKLTKQTPDVFVFPDINAGNIGYKIAQRMGGYEAIGPFILGFNKPVNDLSRGATLTDIMNTAIITIYQALEAMYSVEQIKKILVDSDHKKTIVLPEGEEPKIQEVANTLVKENISKVIMLFQKSESIPSSLDSKIEVIAIDKLDKQPLIEKFMDLRKDKTNLEQATKLMGQANYIGAMLVKMEKADCMLCGITYTTADTIRPALQIIKTSPNVALAASVFIMNKGEENYFFTDCALNLKPTSQQLADISKMTAKFAQSFDVKNPEVALLSYSTAGSGAGEDVVRVKEAVELLDSQTVDFNYAGEIQFDAAWDKEIRDKKFKDCKLTKQTPDVFVFPDINAGNIGYKIAQRMGGYEAIGPFILGFNKPVNDLSRGATLTDIMNTAIITIYQALEA

pLDDT: mean 96.65, std 2.92, range [81.56, 99.0]

Radius of gyration: 28.71 Å; Cα contacts (8 Å, |Δi|>4): 1378; chains: 2; bounding box: 51×92×66 Å

InterPro domains:
  IPR002505 Phosphate acetyl/butaryl transferase [PF01515] (12-316)
  IPR004614 Phosphate acetyltransferase [TIGR00651] (20-316)
  IPR012147 Phosphate acetyl/butyryltransferase [PIRSF000428] (14-320)
  IPR042112 Phosphate acetyltransferase, domain 2 [G3DSA:3.40.50.10750] (137-294)
  IPR042113 Phosphate acetyltransferase, domain 1 [G3DSA:3.40.50.10950] (15-319)
  IPR050500 Phosphate Acetyltransferase/Butyryltransferase [PTHR43356] (15-320)

Foldseek 3Di:
DDDLVNLQVVQQPDPDAFEEEELPQLDPLVQVLQQVCVVSNNHAYEYEDQAPVSHDPPHDPSYHYDHLVPDDLVVVLVVLCVLQPPNDDSVRSVVLSSGSLLVSLQCCLVVVGQEYEEAQPDHPCSNVVSLCSRQNFDPVADDKAWWWWWDDPVDTAIFIRAADFAADFLRNLLRRQQQVQVVCVLSVPPQAEEEEEDPDEPPNDDDDLQVRPVSNVVVNVVDDGRHFYDDDHHPVLQQAVVNVVVRHPPGRDDDRHGRYYYYRGNCCRNVVVVCCVPVVVIDIQATWMTGGNGGYGYDYNPADSVNSNSVVSSSSSRSVVD/DDDLVNLQVVQQPDPDAFEEEELPQLDPLVQVLQQVCVVSNNHAYEYEDQAPVSHDPPHDPSYHYDHLVPDDLVVVLVVLCVLQPPNDDSVRSVVLSSGSLLVSLQCCLVVVGQEYEEAQPDHPCSNVVSLCSRQNFDPVADDKAWWWWWDDVPDTAIFIRAADFAADFLRNLLRRQQFVQVVCVLSVPPQAEEEEEDPDEPPNDDDDLQVRPVSNVVVNVVDDGRHHYDDDHHPVLQQAVVNVVVGHPPGRDDDRHGRYYYYRGNCCRNVVVVCCVPVVVIDIQATWMTGGNGGYGYDYNPADSVNSNSVVSSSSSRSVVD

Organism: Mesoplasma florum (strain ATCC 33453 / NBRC 100688 / NCTC 11704 / L1) (NCBI:txid265311)

Solvent-accessible surface area (backbone atoms only — not comparable to full-atom values): 32893 Å² total; per-residue (Å²): 103,64,47,71,69,53,47,46,50,50,37,41,68,41,88,71,65,45,29,37,27,32,32,54,44,79,39,67,63,50,45,53,42,53,36,49,34,47,74,63,47,41,30,44,43,36,33,24,29,68,43,65,86,67,62,65,87,83,59,49,86,81,50,43,76,44,31,54,71,77,49,82,47,63,68,55,30,50,49,49,45,64,68,43,44,89,77,53,50,71,68,57,36,52,57,46,57,68,34,43,56,40,43,42,30,46,35,34,58,69,63,74,22,42,19,38,50,39,18,59,89,42,51,64,65,58,46,48,50,37,34,54,67,58,45,25,51,29,92,89,38,88,51,63,38,28,34,29,42,38,35,49,94,89,46,68,33,35,42,24,32,35,77,66,50,65,66,56,49,29,67,45,47,33,39,48,50,52,56,48,44,53,53,43,39,74,36,59,36,76,72,38,26,37,33,36,34,35,73,21,36,70,71,74,47,78,55,70,72,46,49,35,36,38,48,13,42,50,54,49,68,76,45,91,72,88,54,41,52,41,48,26,24,24,51,55,36,49,51,32,41,73,52,20,60,72,59,32,79,85,55,62,62,80,56,57,49,55,38,30,42,36,40,62,23,20,48,28,17,32,38,28,56,36,35,30,28,72,56,30,62,27,45,74,47,65,54,40,47,41,41,46,63,49,37,48,35,52,43,57,64,79,55,47,64,68,52,51,45,53,50,49,51,51,41,48,48,47,37,68,72,98,102,64,47,71,68,54,49,47,50,51,38,41,68,42,90,72,66,45,29,37,27,32,34,56,43,79,38,66,64,50,45,52,42,52,36,49,34,48,75,63,45,40,30,44,44,37,33,24,28,70,44,65,86,66,62,65,87,81,59,50,87,81,49,43,74,46,33,53,71,75,49,82,47,62,69,56,29,52,50,49,43,65,70,44,43,91,76,52,50,71,69,57,35,52,58,48,57,68,34,44,56,39,43,40,30,44,34,34,60,69,64,74,21,44,20,36,49,38,18,59,89,41,51,65,65,58,47,47,50,35,34,54,68,58,45,24,51,29,93,88,38,87,50,64,38,26,34,28,43,39,34,49,93,89,45,67,34,36,42,24,32,34,76,65,50,63,67,57,49,28,67,44,47,34,38,50,50,53,56,48,46,52,53,43,38,76,35,59,36,76,71,38,24,35,33,36,34,35,74,21,36,69,71,73,47,77,56,70,72,47,49,35,37,37,48,13,44,51,54,47,69,75,45,91,70,89,53,42,52,42,49,26,24,24,51,55,37,50,51,34,42,72,52,19,61,71,59,33,79,85,56,61,62,79,56,57,49,53,40,31,41,35,40,60,24,19,48,29,17,33,39,30,56,35,36,29,28,73,55,31,61,26,45,74,48,66,54,39,48,40,41,45,64,49,36,49,35,52,43,57,64,78,55,48,63,68,52,51,44,54,51,49,51,53,40,48,48,46,36,68,73,98

Nearest PDB structures (foldseek):
  6iox-assembly1_B  TM=9.333E-01  e=3.129E-32  Porphyromonas gingivalis ATCC 33277
  1r5j-assembly1_A  TM=9.326E-01  e=1.046E-31  Streptococcus pyogenes
  8fir-assembly1_B  TM=9.060E-01  e=3.098E-31  Treponema pallidum
  1vmi-assembly1_A-2  TM=8.914E-01  e=1.580E-30  Escherichia coli
  8jzo-assembly1_A  TM=9.083E-01  e=6.528E-27  Escherichia coli K-12

Secondary structure (DSSP, 8-state):
---HHHHHHHHHH-SS--EEEES-TT-HHHHHHHHHHHHTTS-EEEEEES-GGG--TTS-TTSEEEEGGGS--HHHHHHHHHHHGGG--HHHHHHHTTSHHHHHHHHHHTTS-SEEEE-SSS-HHHHHHHIIIII-B-TT-SS-EEEEEEEETTEEEEEESSSS-SS--HHHHHHHHHHHHHHHHHTT-SS-EEEEE-S-STTSS-SHHHHHHHHHHHHHHTS--SSEEEEEE-HHHHH-HHHHHHHSTT-S--SSS-SEEE-SSHHHHHHHHHHHHHTT--EEEEEEEESBSS-EEE--TT--HHHHHHHHHHHHHHHHH-/---HHHHHHHHHH-SSPPEEEES-TT-HHHHHHHHHHHHTTS-EEEEEES-GGG--TTS-TTSEEEEGGGS--HHHHHHHHHHHGGG--HHHHHHHTTSHHHHHHHHHHTTS-SEEEE-SSS-HHHHHHHIIIII-B-TT-SS-EEEEEEEETTEEEEEESSSS-SS--HHHHHHHHHHHHHHHHHTT-SS-EEEEE-S-STTSS-SHHHHHHHHHHHHHHTS--SSEEEEEE-HHHHH-HHHHHHHSTT-S--SSS-SEEE-SSHHHHHHHHHHHHHTT--EEEEEEEESBSS-EEE--TT--HHHHHHHHHHHHHHHHH-